Protein AF-A0A7J2V9X3-F1 (afdb_monomer_lite)

Structure (mmCIF, N/CA/C/O backbone):
data_AF-A0A7J2V9X3-F1
#
_entry.id   AF-A0A7J2V9X3-F1
#
loop_
_atom_site.group_PDB
_atom_site.id
_atom_site.type_symbol
_atom_site.label_atom_id
_atom_site.label_alt_id
_atom_site.label_comp_id
_atom_site.label_asym_id
_atom_site.label_entity_id
_atom_site.label_seq_id
_atom_site.pdbx_PDB_ins_code
_atom_site.Cartn_x
_atom_site.Cartn_y
_atom_site.Cartn_z
_atom_site.occupancy
_atom_site.B_iso_or_equiv
_atom_site.auth_seq_id
_atom_site.auth_comp_id
_atom_site.auth_asym_id
_atom_site.auth_atom_id
_atom_site.pdbx_PDB_model_num
ATOM 1 N N . PHE A 1 1 ? 27.542 8.995 -14.953 1.00 81.94 1 PHE A N 1
ATOM 2 C CA . PHE A 1 1 ? 26.824 9.231 -16.218 1.00 81.94 1 PHE A CA 1
ATOM 3 C C . PHE A 1 1 ? 27.629 10.180 -17.080 1.00 81.94 1 PHE A C 1
ATOM 5 O O . PHE A 1 1 ? 28.232 11.105 -16.539 1.00 81.94 1 PHE A O 1
ATOM 12 N N . PHE A 1 2 ? 27.634 9.976 -18.389 1.00 85.31 2 PHE A N 1
ATOM 13 C CA . PHE A 1 2 ? 27.894 11.051 -19.341 1.00 85.31 2 PHE A CA 1
ATOM 14 C C . PHE A 1 2 ? 26.958 10.884 -20.531 1.00 85.31 2 PHE A C 1
ATOM 16 O O . PHE A 1 2 ? 26.522 9.772 -20.819 1.00 85.31 2 PHE A O 1
ATOM 23 N N . ILE A 1 3 ? 26.638 11.997 -21.170 1.00 86.94 3 ILE A N 1
ATOM 24 C CA . ILE A 1 3 ? 25.852 12.038 -22.397 1.00 86.94 3 ILE A CA 1
ATOM 25 C C . ILE A 1 3 ? 26.794 12.195 -23.582 1.00 86.94 3 ILE A C 1
ATOM 27 O O . ILE A 1 3 ? 27.852 12.815 -23.443 1.00 86.94 3 ILE A O 1
ATOM 31 N N . ALA A 1 4 ? 26.438 11.596 -24.707 1.00 83.75 4 ALA A N 1
ATOM 32 C CA . ALA A 1 4 ? 27.207 11.680 -25.937 1.00 83.75 4 ALA A CA 1
ATOM 33 C C . ALA A 1 4 ? 26.270 11.963 -27.106 1.00 83.75 4 ALA A C 1
ATOM 35 O O . ALA A 1 4 ? 25.105 11.583 -27.062 1.00 83.75 4 ALA A O 1
ATOM 36 N N . ASP A 1 5 ? 26.814 12.653 -28.100 1.00 86.19 5 ASP A N 1
ATOM 37 C CA . ASP A 1 5 ? 26.240 12.819 -29.428 1.00 86.19 5 ASP A CA 1
ATOM 38 C C . ASP A 1 5 ? 26.921 11.782 -30.336 1.00 86.19 5 ASP A C 1
ATOM 40 O O . ASP A 1 5 ? 28.136 11.844 -30.555 1.00 86.19 5 ASP A O 1
ATOM 44 N N . THR A 1 6 ? 26.165 10.782 -30.793 1.00 85.06 6 THR A N 1
ATOM 45 C CA . THR A 1 6 ? 26.661 9.713 -31.671 1.00 85.06 6 THR A CA 1
ATOM 46 C C . THR A 1 6 ? 26.304 9.906 -33.140 1.00 85.06 6 THR A C 1
ATOM 48 O O . THR A 1 6 ? 26.827 9.178 -33.986 1.00 85.06 6 THR A O 1
ATOM 51 N N . ASN A 1 7 ? 25.471 10.897 -33.467 1.00 86.50 7 ASN A N 1
ATOM 52 C CA . ASN A 1 7 ? 25.003 11.174 -34.826 1.00 86.50 7 ASN A CA 1
ATOM 53 C C . ASN A 1 7 ? 25.572 12.489 -35.411 1.00 86.50 7 ASN A C 1
ATOM 55 O O . ASN A 1 7 ? 25.352 12.779 -36.586 1.00 86.50 7 ASN A O 1
ATOM 59 N N . SER A 1 8 ? 26.373 13.221 -34.628 1.00 83.69 8 SER A N 1
ATOM 60 C CA . SER A 1 8 ? 27.020 14.497 -34.963 1.00 83.69 8 SER A CA 1
ATOM 61 C C . SER A 1 8 ? 26.053 15.655 -35.250 1.00 83.69 8 SER A C 1
ATOM 63 O O . SER A 1 8 ? 26.405 16.571 -35.997 1.00 83.69 8 SER A O 1
ATOM 65 N N . ASP A 1 9 ? 24.848 15.645 -34.671 1.00 86.31 9 ASP A N 1
ATOM 66 C CA . ASP A 1 9 ? 23.861 16.729 -34.809 1.00 86.31 9 ASP A CA 1
ATOM 67 C C . ASP A 1 9 ? 24.008 17.849 -33.756 1.00 86.31 9 ASP A C 1
ATOM 69 O O . ASP A 1 9 ? 23.220 18.798 -33.722 1.00 86.31 9 ASP A O 1
ATOM 73 N N . SER A 1 10 ? 25.068 17.790 -32.942 1.00 82.06 10 SER A N 1
ATOM 74 C CA . SER A 1 10 ? 25.361 18.698 -31.826 1.00 82.06 10 SER A CA 1
ATOM 75 C C . SER A 1 10 ? 24.380 18.609 -30.651 1.00 82.06 10 SER A C 1
ATOM 77 O O . SER A 1 10 ? 24.404 19.480 -29.774 1.00 82.06 10 SER A O 1
ATOM 79 N N . SER A 1 11 ? 23.559 17.558 -30.588 1.00 85.94 11 SER A N 1
ATOM 80 C CA . SER A 1 11 ? 22.672 17.244 -29.469 1.00 85.94 11 SER A CA 1
ATOM 81 C C . SER A 1 11 ? 22.982 15.851 -28.910 1.00 85.94 11 SER A C 1
ATOM 83 O O . SER A 1 11 ? 23.176 14.905 -29.667 1.00 85.94 11 SER A O 1
ATOM 85 N N . PRO A 1 12 ? 23.040 15.671 -27.578 1.00 88.25 12 PRO A N 1
ATOM 86 C CA . PRO A 1 12 ? 23.253 14.342 -27.024 1.00 88.25 12 PRO A CA 1
ATOM 87 C C . PRO A 1 12 ? 22.054 13.426 -27.296 1.00 88.25 12 PRO A C 1
ATOM 89 O O . PRO A 1 12 ? 20.925 13.762 -26.941 1.00 88.25 12 PRO A O 1
ATOM 92 N N . ASP A 1 13 ? 22.311 12.251 -27.864 1.00 90.62 13 ASP A N 1
ATOM 93 C CA . ASP A 1 13 ? 21.305 11.250 -28.230 1.00 90.62 13 ASP A CA 1
ATOM 94 C C . ASP A 1 13 ? 21.353 10.001 -27.335 1.00 90.62 13 ASP A C 1
ATOM 96 O O . ASP A 1 13 ? 20.410 9.204 -27.321 1.00 90.62 13 ASP A O 1
ATOM 100 N N . ILE A 1 14 ? 22.418 9.852 -26.537 1.00 93.81 14 ILE A N 1
ATOM 101 C CA . ILE A 1 14 ? 22.563 8.773 -25.556 1.00 93.81 14 ILE A CA 1
ATOM 102 C C . ILE A 1 14 ? 23.053 9.257 -24.189 1.00 93.81 14 ILE A C 1
ATOM 104 O O . ILE A 1 14 ? 23.787 10.240 -24.062 1.00 93.81 14 ILE A O 1
ATOM 108 N N . VAL A 1 15 ? 22.732 8.483 -23.151 1.00 95.06 15 VAL A N 1
ATOM 109 C CA . VAL A 1 15 ? 23.397 8.515 -21.845 1.00 95.06 15 VAL A CA 1
ATOM 110 C C . VAL A 1 15 ? 24.068 7.180 -21.546 1.00 95.06 15 VAL A C 1
ATOM 112 O O . VAL A 1 15 ? 23.453 6.119 -21.621 1.00 95.06 15 VAL A O 1
ATOM 115 N N . ALA A 1 16 ? 25.336 7.236 -21.145 1.00 93.75 16 ALA A N 1
ATOM 116 C CA . ALA A 1 16 ? 26.107 6.089 -20.690 1.00 93.75 16 ALA A CA 1
ATOM 117 C C . ALA A 1 16 ? 26.240 6.071 -19.158 1.00 93.75 16 ALA A C 1
ATOM 119 O O . ALA A 1 16 ? 26.665 7.046 -18.518 1.00 93.75 16 ALA A O 1
ATOM 120 N N . ILE A 1 17 ? 25.918 4.925 -18.558 1.00 91.44 17 ILE A N 1
ATOM 121 C CA . ILE A 1 17 ? 26.116 4.632 -17.137 1.00 91.44 17 ILE A CA 1
ATOM 122 C C . ILE A 1 17 ? 27.448 3.907 -16.990 1.00 91.44 17 ILE A C 1
ATOM 124 O O . ILE A 1 17 ? 27.546 2.707 -17.220 1.00 91.44 17 ILE A O 1
ATOM 128 N N . VAL A 1 18 ? 28.488 4.646 -16.620 1.00 87.81 18 VAL A N 1
ATOM 129 C CA . VAL A 1 18 ? 29.856 4.129 -16.506 1.00 87.81 18 VAL A CA 1
ATOM 130 C C . VAL A 1 18 ? 30.347 4.125 -15.061 1.00 87.81 18 VAL A C 1
ATOM 132 O O . VAL A 1 18 ? 30.075 5.081 -14.322 1.00 87.81 18 VAL A O 1
ATOM 135 N N . PRO A 1 19 ? 31.102 3.097 -14.646 1.00 80.25 19 PRO A N 1
ATOM 136 C CA . PRO A 1 19 ? 31.784 3.094 -13.369 1.00 80.25 19 PRO A CA 1
ATOM 137 C C . PRO A 1 19 ? 33.081 3.905 -13.480 1.00 80.25 19 PRO A C 1
ATOM 139 O O . PRO A 1 19 ? 33.922 3.631 -14.331 1.00 80.25 19 PRO A O 1
ATOM 142 N N . ARG A 1 20 ? 33.274 4.853 -12.555 1.00 74.69 20 ARG A N 1
ATOM 143 C CA . ARG A 1 20 ? 34.522 5.609 -12.303 1.00 74.69 20 ARG A CA 1
ATOM 144 C C . ARG A 1 20 ? 34.968 6.582 -13.406 1.00 74.69 20 ARG A C 1
ATOM 146 O O . ARG A 1 20 ? 35.174 7.750 -13.097 1.00 74.69 20 ARG A O 1
ATOM 153 N N . GLU A 1 21 ? 35.084 6.148 -14.659 1.00 82.38 21 GLU A N 1
ATOM 154 C CA . GLU A 1 21 ? 35.673 6.930 -15.758 1.00 82.38 21 GLU A CA 1
ATOM 155 C C . GLU A 1 21 ? 34.712 7.103 -16.942 1.00 82.38 21 GLU A C 1
ATOM 157 O O . GLU A 1 21 ? 33.923 6.213 -17.258 1.00 82.38 21 GLU A O 1
ATOM 162 N N . LYS A 1 22 ? 34.786 8.254 -17.628 1.00 83.50 22 LYS A N 1
ATOM 163 C CA . LYS A 1 22 ? 33.963 8.575 -18.810 1.00 83.50 22 LYS A CA 1
ATOM 164 C C . LYS A 1 22 ? 34.476 7.863 -20.067 1.00 83.50 22 LYS A C 1
ATOM 166 O O . LYS A 1 22 ? 34.961 8.506 -20.991 1.00 83.50 22 LYS A O 1
ATOM 171 N N . ASN A 1 23 ? 34.371 6.538 -20.088 1.00 84.12 23 ASN A N 1
ATOM 172 C CA . ASN A 1 23 ? 34.724 5.714 -21.240 1.00 84.12 23 ASN A CA 1
ATOM 173 C C . ASN A 1 23 ? 33.534 4.845 -21.664 1.00 84.12 23 ASN A C 1
ATOM 175 O O . ASN A 1 23 ? 33.095 3.981 -20.905 1.00 84.12 23 ASN A O 1
ATOM 179 N N . LEU A 1 24 ? 33.033 5.064 -22.884 1.00 84.62 24 LEU A N 1
ATOM 180 C CA . LEU A 1 24 ? 31.869 4.356 -23.418 1.00 84.62 24 LEU A CA 1
ATOM 181 C C . LEU A 1 24 ? 32.087 2.838 -23.492 1.00 84.62 24 LEU A C 1
ATOM 183 O O . LEU A 1 24 ? 31.141 2.092 -23.261 1.00 84.62 24 LEU A O 1
ATOM 187 N N . SER A 1 25 ? 33.319 2.367 -23.724 1.00 85.81 25 SER A N 1
ATOM 188 C CA . SER A 1 25 ? 33.613 0.925 -23.762 1.00 85.81 25 SER A CA 1
ATOM 189 C C . SER A 1 25 ? 33.380 0.225 -22.420 1.00 85.81 25 SER A C 1
ATOM 191 O O . SER A 1 25 ? 33.251 -0.993 -22.381 1.00 85.81 25 SER A O 1
ATOM 193 N N . ASN A 1 26 ? 33.334 0.989 -21.325 1.00 87.38 26 ASN A N 1
ATOM 194 C CA . ASN A 1 26 ? 33.140 0.494 -19.963 1.00 87.38 26 ASN A CA 1
ATOM 195 C C . ASN A 1 26 ? 31.702 0.718 -19.462 1.00 87.38 26 ASN A C 1
ATOM 197 O O . ASN A 1 26 ? 31.440 0.585 -18.264 1.00 87.38 26 ASN A O 1
ATOM 201 N N . ALA A 1 27 ? 30.777 1.127 -20.336 1.00 90.00 27 ALA A N 1
ATOM 202 C CA . ALA A 1 27 ? 29.399 1.405 -19.953 1.00 90.00 27 ALA A CA 1
ATOM 203 C C . ALA A 1 27 ? 28.677 0.134 -19.493 1.00 90.00 27 ALA A C 1
ATOM 205 O O . ALA A 1 27 ? 28.630 -0.868 -20.200 1.00 90.00 27 ALA A O 1
ATOM 206 N N . LEU A 1 28 ? 28.072 0.205 -18.306 1.00 89.81 28 LEU A N 1
ATOM 207 C CA . LEU A 1 28 ? 27.161 -0.816 -17.785 1.00 89.81 28 LEU A CA 1
ATOM 208 C C . LEU A 1 28 ? 25.798 -0.755 -18.484 1.00 89.81 28 LEU A C 1
ATOM 210 O O . LEU A 1 28 ? 25.097 -1.758 -18.568 1.00 89.81 28 LEU A O 1
ATOM 214 N N . ALA A 1 29 ? 25.424 0.429 -18.970 1.00 93.44 29 ALA A N 1
ATOM 215 C CA . ALA A 1 29 ? 24.257 0.650 -19.809 1.00 93.44 29 ALA A CA 1
ATOM 216 C C . ALA A 1 29 ? 24.481 1.873 -20.704 1.00 93.44 29 ALA A C 1
ATOM 218 O O . ALA A 1 29 ? 25.138 2.834 -20.292 1.00 93.44 29 ALA A O 1
ATOM 219 N N . VAL A 1 30 ? 23.900 1.839 -21.899 1.00 95.44 30 VAL A N 1
ATOM 220 C CA . VAL A 1 30 ? 23.808 2.965 -22.833 1.00 95.44 30 VAL A CA 1
ATOM 221 C C . VAL A 1 30 ? 22.347 3.068 -23.236 1.00 95.44 30 VAL A C 1
ATOM 223 O O . VAL A 1 30 ? 21.787 2.070 -23.677 1.00 95.44 30 VAL A O 1
ATOM 226 N N . LEU A 1 31 ? 21.739 4.231 -23.020 1.00 97.00 31 LEU A N 1
ATOM 227 C CA . LEU A 1 31 ? 20.298 4.436 -23.162 1.00 97.00 31 LEU A CA 1
ATOM 228 C C . LEU A 1 31 ? 20.019 5.642 -24.048 1.00 97.00 31 LEU A C 1
ATOM 230 O O . LEU A 1 31 ? 20.667 6.679 -23.885 1.00 97.00 31 LEU A O 1
ATOM 234 N N . LYS A 1 32 ? 19.017 5.525 -24.913 1.00 96.44 32 LYS A N 1
ATOM 235 C CA . LYS A 1 32 ? 18.349 6.660 -25.558 1.00 96.44 32 LYS A CA 1
ATOM 236 C C . LYS A 1 32 ? 17.234 7.195 -24.669 1.00 96.44 32 LYS A C 1
ATOM 238 O O . LYS A 1 32 ? 16.774 6.511 -23.758 1.00 96.44 32 LYS A O 1
ATOM 243 N N . GLU A 1 33 ? 16.787 8.418 -24.938 1.00 95.81 33 GLU A N 1
ATOM 244 C CA . GLU A 1 33 ? 15.630 8.995 -24.248 1.00 95.81 33 GLU A CA 1
ATOM 245 C C . GLU A 1 33 ? 14.405 8.064 -24.350 1.00 95.81 33 GLU A C 1
ATOM 247 O O . GLU A 1 33 ? 14.097 7.533 -25.415 1.00 95.81 33 GLU A O 1
ATOM 252 N N . GLY A 1 34 ? 13.744 7.824 -23.217 1.00 96.69 34 GLY A N 1
ATOM 253 C CA . GLY A 1 34 ? 12.646 6.870 -23.062 1.00 96.69 34 GLY A CA 1
ATOM 254 C C . GLY A 1 34 ? 13.071 5.447 -22.677 1.00 96.69 34 GLY A C 1
ATOM 255 O O . GLY A 1 34 ? 12.249 4.706 -22.143 1.00 96.69 34 GLY A O 1
ATOM 256 N N . GLU A 1 35 ? 14.333 5.052 -22.878 1.00 97.69 35 GLU A N 1
ATOM 257 C CA . GLU A 1 35 ? 14.776 3.676 -22.623 1.00 97.69 35 GLU A CA 1
ATOM 258 C C . GLU A 1 35 ? 15.107 3.405 -21.149 1.00 97.69 35 GLU A C 1
ATOM 260 O O . GLU A 1 35 ? 15.639 4.256 -20.424 1.00 97.69 35 GLU A O 1
ATOM 265 N N . TRP A 1 36 ? 14.849 2.161 -20.736 1.00 97.69 36 TRP A N 1
ATOM 266 C CA . TRP A 1 36 ? 15.270 1.601 -19.455 1.00 97.69 36 TRP A CA 1
ATOM 267 C C . TRP A 1 36 ? 16.525 0.744 -19.597 1.00 97.69 36 TRP A C 1
ATOM 269 O O . TRP A 1 36 ? 16.673 -0.029 -20.543 1.00 97.69 36 TRP A O 1
ATOM 279 N N . SER A 1 37 ? 17.405 0.806 -18.602 1.00 97.06 37 SER A N 1
ATOM 280 C CA . SER A 1 37 ? 18.472 -0.175 -18.442 1.00 97.06 37 SER A CA 1
ATOM 281 C C . SER A 1 37 ? 17.921 -1.511 -17.952 1.00 97.06 37 SER A C 1
ATOM 283 O O . SER A 1 37 ? 16.905 -1.579 -17.261 1.00 97.06 37 SER A O 1
ATOM 285 N N . LYS A 1 38 ? 18.689 -2.579 -18.181 1.00 95.94 38 LYS A N 1
ATOM 286 C CA . LYS A 1 38 ? 18.589 -3.780 -17.342 1.00 95.94 38 LYS A CA 1
ATOM 287 C C . LYS A 1 38 ? 18.957 -3.432 -15.888 1.00 95.94 38 LYS A C 1
ATOM 289 O O . LYS A 1 38 ? 19.649 -2.427 -15.670 1.00 95.94 38 LYS A O 1
ATOM 294 N N . PRO A 1 39 ? 18.549 -4.240 -14.896 1.00 96.44 39 PRO A N 1
ATOM 295 C CA . PRO A 1 39 ? 18.995 -4.046 -13.523 1.00 96.44 39 PRO A CA 1
ATOM 296 C C . PRO A 1 39 ? 20.518 -4.106 -13.428 1.00 96.44 39 PRO A C 1
ATOM 298 O O . PRO A 1 39 ? 21.159 -5.000 -13.983 1.00 96.44 39 PRO A O 1
ATOM 301 N N . LEU A 1 40 ? 21.106 -3.152 -12.715 1.00 94.19 40 LEU A N 1
ATOM 302 C CA . LEU A 1 40 ? 22.551 -3.077 -12.533 1.00 94.19 40 LEU A CA 1
ATOM 303 C C . LEU A 1 40 ? 22.931 -3.630 -11.159 1.00 94.19 40 LEU A C 1
ATOM 305 O O . LEU A 1 40 ? 22.970 -2.887 -10.180 1.00 94.19 40 LEU A O 1
ATOM 309 N N . ASN A 1 41 ? 23.214 -4.935 -11.081 1.00 93.88 41 ASN A N 1
ATOM 310 C CA . ASN A 1 41 ? 23.670 -5.575 -9.843 1.00 93.88 41 ASN A CA 1
ATOM 311 C C . ASN A 1 41 ? 25.037 -5.016 -9.421 1.00 93.88 41 ASN A C 1
ATOM 313 O O . ASN A 1 41 ? 26.032 -5.185 -10.128 1.00 93.88 41 ASN A O 1
ATOM 317 N N . THR A 1 42 ? 25.086 -4.325 -8.287 1.00 90.81 42 THR A 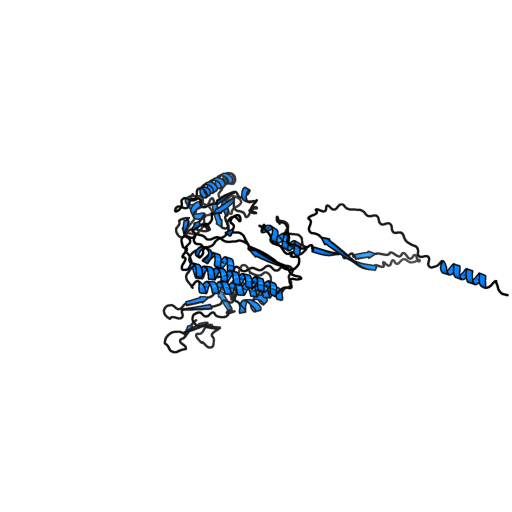N 1
ATOM 318 C CA . THR A 1 42 ? 26.284 -3.611 -7.837 1.00 90.81 42 THR A CA 1
ATOM 319 C C . THR A 1 42 ? 26.311 -3.430 -6.322 1.00 90.81 42 THR A C 1
ATOM 321 O O . THR A 1 42 ? 25.312 -3.644 -5.635 1.00 90.81 42 THR A O 1
ATOM 324 N N . THR A 1 43 ? 27.459 -2.992 -5.804 1.00 91.50 43 THR A N 1
ATOM 325 C CA . THR A 1 43 ? 27.653 -2.654 -4.392 1.00 91.50 43 THR A CA 1
ATOM 326 C C . THR A 1 43 ? 27.791 -1.144 -4.229 1.00 91.50 43 THR A C 1
ATOM 328 O O . THR A 1 43 ? 28.658 -0.519 -4.839 1.00 91.50 43 THR A O 1
ATOM 331 N N . LEU A 1 44 ? 26.963 -0.560 -3.366 1.00 87.81 44 LEU A N 1
ATOM 332 C CA . LEU A 1 44 ? 27.019 0.842 -2.964 1.00 87.81 44 LEU A CA 1
ATOM 333 C C . LEU A 1 44 ? 27.509 0.949 -1.515 1.00 87.81 44 LEU A C 1
ATOM 335 O O . LEU A 1 44 ? 26.937 0.324 -0.627 1.00 87.81 44 LEU A O 1
ATOM 339 N N . THR A 1 45 ? 28.511 1.787 -1.248 1.00 88.94 45 THR A N 1
ATOM 340 C CA . THR A 1 45 ? 28.915 2.127 0.125 1.00 88.94 45 THR A CA 1
ATOM 341 C C . THR A 1 45 ? 28.202 3.399 0.580 1.00 88.94 45 THR A C 1
ATOM 343 O O . THR A 1 45 ? 28.386 4.461 -0.012 1.00 88.94 45 THR A O 1
ATOM 346 N N . TYR A 1 46 ? 27.415 3.320 1.653 1.00 84.56 46 TYR A N 1
ATOM 347 C CA . TYR A 1 46 ? 26.760 4.474 2.269 1.00 84.56 46 TYR A CA 1
ATOM 348 C C . TYR A 1 46 ? 26.961 4.453 3.782 1.00 84.56 46 TYR A C 1
ATOM 350 O O . TYR A 1 46 ? 26.675 3.455 4.441 1.00 84.56 46 TYR A O 1
ATOM 358 N N . LYS A 1 47 ? 27.483 5.559 4.334 1.00 89.31 47 LYS A N 1
ATOM 359 C CA . LYS A 1 47 ? 27.823 5.696 5.765 1.00 89.31 47 LYS A CA 1
ATOM 360 C C . LYS A 1 47 ? 28.666 4.523 6.307 1.00 89.31 47 LYS A C 1
ATOM 362 O O . LYS A 1 47 ? 28.440 4.052 7.414 1.00 89.31 47 LYS A O 1
ATOM 367 N N . GLY A 1 48 ? 29.627 4.042 5.512 1.00 89.06 48 GLY A N 1
ATOM 368 C CA . GLY A 1 48 ? 30.527 2.941 5.886 1.00 89.06 48 GLY A CA 1
ATOM 369 C C . GLY A 1 48 ? 29.932 1.533 5.766 1.00 89.06 48 GLY A C 1
ATOM 370 O O . GLY A 1 48 ? 30.633 0.566 6.041 1.00 89.06 48 GLY A O 1
ATOM 371 N N . VAL A 1 49 ? 28.677 1.400 5.326 1.00 88.88 49 VAL A N 1
ATOM 372 C CA . VAL A 1 49 ? 28.014 0.108 5.108 1.00 88.88 49 VAL A CA 1
ATOM 373 C C . VAL A 1 49 ? 27.899 -0.165 3.612 1.00 88.88 49 VAL A C 1
ATOM 375 O O . VAL A 1 49 ? 27.542 0.725 2.838 1.00 88.88 49 VAL A O 1
ATOM 378 N N . ASN A 1 50 ? 28.209 -1.395 3.210 1.00 91.06 50 ASN A N 1
ATOM 379 C CA . ASN A 1 50 ? 28.078 -1.855 1.832 1.00 91.06 50 ASN A CA 1
ATOM 380 C C . ASN A 1 50 ? 26.699 -2.475 1.609 1.00 91.06 50 ASN A C 1
ATOM 382 O O . ASN A 1 50 ? 26.291 -3.374 2.339 1.00 91.06 50 ASN A O 1
ATOM 386 N N . TYR A 1 51 ? 26.023 -2.029 0.561 1.00 92.31 51 TYR A N 1
ATOM 387 C CA . TYR A 1 51 ? 24.700 -2.480 0.164 1.00 92.31 51 TYR A CA 1
ATOM 388 C C . TYR A 1 51 ? 24.768 -3.076 -1.233 1.00 92.31 51 TYR A C 1
ATOM 390 O O . TYR A 1 51 ? 25.167 -2.392 -2.174 1.00 92.31 51 TYR A O 1
ATOM 398 N N . ILE A 1 52 ? 24.354 -4.332 -1.374 1.00 95.75 52 ILE A N 1
ATOM 399 C CA . ILE A 1 52 ? 24.150 -4.952 -2.685 1.00 95.75 52 ILE A CA 1
ATOM 400 C C . ILE A 1 52 ? 22.770 -4.516 -3.176 1.00 95.75 52 ILE A C 1
ATOM 402 O O . ILE A 1 52 ? 21.784 -4.667 -2.452 1.00 95.75 52 ILE A O 1
ATOM 406 N N . ILE A 1 53 ? 22.713 -3.925 -4.365 1.00 94.50 53 ILE A N 1
ATOM 407 C CA . ILE A 1 53 ? 21.506 -3.355 -4.972 1.00 94.50 53 ILE A CA 1
ATOM 408 C C . ILE A 1 53 ? 21.422 -3.741 -6.450 1.00 94.50 53 ILE A C 1
ATOM 410 O O . ILE A 1 53 ? 22.438 -4.042 -7.074 1.00 94.50 53 ILE A O 1
ATOM 414 N N . ALA A 1 54 ? 20.218 -3.689 -7.016 1.00 95.94 54 ALA A N 1
ATOM 415 C CA . ALA A 1 54 ? 19.982 -3.909 -8.443 1.00 95.94 54 ALA A CA 1
ATOM 416 C C . ALA A 1 54 ? 18.955 -2.894 -8.988 1.00 95.94 54 ALA A C 1
ATOM 418 O O . ALA A 1 54 ? 17.826 -3.272 -9.306 1.00 95.94 54 ALA A O 1
ATOM 419 N N . PRO A 1 55 ? 19.290 -1.588 -9.034 1.00 94.94 55 PRO A N 1
ATOM 420 C CA . PRO A 1 55 ? 18.405 -0.573 -9.593 1.00 94.94 55 PRO A CA 1
ATOM 421 C C . PRO A 1 55 ? 18.330 -0.665 -11.119 1.00 94.94 55 PRO A C 1
ATOM 423 O O . PRO A 1 55 ? 19.290 -1.077 -11.777 1.00 94.94 55 PRO A O 1
ATOM 426 N N . LEU A 1 56 ? 17.220 -0.183 -11.671 1.00 96.56 56 LEU A N 1
ATOM 427 C CA . LEU A 1 56 ? 17.089 0.157 -13.083 1.00 96.56 56 LEU A CA 1
ATOM 428 C C . LEU A 1 56 ? 17.220 1.673 -13.250 1.00 96.56 56 LEU A C 1
ATOM 430 O O . LEU A 1 56 ? 16.975 2.440 -12.314 1.00 96.56 56 LEU A O 1
ATOM 434 N N . PHE A 1 57 ? 17.583 2.109 -14.451 1.00 96.81 57 PHE A N 1
ATOM 435 C CA . PHE A 1 57 ? 17.662 3.520 -14.805 1.00 96.81 57 PHE A CA 1
ATOM 436 C C . PHE A 1 57 ? 16.834 3.803 -16.051 1.00 96.81 57 PHE A C 1
ATOM 438 O O . PHE A 1 57 ? 16.918 3.033 -17.001 1.00 96.81 57 PHE A O 1
ATOM 445 N N . LYS A 1 58 ? 16.095 4.915 -16.068 1.00 97.75 58 LYS A N 1
ATOM 446 C CA . LYS A 1 58 ? 15.403 5.420 -17.262 1.00 97.75 58 LYS A CA 1
ATOM 447 C C . LYS A 1 58 ? 16.036 6.730 -17.708 1.00 97.75 58 LYS A C 1
ATOM 449 O O . LYS A 1 58 ? 16.200 7.645 -16.896 1.00 97.75 58 LYS A O 1
ATOM 454 N N . ALA A 1 59 ? 16.379 6.843 -18.984 1.00 97.62 59 ALA A N 1
ATOM 455 C CA . ALA A 1 59 ? 16.760 8.124 -19.570 1.00 97.62 59 ALA A CA 1
ATOM 456 C C . ALA A 1 59 ? 15.491 8.941 -19.847 1.00 97.62 59 ALA A C 1
ATOM 458 O O . ALA A 1 59 ? 14.711 8.588 -20.722 1.00 97.62 59 ALA A O 1
ATOM 459 N N . LEU A 1 60 ? 15.254 10.005 -19.078 1.00 97.19 60 LEU A N 1
ATOM 460 C CA . LEU A 1 60 ? 14.027 10.805 -19.191 1.00 97.19 60 LEU A CA 1
ATOM 461 C C . LEU A 1 60 ? 14.185 11.998 -20.126 1.00 97.19 60 LEU A C 1
ATOM 463 O O . LEU A 1 60 ? 13.247 12.355 -20.825 1.00 97.19 60 LEU A O 1
ATOM 467 N N . ASN A 1 61 ? 15.338 12.660 -20.072 1.00 95.25 61 ASN A N 1
ATOM 468 C CA . ASN A 1 61 ? 15.634 13.805 -20.918 1.00 95.25 61 ASN A CA 1
ATOM 469 C C . ASN A 1 61 ? 17.145 13.920 -21.111 1.00 95.25 61 ASN A C 1
ATOM 471 O O . ASN A 1 61 ? 17.885 13.949 -20.124 1.00 95.25 61 ASN A O 1
ATOM 475 N N . LEU A 1 62 ? 17.610 13.979 -22.356 1.00 95.06 62 LEU A N 1
ATOM 476 C CA . LEU A 1 62 ? 19.043 14.042 -22.667 1.00 95.06 62 LEU A CA 1
ATOM 477 C C . LEU A 1 62 ? 19.542 15.438 -23.065 1.00 95.06 62 LEU A C 1
ATOM 479 O O . LEU A 1 62 ? 20.742 15.625 -23.270 1.00 95.06 62 LEU A O 1
ATOM 483 N N . SER A 1 63 ? 18.658 16.441 -23.088 1.00 91.44 63 SER A N 1
ATOM 484 C CA . SER A 1 63 ? 19.028 17.829 -23.372 1.00 91.44 63 SER A CA 1
ATOM 485 C C . SER A 1 63 ? 20.064 18.355 -22.380 1.00 91.44 63 SER A C 1
ATOM 487 O O . SER A 1 63 ? 19.932 18.198 -21.165 1.00 91.44 63 SER A O 1
ATOM 489 N N . LEU A 1 64 ? 21.045 19.106 -22.887 1.00 89.25 64 LEU A N 1
ATOM 490 C CA . LEU A 1 64 ? 22.048 19.792 -22.067 1.00 89.25 64 LEU A CA 1
ATOM 491 C C . LEU A 1 64 ? 21.436 20.782 -21.066 1.00 89.25 64 LEU A C 1
ATOM 493 O O . LEU A 1 64 ? 22.019 21.022 -20.010 1.00 89.25 64 LEU A O 1
ATOM 497 N N . SER A 1 65 ? 20.272 21.356 -21.378 1.00 92.44 65 SER A N 1
ATOM 498 C CA . SER A 1 65 ? 19.598 22.331 -20.514 1.00 92.44 65 SER A CA 1
ATOM 499 C C . SER A 1 65 ? 18.709 21.698 -19.442 1.00 92.44 65 SER A C 1
ATOM 501 O O . SER A 1 65 ? 18.317 22.386 -18.501 1.00 92.44 65 SER A O 1
ATOM 503 N N . ASN A 1 66 ? 18.372 20.412 -19.573 1.00 91.06 66 ASN A N 1
ATOM 504 C CA . ASN A 1 66 ? 17.401 19.742 -18.708 1.00 91.06 66 ASN A CA 1
ATOM 505 C C . ASN A 1 66 ? 17.665 18.232 -18.599 1.00 91.06 66 ASN A C 1
ATOM 507 O O . ASN A 1 66 ? 16.739 17.427 -18.662 1.00 91.06 66 ASN A O 1
ATOM 511 N N . PHE A 1 67 ? 18.932 17.847 -18.448 1.00 94.12 67 PHE A N 1
ATOM 512 C CA . PHE A 1 67 ? 19.326 16.444 -18.368 1.00 94.12 67 PHE A CA 1
ATOM 513 C C . PHE A 1 67 ? 18.676 15.751 -17.161 1.00 94.12 67 PHE A C 1
ATOM 515 O O . PHE A 1 67 ? 18.864 16.165 -16.013 1.00 94.12 67 PHE A O 1
ATOM 522 N N . LYS A 1 68 ? 17.937 14.667 -17.417 1.00 95.62 68 LYS A N 1
ATOM 523 C CA . LYS A 1 68 ? 17.242 13.865 -16.407 1.00 95.62 68 LYS A CA 1
ATOM 524 C C . LYS A 1 68 ? 17.433 12.376 -16.662 1.00 95.62 68 LYS A C 1
ATOM 526 O O . LYS A 1 68 ? 17.069 11.845 -17.709 1.00 95.62 68 LYS A O 1
ATOM 531 N N . VAL A 1 69 ? 17.924 11.688 -15.638 1.00 96.31 69 VAL A N 1
ATOM 532 C CA . VAL A 1 69 ? 17.936 10.227 -15.552 1.00 96.31 69 VAL A CA 1
ATOM 533 C C . VAL A 1 69 ? 17.242 9.837 -14.263 1.00 96.31 69 VAL A C 1
ATOM 535 O O . VAL A 1 69 ? 17.605 10.312 -13.187 1.00 96.31 69 VAL A O 1
ATOM 538 N N . TYR A 1 70 ? 16.250 8.968 -14.381 1.00 96.94 70 TYR A N 1
ATOM 539 C CA . TYR A 1 70 ? 15.580 8.369 -13.243 1.00 96.94 70 TYR A CA 1
ATOM 540 C C . TYR A 1 70 ? 16.290 7.082 -12.830 1.00 96.94 70 TYR A C 1
ATOM 542 O O . TYR A 1 70 ? 16.787 6.340 -13.674 1.00 96.94 70 TYR A O 1
ATOM 550 N N . ARG A 1 71 ? 16.320 6.815 -11.525 1.00 94.56 71 ARG A N 1
ATOM 551 C CA . ARG A 1 71 ? 16.754 5.544 -10.945 1.00 94.56 71 ARG A CA 1
ATOM 552 C C . ARG A 1 71 ? 15.585 4.972 -10.164 1.00 94.56 71 ARG A C 1
ATOM 554 O O . ARG A 1 71 ? 15.111 5.637 -9.244 1.00 94.56 71 ARG A O 1
ATOM 561 N N . SER A 1 72 ? 15.223 3.730 -10.459 1.00 94.94 72 SER A N 1
ATOM 562 C CA . SER A 1 72 ? 14.137 3.029 -9.784 1.00 94.94 72 SER A CA 1
ATOM 563 C C . SER A 1 72 ? 14.294 2.993 -8.261 1.00 94.94 72 SER A C 1
ATOM 565 O O . SER A 1 72 ? 15.403 3.092 -7.711 1.00 94.94 72 SER A O 1
ATOM 567 N N . LEU A 1 73 ? 13.174 2.761 -7.573 1.00 91.19 73 LEU A N 1
ATOM 568 C CA . LEU A 1 73 ? 13.206 2.206 -6.223 1.00 91.19 73 LEU A CA 1
ATOM 569 C C . LEU A 1 73 ? 14.036 0.912 -6.234 1.00 91.19 73 LEU A C 1
ATOM 571 O O . LEU A 1 73 ? 14.027 0.147 -7.201 1.00 91.19 73 LEU A O 1
ATOM 575 N N . THR A 1 74 ? 14.821 0.695 -5.183 1.00 90.44 74 THR A N 1
ATOM 576 C CA . THR A 1 74 ? 15.579 -0.545 -5.010 1.00 90.44 74 THR A CA 1
ATOM 577 C C . THR A 1 74 ? 15.760 -0.819 -3.528 1.00 90.44 74 THR A C 1
ATOM 579 O O . THR A 1 74 ? 16.220 0.051 -2.780 1.00 90.44 74 THR A O 1
ATOM 582 N N . ARG A 1 75 ? 15.379 -2.021 -3.091 1.00 90.56 75 ARG A N 1
ATOM 583 C CA . ARG A 1 75 ? 15.666 -2.486 -1.736 1.00 90.56 75 ARG A CA 1
ATOM 584 C C . ARG A 1 75 ? 17.034 -3.181 -1.718 1.00 90.56 75 ARG A C 1
ATOM 586 O O . ARG A 1 75 ? 17.272 -4.058 -2.548 1.00 90.56 75 ARG A O 1
ATOM 593 N N . PRO A 1 76 ? 17.947 -2.816 -0.801 1.00 93.56 76 PRO A N 1
ATOM 594 C CA . PRO A 1 76 ? 19.204 -3.538 -0.642 1.00 93.56 76 PRO A CA 1
ATOM 595 C C . PRO A 1 76 ? 19.008 -4.995 -0.223 1.00 93.56 76 PRO A C 1
ATOM 597 O O . PRO A 1 76 ? 18.078 -5.297 0.524 1.00 93.56 76 PRO A O 1
ATOM 600 N N . PHE A 1 77 ? 19.936 -5.873 -0.617 1.00 95.12 77 PHE A N 1
ATOM 601 C CA . PHE A 1 77 ? 19.962 -7.262 -0.149 1.00 95.12 77 PHE A CA 1
ATOM 602 C C . PHE A 1 77 ? 19.980 -7.321 1.385 1.00 95.12 77 PHE A C 1
ATOM 604 O O . PHE A 1 77 ? 19.088 -7.905 1.986 1.00 95.12 77 PHE A O 1
ATOM 611 N N . GLU A 1 78 ? 20.917 -6.617 2.022 1.00 89.62 78 GLU A N 1
ATOM 612 C CA . GLU A 1 78 ? 21.064 -6.560 3.486 1.00 89.62 78 GLU A CA 1
ATOM 613 C C . GLU A 1 78 ? 20.259 -5.389 4.099 1.00 89.62 78 GLU A C 1
ATOM 615 O O . GLU A 1 78 ? 20.763 -4.631 4.929 1.00 89.62 78 GLU A O 1
ATOM 620 N N . ALA A 1 79 ? 19.024 -5.158 3.635 1.00 88.00 79 ALA A N 1
ATOM 621 C CA . ALA A 1 79 ? 18.160 -4.118 4.203 1.00 88.00 79 ALA A CA 1
ATOM 622 C C . ALA A 1 79 ? 17.873 -4.371 5.697 1.00 88.00 79 ALA A C 1
ATOM 624 O O . ALA A 1 79 ? 17.794 -5.514 6.132 1.00 88.00 79 ALA A O 1
ATOM 625 N N . SER A 1 80 ? 17.658 -3.305 6.475 1.00 86.50 80 SER A N 1
ATOM 626 C CA . SER A 1 80 ? 17.224 -3.397 7.875 1.00 86.50 80 SER A CA 1
ATOM 627 C C . SER A 1 80 ? 15.836 -2.757 8.036 1.00 86.50 80 SER A C 1
ATOM 629 O O . SER A 1 80 ? 15.701 -1.570 7.725 1.00 86.50 80 SER A O 1
ATOM 631 N N . PRO A 1 81 ? 14.802 -3.501 8.481 1.00 90.75 81 PRO A N 1
ATOM 632 C CA . PRO A 1 81 ? 14.824 -4.935 8.779 1.00 90.75 81 PRO A CA 1
ATOM 633 C C . PRO A 1 81 ? 15.018 -5.794 7.517 1.00 90.75 81 PRO A C 1
ATOM 635 O O . PRO A 1 81 ? 14.675 -5.378 6.399 1.00 90.75 81 PRO A O 1
ATOM 638 N N . LEU A 1 82 ? 15.561 -6.999 7.725 1.00 93.06 82 LEU A N 1
ATOM 639 C CA . LEU A 1 82 ? 15.757 -7.990 6.667 1.00 93.06 82 LEU A CA 1
ATOM 640 C C . LEU A 1 82 ? 14.411 -8.362 6.043 1.00 93.06 82 LEU A C 1
ATOM 642 O O . LEU A 1 82 ? 13.399 -8.475 6.732 1.00 93.06 82 LEU A O 1
ATOM 646 N N . TRP A 1 83 ? 14.412 -8.551 4.726 1.00 93.06 83 TRP A N 1
ATOM 647 C CA . TRP A 1 83 ? 13.233 -8.979 3.966 1.00 93.06 83 TRP A CA 1
ATOM 648 C C . TRP A 1 83 ? 13.140 -10.508 3.830 1.00 93.06 83 TRP A C 1
ATOM 650 O O . TRP A 1 83 ? 12.195 -11.013 3.235 1.00 93.06 83 TRP A O 1
ATOM 660 N N . PHE A 1 84 ? 14.107 -11.242 4.384 1.00 94.88 84 PHE A N 1
ATOM 661 C CA . PHE A 1 84 ? 14.163 -12.701 4.385 1.00 94.88 84 PHE A CA 1
ATOM 662 C C . PHE A 1 84 ? 14.533 -13.243 5.767 1.00 94.88 84 PHE A C 1
ATOM 664 O O . PHE A 1 84 ? 15.182 -12.566 6.564 1.00 94.88 84 PHE A O 1
ATOM 671 N N . SER A 1 85 ? 14.169 -14.501 6.012 1.00 95.50 85 SER A N 1
ATOM 672 C CA . SER A 1 85 ? 14.591 -15.299 7.170 1.00 95.50 85 SER A CA 1
ATOM 673 C C . SER A 1 85 ? 15.659 -16.345 6.820 1.00 95.50 85 SER A C 1
ATOM 675 O O . SER A 1 85 ? 16.455 -16.709 7.681 1.00 95.50 85 SER A O 1
ATOM 677 N N . ASP A 1 86 ? 15.720 -16.790 5.560 1.00 95.94 86 ASP A N 1
ATOM 678 C CA . ASP A 1 86 ? 16.751 -17.691 5.037 1.00 95.94 86 ASP A CA 1
ATOM 679 C C . ASP A 1 86 ? 17.645 -16.947 4.040 1.00 95.94 86 ASP A C 1
ATOM 681 O O . ASP A 1 86 ? 17.239 -16.598 2.928 1.00 95.94 86 ASP A O 1
ATOM 685 N N . ARG A 1 87 ? 18.896 -16.716 4.444 1.00 96.38 87 ARG A N 1
ATOM 686 C CA . ARG A 1 87 ? 19.872 -15.979 3.639 1.00 96.38 87 ARG A CA 1
ATOM 687 C C . ARG A 1 87 ? 20.332 -16.746 2.400 1.00 96.38 87 ARG A C 1
ATOM 689 O O . ARG A 1 87 ? 20.614 -16.115 1.384 1.00 96.38 87 ARG A O 1
ATOM 696 N N . ASN A 1 88 ? 20.442 -18.072 2.464 1.00 96.94 88 ASN A N 1
ATOM 697 C CA . ASN A 1 88 ? 20.900 -18.873 1.327 1.00 96.94 88 ASN A CA 1
ATOM 698 C C . ASN A 1 88 ? 19.837 -18.886 0.232 1.00 96.94 88 ASN A C 1
ATOM 700 O O . ASN A 1 88 ? 20.153 -18.663 -0.939 1.00 96.94 88 ASN A O 1
ATOM 704 N N . LEU A 1 89 ? 18.576 -19.074 0.626 1.00 96.75 89 LEU A N 1
ATOM 705 C CA . LEU A 1 89 ? 17.441 -18.980 -0.282 1.00 96.75 89 LEU A CA 1
ATOM 706 C C . LEU A 1 89 ? 17.346 -17.580 -0.897 1.00 96.75 89 LEU A C 1
ATOM 708 O O . LEU A 1 89 ? 17.286 -17.446 -2.118 1.00 96.75 89 LEU A O 1
ATOM 712 N N . ALA A 1 90 ? 17.418 -16.536 -0.065 1.00 97.12 90 ALA A N 1
ATOM 713 C CA . ALA A 1 90 ? 17.383 -15.152 -0.524 1.00 97.12 90 ALA A CA 1
ATOM 714 C C . ALA A 1 90 ? 18.532 -14.819 -1.483 1.00 97.12 90 ALA A C 1
ATOM 716 O O . ALA A 1 90 ? 18.332 -14.098 -2.458 1.00 97.12 90 ALA A O 1
ATOM 717 N N . TRP A 1 91 ? 19.734 -15.347 -1.238 1.00 97.62 91 TRP A N 1
ATOM 718 C CA . TRP A 1 91 ? 20.886 -15.126 -2.108 1.00 97.62 91 TRP A CA 1
ATOM 719 C C . TRP A 1 91 ? 20.721 -15.800 -3.472 1.00 97.62 91 TRP A C 1
ATOM 721 O O . TRP A 1 91 ? 21.056 -15.201 -4.495 1.00 97.62 91 TRP A O 1
ATOM 731 N N . ARG A 1 92 ? 20.169 -17.018 -3.519 1.00 98.00 92 ARG A N 1
ATOM 732 C CA . ARG A 1 92 ? 19.811 -17.662 -4.791 1.00 98.00 92 ARG A CA 1
ATOM 733 C C . ARG A 1 92 ? 18.766 -16.847 -5.540 1.00 98.00 92 ARG A C 1
ATOM 735 O O . ARG A 1 92 ? 18.993 -16.484 -6.689 1.00 98.00 92 ARG A O 1
ATOM 742 N N . LEU A 1 93 ? 17.684 -16.473 -4.859 1.00 97.50 93 LEU A N 1
ATOM 743 C CA . LEU A 1 93 ? 16.630 -15.638 -5.424 1.00 97.50 93 LEU A CA 1
ATOM 744 C C . LEU A 1 93 ? 17.190 -14.317 -5.965 1.00 97.50 93 LEU A C 1
ATOM 746 O O . LEU A 1 93 ? 16.824 -13.888 -7.057 1.00 97.50 93 LEU A O 1
ATOM 750 N N . TRP A 1 94 ? 18.128 -13.691 -5.251 1.00 97.88 94 TRP A N 1
ATOM 751 C CA . TRP A 1 94 ? 18.782 -12.477 -5.726 1.00 97.88 94 TRP A CA 1
ATOM 752 C C . TRP A 1 94 ? 19.471 -12.704 -7.077 1.00 97.88 94 TRP A C 1
ATOM 754 O O . TRP A 1 94 ? 19.199 -11.999 -8.046 1.00 97.88 94 TRP A O 1
ATOM 764 N N . ASN A 1 95 ? 20.334 -13.718 -7.156 1.00 97.69 95 ASN A N 1
ATOM 765 C CA . ASN A 1 95 ? 21.140 -14.001 -8.346 1.00 97.69 95 ASN A CA 1
ATOM 766 C C . ASN A 1 95 ? 20.339 -14.598 -9.511 1.00 97.69 95 ASN A C 1
ATOM 768 O O . ASN A 1 95 ? 20.766 -14.496 -10.659 1.00 97.69 95 ASN A O 1
ATOM 772 N N . GLU A 1 96 ? 19.195 -15.222 -9.242 1.00 97.88 96 GLU A N 1
ATOM 773 C CA . GLU A 1 96 ? 18.383 -15.886 -10.263 1.00 97.88 96 GLU A CA 1
ATOM 774 C C . GLU A 1 96 ? 17.192 -15.030 -10.733 1.00 97.88 96 GLU A C 1
ATOM 776 O O . GLU A 1 96 ? 16.776 -15.179 -11.887 1.00 97.88 96 GLU A O 1
ATOM 781 N N . VAL A 1 97 ? 16.698 -14.110 -9.890 1.00 97.75 97 VAL A N 1
ATOM 782 C CA . VAL A 1 97 ? 15.529 -13.246 -10.146 1.00 97.75 97 VAL A CA 1
ATOM 783 C C . VAL A 1 97 ? 15.902 -11.763 -10.105 1.00 97.75 97 VAL A C 1
ATOM 785 O O . VAL A 1 97 ? 15.828 -11.092 -11.133 1.00 97.75 97 VAL A O 1
ATOM 788 N N . VAL A 1 98 ? 16.364 -11.244 -8.959 1.00 97.38 98 VAL A N 1
ATOM 789 C CA . VAL A 1 98 ? 16.560 -9.791 -8.746 1.00 97.38 98 VAL A CA 1
ATOM 790 C C . VAL A 1 98 ? 17.545 -9.179 -9.741 1.00 97.38 98 VAL A C 1
ATOM 792 O O . VAL A 1 98 ? 17.323 -8.072 -10.223 1.00 97.38 98 VAL A O 1
ATOM 795 N N . VAL A 1 99 ? 18.612 -9.883 -10.120 1.00 96.12 99 VAL A N 1
ATOM 796 C CA . VAL A 1 99 ? 19.553 -9.368 -11.135 1.00 96.12 99 VAL A CA 1
ATOM 797 C C . VAL A 1 99 ? 18.932 -9.224 -12.534 1.00 96.12 99 VAL A C 1
ATOM 799 O O . VAL A 1 99 ? 19.511 -8.552 -13.383 1.00 96.12 99 VAL A O 1
ATOM 802 N N . LYS A 1 100 ? 17.774 -9.850 -12.791 1.00 95.69 100 LYS A N 1
ATOM 803 C CA . LYS A 1 100 ? 17.051 -9.806 -14.074 1.00 95.69 100 LYS A CA 1
ATOM 804 C C . LYS A 1 100 ? 15.872 -8.839 -14.049 1.00 95.69 100 LYS A C 1
ATOM 806 O O . LYS A 1 100 ? 15.641 -8.160 -15.043 1.00 95.69 100 LYS A O 1
ATOM 811 N N . THR A 1 101 ? 15.158 -8.764 -12.928 1.00 96.12 101 THR A N 1
ATOM 812 C CA . THR A 1 101 ? 13.943 -7.943 -12.773 1.00 96.12 101 THR A CA 1
ATOM 813 C C . THR A 1 101 ? 14.184 -6.621 -12.051 1.00 96.12 101 THR A C 1
ATOM 815 O O . THR A 1 101 ? 13.390 -5.696 -12.166 1.00 96.12 101 THR A O 1
ATOM 818 N N . GLY A 1 102 ? 15.271 -6.528 -11.285 1.00 95.38 102 GLY A N 1
ATOM 819 C CA . GLY A 1 102 ? 15.454 -5.521 -10.250 1.00 95.38 102 GLY A CA 1
ATOM 820 C C . GLY A 1 102 ? 14.694 -5.891 -8.982 1.00 95.38 102 GLY A C 1
ATOM 821 O O . GLY A 1 102 ? 14.011 -6.915 -8.921 1.00 95.38 102 GLY A O 1
ATOM 822 N N . PHE A 1 103 ? 14.830 -5.046 -7.960 1.00 94.06 103 PHE A N 1
ATOM 823 C CA . PHE A 1 103 ? 14.121 -5.191 -6.685 1.00 94.06 103 PHE A CA 1
ATOM 824 C C . PHE A 1 103 ? 13.208 -3.988 -6.439 1.00 94.06 103 PHE A C 1
ATOM 826 O O . PHE A 1 103 ? 13.462 -3.166 -5.552 1.00 94.06 103 PHE A O 1
ATOM 833 N N . ILE A 1 104 ? 12.165 -3.881 -7.258 1.00 93.06 104 ILE A N 1
ATOM 834 C CA . ILE A 1 104 ? 11.136 -2.844 -7.163 1.00 93.06 104 ILE A CA 1
ATOM 835 C C . ILE A 1 104 ? 9.913 -3.476 -6.499 1.00 93.06 104 ILE A C 1
ATOM 837 O O . ILE A 1 104 ? 9.378 -4.456 -7.004 1.00 93.06 104 ILE A O 1
ATOM 841 N N . THR A 1 105 ? 9.535 -2.966 -5.329 1.00 92.69 105 THR A N 1
ATOM 842 C CA . THR A 1 105 ? 8.461 -3.545 -4.495 1.00 92.69 105 THR A CA 1
ATOM 843 C C . THR A 1 105 ? 7.182 -2.725 -4.500 1.00 92.69 105 THR A C 1
ATOM 845 O O . THR A 1 105 ? 6.180 -3.211 -4.002 1.00 92.69 105 THR A O 1
ATOM 848 N N . ASP A 1 106 ? 7.217 -1.534 -5.096 1.00 95.00 106 ASP A N 1
ATOM 849 C CA . ASP A 1 106 ? 6.080 -0.639 -5.268 1.00 95.00 106 ASP A CA 1
ATOM 850 C C . ASP A 1 106 ? 6.316 0.252 -6.493 1.00 95.00 106 ASP A C 1
ATOM 852 O O . ASP A 1 106 ? 7.460 0.586 -6.827 1.00 95.00 106 ASP A O 1
ATOM 856 N N . GLY A 1 107 ? 5.233 0.683 -7.136 1.00 96.12 107 GLY A N 1
ATOM 857 C CA . GLY A 1 107 ? 5.264 1.788 -8.085 1.00 96.12 107 GLY A CA 1
ATOM 858 C C . GLY A 1 107 ? 5.699 3.077 -7.386 1.00 96.12 107 GLY A C 1
ATOM 859 O O . GLY A 1 107 ? 5.240 3.390 -6.285 1.00 96.12 107 GLY A O 1
ATOM 860 N N . ASP A 1 108 ? 6.573 3.859 -8.021 1.00 96.94 108 ASP A N 1
ATOM 861 C CA . ASP A 1 108 ? 7.206 5.023 -7.391 1.00 96.94 108 ASP A CA 1
ATOM 862 C C . ASP A 1 108 ? 6.277 6.248 -7.372 1.00 96.94 108 ASP A C 1
ATOM 864 O O . ASP A 1 108 ? 6.453 7.237 -8.087 1.00 96.94 108 ASP A O 1
ATOM 868 N N . TYR A 1 109 ? 5.248 6.177 -6.526 1.00 96.12 109 TYR A N 1
ATOM 869 C CA . TYR A 1 109 ? 4.282 7.260 -6.345 1.00 96.12 109 TYR A CA 1
ATOM 870 C C . TYR A 1 109 ? 4.955 8.531 -5.809 1.00 96.12 109 TYR A C 1
ATOM 872 O O . TYR A 1 109 ? 4.485 9.643 -6.056 1.00 96.12 109 TYR A O 1
ATOM 880 N N . TYR A 1 110 ? 6.064 8.392 -5.075 1.00 95.81 110 TYR A N 1
ATOM 881 C CA . TYR A 1 110 ? 6.813 9.528 -4.557 1.00 95.81 110 TYR A CA 1
ATOM 882 C C . TYR A 1 110 ? 7.458 10.312 -5.702 1.00 95.81 110 TYR A C 1
ATOM 884 O O . TYR A 1 110 ? 7.320 11.534 -5.762 1.00 95.81 110 TYR A O 1
ATOM 892 N N . GLY A 1 111 ? 8.095 9.622 -6.650 1.00 96.38 111 GLY A N 1
ATOM 893 C CA . GLY A 1 111 ? 8.633 10.246 -7.854 1.00 96.38 111 GLY A CA 1
ATOM 894 C C . GLY A 1 111 ? 7.551 10.910 -8.707 1.00 96.38 111 GLY A C 1
ATOM 895 O O . GLY A 1 111 ? 7.744 12.043 -9.156 1.00 96.38 111 GLY A O 1
ATOM 896 N N . LEU A 1 112 ? 6.384 10.267 -8.846 1.00 97.44 112 LEU A N 1
ATOM 897 C CA . LEU A 1 112 ? 5.237 10.838 -9.559 1.00 97.44 112 LEU A CA 1
ATOM 898 C C . LEU A 1 112 ? 4.736 12.127 -8.889 1.00 97.44 112 LEU A C 1
ATOM 900 O O . LEU A 1 112 ? 4.652 13.175 -9.529 1.00 97.44 112 LEU A O 1
ATOM 904 N N . THR A 1 113 ? 4.442 12.072 -7.588 1.00 95.75 113 THR A N 1
ATOM 905 C CA . THR A 1 113 ? 3.889 13.214 -6.832 1.00 95.75 113 THR A CA 1
ATOM 906 C C . THR A 1 113 ? 4.865 14.389 -6.736 1.00 95.75 113 THR A C 1
ATOM 908 O O . THR A 1 113 ? 4.445 15.544 -6.667 1.00 95.75 113 THR A O 1
ATOM 911 N N . ASN A 1 114 ? 6.174 14.122 -6.811 1.00 95.38 114 ASN A N 1
ATOM 912 C CA . ASN A 1 114 ? 7.225 15.142 -6.877 1.00 95.38 114 ASN A CA 1
ATOM 913 C C . ASN A 1 114 ? 7.603 15.550 -8.312 1.00 95.38 114 ASN A C 1
ATOM 915 O O . ASN A 1 114 ? 8.556 16.310 -8.500 1.00 95.38 114 ASN A O 1
ATOM 919 N N . LYS A 1 115 ? 6.857 15.089 -9.327 1.00 95.44 115 LYS A N 1
ATOM 920 C CA . LYS A 1 115 ? 7.029 15.456 -10.744 1.00 95.44 115 LYS A CA 1
ATOM 921 C C . LYS A 1 115 ? 8.423 15.131 -11.290 1.00 95.44 115 LYS A C 1
ATOM 923 O O . LYS A 1 115 ? 8.963 15.859 -12.129 1.00 95.44 115 LYS A O 1
ATOM 928 N N . TRP A 1 116 ? 9.034 14.053 -10.800 1.00 96.06 116 TRP A N 1
ATOM 929 C CA . TRP A 1 116 ? 10.308 13.556 -11.327 1.00 96.06 116 TRP A CA 1
ATOM 930 C C . TRP A 1 116 ? 10.134 12.978 -12.732 1.00 96.06 116 TRP A C 1
ATOM 932 O O . TRP A 1 116 ? 11.022 13.132 -13.570 1.00 96.06 116 TRP A O 1
ATOM 942 N N . PHE A 1 117 ? 8.977 12.369 -12.982 1.00 97.06 117 PHE A N 1
ATOM 943 C CA . PHE A 1 117 ? 8.551 11.777 -14.245 1.00 97.06 117 PHE A CA 1
ATOM 944 C C . PHE A 1 117 ? 7.020 11.855 -14.379 1.00 97.06 117 PHE A C 1
ATOM 946 O O . PHE A 1 117 ? 6.333 12.304 -13.459 1.00 97.06 117 PHE A O 1
ATOM 953 N N . ASP A 1 118 ? 6.507 11.471 -15.544 1.00 97.31 118 ASP A N 1
ATOM 954 C CA . ASP A 1 118 ? 5.088 11.503 -15.908 1.00 97.31 118 ASP A CA 1
ATOM 955 C C . ASP A 1 118 ? 4.324 10.230 -15.504 1.00 97.31 118 ASP A C 1
ATOM 957 O O . ASP A 1 118 ? 4.882 9.266 -14.978 1.00 97.31 118 ASP A O 1
ATOM 961 N N . GLU A 1 119 ? 3.012 10.219 -15.739 1.00 98.31 119 GLU A N 1
ATOM 962 C CA . GLU A 1 119 ? 2.158 9.084 -15.381 1.00 98.31 119 GLU A CA 1
ATOM 963 C C . GLU A 1 119 ? 2.475 7.815 -16.186 1.00 98.31 119 GLU A C 1
ATOM 965 O O . GLU A 1 119 ? 2.333 6.715 -15.654 1.00 98.31 119 GLU A O 1
ATOM 970 N N . ASP A 1 120 ? 2.943 7.947 -17.432 1.00 98.31 120 ASP A N 1
ATOM 971 C CA . ASP A 1 120 ? 3.365 6.802 -18.248 1.00 98.31 120 ASP A CA 1
ATOM 972 C C . ASP A 1 120 ? 4.589 6.120 -17.622 1.00 98.31 120 ASP A C 1
ATOM 974 O O . ASP A 1 120 ? 4.588 4.910 -17.394 1.00 98.31 120 ASP A O 1
ATOM 978 N N . THR A 1 121 ? 5.599 6.900 -17.227 1.00 98.31 121 THR A N 1
ATOM 979 C CA . THR A 1 121 ? 6.765 6.370 -16.508 1.00 98.31 121 THR A CA 1
ATOM 980 C C . THR A 1 121 ? 6.377 5.787 -15.150 1.00 98.31 121 THR A C 1
ATOM 982 O O . THR A 1 121 ? 6.932 4.766 -14.743 1.00 98.31 121 THR A O 1
ATOM 985 N N . TYR A 1 122 ? 5.407 6.380 -14.446 1.00 98.50 122 TYR A N 1
ATOM 986 C CA . TYR A 1 122 ? 4.873 5.780 -13.223 1.00 98.50 122 TYR A CA 1
ATOM 987 C C . TYR A 1 122 ? 4.286 4.387 -13.490 1.00 98.50 122 TYR A C 1
ATOM 989 O O . TYR A 1 122 ? 4.645 3.439 -12.789 1.00 98.50 122 TYR A O 1
ATOM 997 N N . MET A 1 123 ? 3.454 4.236 -14.524 1.00 98.75 123 MET A N 1
ATOM 998 C CA . MET A 1 123 ? 2.875 2.942 -14.897 1.00 98.75 123 MET A CA 1
ATOM 999 C C . MET A 1 123 ? 3.934 1.909 -15.289 1.00 98.75 123 MET A C 1
ATOM 1001 O O . MET A 1 123 ? 3.791 0.736 -14.955 1.00 98.75 123 MET A O 1
ATOM 1005 N N . GLU A 1 124 ? 5.038 2.319 -15.911 1.00 98.44 124 GLU A N 1
ATOM 1006 C CA . GLU A 1 124 ? 6.180 1.427 -16.138 1.00 98.44 124 GLU A CA 1
ATOM 1007 C C . GLU A 1 124 ? 6.821 0.965 -14.817 1.00 98.44 124 GLU A C 1
ATOM 1009 O O . GLU A 1 124 ? 7.170 -0.207 -14.682 1.00 98.44 124 GLU A O 1
ATOM 1014 N N . THR A 1 125 ? 6.943 1.838 -13.804 1.00 98.19 125 THR A N 1
ATOM 1015 C CA . THR A 1 125 ? 7.446 1.420 -12.476 1.00 98.19 125 THR A CA 1
ATOM 1016 C C . THR A 1 125 ? 6.517 0.411 -11.793 1.00 98.19 125 THR A C 1
ATOM 1018 O O . THR A 1 125 ? 6.987 -0.538 -11.159 1.00 98.19 125 THR A O 1
ATOM 1021 N N . VAL A 1 126 ? 5.201 0.572 -11.971 1.00 98.44 126 VAL A N 1
ATOM 1022 C CA . VAL A 1 126 ? 4.186 -0.387 -11.513 1.00 98.44 126 VAL A CA 1
ATOM 1023 C C . VAL A 1 126 ? 4.345 -1.716 -12.258 1.00 98.44 126 VAL A C 1
ATOM 1025 O O . VAL A 1 126 ? 4.353 -2.775 -11.633 1.00 98.44 126 VAL A O 1
ATOM 1028 N N . HIS A 1 127 ? 4.560 -1.678 -13.575 1.00 98.00 127 HIS A N 1
ATOM 1029 C CA . HIS A 1 127 ? 4.792 -2.879 -14.375 1.00 98.00 127 HIS A CA 1
ATOM 1030 C C . HIS A 1 127 ? 6.026 -3.660 -13.904 1.00 98.00 127 HIS A C 1
ATOM 1032 O O . HIS A 1 127 ? 5.944 -4.867 -13.673 1.00 98.00 127 HIS A O 1
ATOM 1038 N N . TYR A 1 128 ? 7.162 -2.987 -13.685 1.00 97.56 128 TYR A N 1
ATOM 1039 C CA . TYR A 1 128 ? 8.364 -3.652 -13.172 1.00 97.56 128 TYR A CA 1
ATOM 1040 C C . TYR A 1 128 ? 8.171 -4.229 -11.762 1.00 97.56 128 TYR A C 1
ATOM 1042 O O . TYR A 1 128 ? 8.729 -5.286 -11.464 1.00 97.56 128 TYR A O 1
ATOM 1050 N N . THR A 1 129 ? 7.360 -3.583 -10.918 1.00 97.12 129 THR A N 1
ATOM 1051 C CA . THR A 1 129 ? 6.947 -4.149 -9.624 1.00 97.12 129 THR A CA 1
ATOM 1052 C C . THR A 1 129 ? 6.189 -5.464 -9.816 1.00 97.12 129 THR A C 1
ATOM 1054 O O . THR A 1 129 ? 6.538 -6.465 -9.186 1.00 97.12 129 THR A O 1
ATOM 1057 N N . ASN A 1 130 ? 5.215 -5.509 -10.735 1.00 97.38 130 ASN A N 1
ATOM 1058 C CA . ASN A 1 130 ? 4.492 -6.749 -11.038 1.00 97.38 130 ASN A CA 1
ATOM 1059 C C . ASN A 1 130 ? 5.435 -7.847 -11.540 1.00 97.38 130 ASN A C 1
ATOM 1061 O O . ASN A 1 130 ? 5.371 -8.981 -11.075 1.00 97.38 130 ASN A O 1
ATOM 1065 N N . MET A 1 131 ? 6.341 -7.500 -12.460 1.00 96.56 131 MET A N 1
ATOM 1066 C CA . MET A 1 131 ? 7.317 -8.435 -13.021 1.00 96.56 131 MET A CA 1
ATOM 1067 C C . MET A 1 131 ? 8.234 -9.021 -11.947 1.00 96.56 131 MET A C 1
ATOM 1069 O O . MET A 1 131 ? 8.498 -10.224 -11.963 1.00 96.56 131 MET A O 1
ATOM 1073 N N . PHE A 1 132 ? 8.695 -8.202 -10.996 1.00 97.12 132 PHE A N 1
ATOM 1074 C CA . PHE A 1 132 ? 9.480 -8.684 -9.864 1.00 97.12 132 PHE A CA 1
ATOM 1075 C C . PHE A 1 132 ? 8.692 -9.703 -9.036 1.00 97.12 132 PHE A C 1
ATOM 1077 O O . PHE A 1 132 ? 9.177 -10.818 -8.856 1.00 97.12 132 PHE A O 1
ATOM 1084 N N . PHE A 1 133 ? 7.483 -9.372 -8.570 1.00 97.62 133 PHE A N 1
ATOM 1085 C CA . PHE A 1 133 ? 6.705 -10.296 -7.738 1.00 97.62 133 PHE A CA 1
ATOM 1086 C C . PHE A 1 133 ? 6.271 -11.559 -8.489 1.00 97.62 133 PHE A C 1
ATOM 1088 O O . PHE A 1 133 ? 6.296 -12.649 -7.912 1.00 97.62 133 PHE A O 1
ATOM 1095 N N . MET A 1 134 ? 5.927 -11.444 -9.773 1.00 97.88 134 MET A N 1
ATOM 1096 C CA . MET A 1 134 ? 5.567 -12.585 -10.612 1.00 97.88 134 MET A CA 1
ATOM 1097 C C . MET A 1 134 ? 6.745 -13.559 -10.747 1.00 97.88 134 MET A C 1
ATOM 1099 O O . MET A 1 134 ? 6.592 -14.746 -10.462 1.00 97.88 134 MET A O 1
ATOM 1103 N N . GLU A 1 135 ? 7.941 -13.076 -11.099 1.00 98.12 135 GLU A N 1
ATOM 1104 C CA . GLU A 1 135 ? 9.126 -13.935 -11.236 1.00 98.12 135 GLU A CA 1
ATOM 1105 C C . GLU A 1 135 ? 9.659 -14.429 -9.886 1.00 98.12 135 GLU A C 1
ATOM 1107 O O . GLU A 1 135 ? 10.083 -15.579 -9.781 1.00 98.12 135 GLU A O 1
ATOM 1112 N N . PHE A 1 136 ? 9.574 -13.612 -8.833 1.00 97.75 136 PHE A N 1
ATOM 1113 C CA . PHE A 1 136 ? 9.868 -14.018 -7.457 1.00 97.75 136 PHE A CA 1
ATOM 1114 C C . PHE A 1 136 ? 8.998 -15.213 -7.054 1.00 97.75 136 PHE A C 1
ATOM 1116 O O . PHE A 1 136 ? 9.499 -16.229 -6.573 1.00 97.75 136 PHE A O 1
ATOM 1123 N N . THR A 1 137 ? 7.693 -15.118 -7.305 1.00 98.25 137 THR A N 1
ATOM 1124 C CA . THR A 1 137 ? 6.726 -16.166 -6.966 1.00 98.25 137 THR A CA 1
ATOM 1125 C C . THR A 1 137 ? 6.939 -17.418 -7.796 1.00 98.25 137 THR A C 1
ATOM 1127 O O . THR A 1 137 ? 7.022 -18.513 -7.244 1.00 98.25 137 THR A O 1
ATOM 1130 N N . ARG A 1 138 ? 7.084 -17.263 -9.117 1.00 98.50 138 ARG A N 1
ATOM 1131 C CA . ARG A 1 138 ? 7.381 -18.367 -10.034 1.00 98.50 138 ARG A CA 1
ATOM 1132 C C . ARG A 1 138 ? 8.635 -19.118 -9.596 1.00 98.50 138 ARG A C 1
ATOM 1134 O O . ARG A 1 138 ? 8.676 -20.348 -9.623 1.00 98.50 138 ARG A O 1
ATOM 1141 N N . TRP A 1 139 ? 9.662 -18.381 -9.179 1.00 98.38 139 TRP A N 1
ATOM 1142 C CA . TRP A 1 139 ? 10.901 -18.967 -8.700 1.00 98.38 139 TRP A CA 1
ATOM 1143 C C . TRP A 1 139 ? 10.693 -19.768 -7.413 1.00 98.38 139 TRP A C 1
ATOM 1145 O O . TRP A 1 139 ? 11.160 -20.904 -7.351 1.00 98.38 139 TRP A O 1
ATOM 1155 N N . LEU A 1 140 ? 9.957 -19.232 -6.431 1.00 98.00 140 LEU A N 1
ATOM 1156 C CA . LEU A 1 140 ? 9.624 -19.957 -5.200 1.00 98.00 140 LEU A CA 1
ATOM 1157 C C . LEU A 1 140 ? 8.844 -21.246 -5.486 1.00 98.00 140 LEU A C 1
ATOM 1159 O O . LEU A 1 140 ? 9.237 -22.297 -4.983 1.00 98.00 140 LEU A O 1
ATOM 1163 N N . ILE A 1 141 ? 7.822 -21.194 -6.350 1.00 98.25 141 ILE A N 1
ATOM 1164 C CA . ILE A 1 141 ? 7.038 -22.377 -6.748 1.00 98.25 141 ILE A CA 1
ATOM 1165 C C . ILE A 1 141 ? 7.952 -23.500 -7.257 1.00 98.25 141 ILE A C 1
ATOM 1167 O O . ILE A 1 141 ? 7.756 -24.656 -6.898 1.00 98.25 141 ILE A O 1
ATOM 1171 N N . LYS A 1 142 ? 8.963 -23.160 -8.069 1.00 97.44 142 LYS A N 1
ATOM 1172 C CA . LYS A 1 142 ? 9.848 -24.130 -8.736 1.00 97.44 142 LYS A CA 1
ATOM 1173 C C . LYS A 1 142 ? 11.039 -24.599 -7.907 1.00 97.44 142 LYS A C 1
ATOM 1175 O O . LYS A 1 142 ? 11.621 -25.630 -8.229 1.00 97.44 142 LYS A O 1
ATOM 1180 N N . ASN A 1 143 ? 11.468 -23.818 -6.917 1.00 97.38 143 ASN A N 1
ATOM 1181 C CA . ASN A 1 143 ? 12.763 -24.009 -6.251 1.00 97.38 143 ASN A CA 1
ATOM 1182 C C . ASN A 1 143 ? 12.666 -24.247 -4.745 1.00 97.38 143 ASN A C 1
ATOM 1184 O O . ASN A 1 143 ? 13.704 -24.309 -4.081 1.00 97.38 143 ASN A O 1
ATOM 1188 N N . THR A 1 144 ? 11.454 -24.350 -4.204 1.00 96.69 144 THR A N 1
ATOM 1189 C CA . THR A 1 144 ? 11.224 -24.622 -2.786 1.00 96.69 144 THR A CA 1
ATOM 1190 C C . THR A 1 144 ? 10.170 -25.698 -2.609 1.00 96.69 144 THR A C 1
ATOM 1192 O O . THR A 1 144 ? 9.264 -25.823 -3.430 1.00 96.69 144 THR A O 1
ATOM 1195 N N . ASP A 1 145 ? 10.276 -26.438 -1.511 1.00 95.19 145 ASP A N 1
ATOM 1196 C CA . ASP A 1 145 ? 9.205 -27.310 -1.049 1.00 95.19 145 ASP A CA 1
ATOM 1197 C C . ASP A 1 145 ? 8.235 -26.489 -0.200 1.00 95.19 145 ASP A C 1
ATOM 1199 O O . ASP A 1 145 ? 8.645 -25.793 0.735 1.00 95.19 145 ASP A O 1
ATOM 1203 N N . TRP A 1 146 ? 6.945 -26.561 -0.514 1.00 96.25 146 TRP A N 1
ATOM 1204 C CA . TRP A 1 146 ? 5.923 -25.808 0.202 1.00 96.25 146 TRP A CA 1
ATOM 1205 C C . TRP A 1 146 ? 4.625 -26.606 0.333 1.00 96.25 146 TRP A C 1
ATOM 1207 O O . TRP A 1 146 ? 4.184 -27.286 -0.589 1.00 96.25 146 TRP A O 1
ATOM 1217 N N . ASN A 1 147 ? 3.990 -26.492 1.502 1.00 96.06 147 ASN A N 1
ATOM 1218 C CA . ASN A 1 147 ? 2.589 -26.881 1.700 1.00 96.06 147 ASN A CA 1
ATOM 1219 C C . ASN A 1 147 ? 1.657 -25.665 1.617 1.00 96.06 147 ASN A C 1
ATOM 1221 O O . ASN A 1 147 ? 0.489 -25.805 1.281 1.00 96.06 147 ASN A O 1
ATOM 1225 N N . LEU A 1 148 ? 2.188 -24.470 1.889 1.00 97.06 148 LEU A N 1
ATOM 1226 C CA . LEU A 1 148 ? 1.515 -23.186 1.740 1.00 97.06 148 LEU A CA 1
ATOM 1227 C C . LEU A 1 148 ? 2.519 -22.177 1.183 1.00 97.06 148 LEU A C 1
ATOM 1229 O O . LEU A 1 148 ? 3.567 -21.951 1.787 1.00 97.06 148 LEU A O 1
ATOM 1233 N N . LEU A 1 149 ? 2.173 -21.552 0.061 1.00 97.56 149 LEU A N 1
ATOM 1234 C CA . LEU A 1 149 ? 2.894 -20.417 -0.501 1.00 97.56 149 LEU A CA 1
ATOM 1235 C C . LEU A 1 149 ? 1.959 -19.208 -0.496 1.00 97.56 149 LEU A C 1
ATOM 1237 O O . LEU A 1 149 ? 0.878 -19.252 -1.077 1.00 97.56 149 LEU A O 1
ATOM 1241 N N . MET A 1 150 ? 2.377 -18.130 0.166 1.00 96.75 150 MET A N 1
ATOM 1242 C CA . MET A 1 150 ? 1.668 -16.850 0.161 1.00 96.75 150 MET A CA 1
ATOM 1243 C C . MET A 1 150 ? 2.477 -15.841 -0.645 1.00 96.75 150 MET A C 1
ATOM 1245 O O . MET A 1 150 ? 3.675 -15.681 -0.419 1.00 96.75 150 MET A O 1
ATOM 1249 N N . THR A 1 151 ? 1.817 -15.164 -1.577 1.00 95.75 151 THR A N 1
ATOM 1250 C CA . THR A 1 151 ? 2.423 -14.127 -2.413 1.00 95.75 151 THR A CA 1
ATOM 1251 C C . THR A 1 151 ? 1.520 -12.899 -2.484 1.00 95.75 151 THR A C 1
ATOM 1253 O O . THR A 1 151 ? 0.370 -12.943 -2.048 1.00 95.75 151 THR A O 1
ATOM 1256 N N . TYR A 1 152 ? 2.055 -11.801 -3.007 1.00 93.31 152 TYR A N 1
ATOM 1257 C CA . TYR A 1 152 ? 1.410 -10.498 -3.047 1.00 93.31 152 TYR A CA 1
ATOM 1258 C C . TYR A 1 152 ? 1.869 -9.699 -4.271 1.00 93.31 152 TYR A C 1
ATOM 1260 O O . TYR A 1 152 ? 3.007 -9.835 -4.717 1.00 93.31 152 TYR A O 1
ATOM 1268 N N . THR A 1 153 ? 0.987 -8.844 -4.786 1.00 93.94 153 THR A N 1
ATOM 1269 C CA . THR A 1 153 ? 1.318 -7.796 -5.756 1.00 93.94 153 THR A CA 1
ATOM 1270 C C . THR A 1 153 ? 0.568 -6.519 -5.377 1.00 93.94 153 THR A C 1
ATOM 1272 O O . THR A 1 153 ? -0.648 -6.549 -5.196 1.00 93.94 153 THR A O 1
ATOM 1275 N N . SER A 1 154 ? 1.283 -5.399 -5.230 1.00 95.62 154 SER A N 1
ATOM 1276 C CA . SER A 1 154 ? 0.720 -4.110 -4.784 1.00 95.62 154 SER A CA 1
ATOM 1277 C C . SER A 1 154 ? 0.143 -3.257 -5.910 1.00 95.62 154 SER A C 1
ATOM 1279 O O . SER A 1 154 ? -0.369 -2.164 -5.676 1.00 95.62 154 SER A O 1
ATOM 1281 N N . ILE A 1 155 ? 0.219 -3.723 -7.156 1.00 97.38 155 ILE A N 1
ATOM 1282 C CA . ILE A 1 155 ? 0.034 -2.853 -8.320 1.00 97.38 155 ILE A CA 1
ATOM 1283 C C . ILE A 1 155 ? -1.361 -2.235 -8.436 1.00 97.38 155 ILE A C 1
ATOM 1285 O O . ILE A 1 155 ? -1.485 -1.107 -8.909 1.00 97.38 155 ILE A O 1
ATOM 1289 N N . VAL A 1 156 ? -2.402 -2.944 -7.993 1.00 97.44 156 VAL A N 1
ATOM 1290 C CA . VAL A 1 156 ? -3.778 -2.434 -8.034 1.00 97.44 156 VAL A CA 1
ATOM 1291 C C . VAL A 1 156 ? -3.929 -1.306 -7.021 1.00 97.44 156 VAL A C 1
ATOM 1293 O O . VAL A 1 156 ? -4.368 -0.219 -7.389 1.00 97.44 156 VAL A O 1
ATOM 1296 N N . A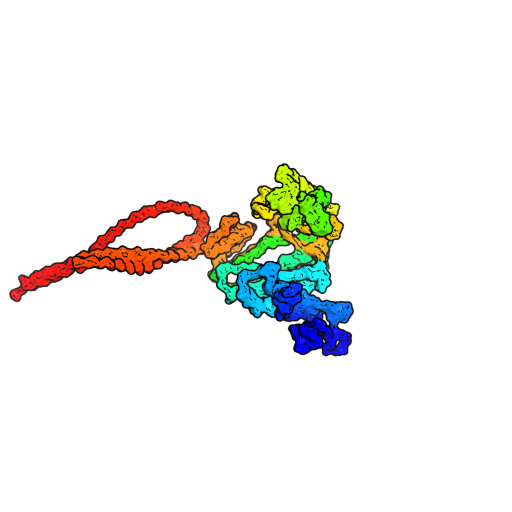SP A 1 157 ? -3.473 -1.539 -5.790 1.00 97.62 157 ASP A N 1
ATOM 1297 C CA . ASP A 1 157 ? -3.475 -0.553 -4.710 1.00 97.62 157 ASP A CA 1
ATOM 1298 C C . ASP A 1 157 ? -2.697 0.716 -5.093 1.00 97.62 157 ASP A C 1
ATOM 1300 O O . ASP A 1 157 ? -3.215 1.832 -4.998 1.00 97.62 157 ASP A O 1
ATOM 1304 N N . ASN A 1 158 ? -1.485 0.538 -5.628 1.00 97.44 158 ASN A N 1
ATOM 1305 C CA . ASN A 1 158 ? -0.624 1.624 -6.088 1.00 97.44 158 ASN A CA 1
ATOM 1306 C C . ASN A 1 158 ? -1.346 2.519 -7.111 1.00 97.44 158 ASN A C 1
ATOM 1308 O O . ASN A 1 158 ? -1.420 3.740 -6.944 1.00 97.44 158 ASN A O 1
ATOM 1312 N N . VAL A 1 159 ? -1.911 1.909 -8.156 1.00 98.50 159 VAL A N 1
ATOM 1313 C CA . VAL A 1 159 ? -2.570 2.626 -9.256 1.00 98.50 159 VAL A CA 1
ATOM 1314 C C . VAL A 1 159 ? -3.857 3.296 -8.793 1.00 98.50 159 VAL A C 1
ATOM 1316 O O . VAL A 1 159 ? -4.127 4.439 -9.166 1.00 98.50 159 VAL A O 1
ATOM 1319 N N . TYR A 1 160 ? -4.639 2.634 -7.948 1.00 97.94 160 TYR A N 1
ATOM 1320 C CA . TYR A 1 160 ? -5.882 3.190 -7.425 1.00 97.94 160 TYR A CA 1
ATOM 1321 C C . TYR A 1 160 ? -5.621 4.383 -6.506 1.00 97.94 160 TYR A C 1
ATOM 1323 O O . TYR A 1 160 ? -6.300 5.404 -6.638 1.00 97.94 160 TYR A O 1
ATOM 1331 N N . HIS A 1 161 ? -4.596 4.326 -5.651 1.00 97.81 161 HIS A N 1
ATOM 1332 C CA . HIS A 1 161 ? -4.199 5.472 -4.836 1.00 97.81 161 HIS A CA 1
ATOM 1333 C C . HIS A 1 161 ? -3.931 6.724 -5.672 1.00 97.81 161 HIS A C 1
ATOM 1335 O O . HIS A 1 161 ? -4.279 7.823 -5.238 1.00 97.81 161 HIS A O 1
ATOM 1341 N N . GLN A 1 162 ? -3.336 6.583 -6.860 1.00 98.00 162 GLN A N 1
ATOM 1342 C CA . GLN A 1 162 ? -3.013 7.725 -7.716 1.00 98.00 162 GLN A CA 1
ATOM 1343 C C . GLN A 1 162 ? -4.168 8.138 -8.627 1.00 98.00 162 GLN A C 1
ATOM 1345 O O . GLN A 1 162 ? -4.374 9.339 -8.818 1.00 98.00 162 GLN A O 1
ATOM 1350 N N . PHE A 1 163 ? -4.922 7.180 -9.178 1.00 98.56 163 PHE A N 1
ATOM 1351 C CA . PHE A 1 163 ? -5.804 7.418 -10.326 1.00 98.56 163 PHE A CA 1
ATOM 1352 C C . PHE A 1 163 ? -7.296 7.146 -10.097 1.00 98.56 163 PHE A C 1
ATOM 1354 O O . PHE A 1 163 ? -8.101 7.587 -10.918 1.00 98.56 163 PHE A O 1
ATOM 1361 N N . LEU A 1 164 ? -7.703 6.482 -9.008 1.00 98.06 164 LEU A N 1
ATOM 1362 C CA . LEU A 1 164 ? -9.106 6.087 -8.804 1.00 98.06 164 LEU A CA 1
ATOM 1363 C C . LEU A 1 164 ? -10.059 7.289 -8.773 1.00 98.06 164 LEU A C 1
ATOM 1365 O O . LEU A 1 164 ? -11.112 7.263 -9.405 1.00 98.06 164 LEU A O 1
ATOM 1369 N N . GLY A 1 165 ? -9.683 8.375 -8.097 1.00 98.00 165 GLY A N 1
ATOM 1370 C CA . GLY A 1 165 ? -10.520 9.574 -8.051 1.00 98.00 165 GLY A CA 1
ATOM 1371 C C . GLY A 1 165 ? -10.640 10.295 -9.395 1.00 98.00 165 GLY A C 1
ATOM 1372 O O . GLY A 1 165 ? -11.631 10.976 -9.640 1.00 98.00 165 GLY A O 1
ATOM 1373 N N . LEU A 1 166 ? -9.668 10.136 -10.301 1.00 98.50 166 LEU A N 1
ATOM 1374 C CA . LEU A 1 166 ? -9.659 10.817 -11.603 1.00 98.50 166 LEU A CA 1
ATOM 1375 C C . LEU A 1 166 ? -10.661 10.241 -12.608 1.00 98.50 166 LEU A C 1
ATOM 1377 O O . LEU A 1 166 ? -10.942 10.880 -13.623 1.00 98.50 166 LEU A O 1
ATOM 1381 N N . ILE A 1 167 ? -11.198 9.051 -12.340 1.00 98.25 167 ILE A N 1
ATOM 1382 C CA . ILE A 1 167 ? -12.202 8.405 -13.191 1.00 98.25 167 ILE A CA 1
ATOM 1383 C C . ILE A 1 167 ? -13.629 8.549 -12.655 1.00 98.25 167 ILE A C 1
ATOM 1385 O O . ILE A 1 167 ? -14.568 8.159 -13.348 1.00 98.25 167 ILE A O 1
ATOM 1389 N N . ASP A 1 168 ? -13.806 9.107 -11.455 1.00 97.69 168 ASP A N 1
ATOM 1390 C CA . ASP A 1 168 ? -15.112 9.215 -10.812 1.00 97.69 168 ASP A CA 1
ATOM 1391 C C . ASP A 1 168 ? -15.719 10.622 -10.996 1.00 97.69 168 ASP A C 1
ATOM 1393 O O . ASP A 1 168 ? -15.180 11.592 -10.458 1.00 97.69 168 ASP A O 1
ATOM 1397 N N . PRO A 1 169 ? -16.862 10.763 -11.698 1.00 97.38 169 PRO A N 1
ATOM 1398 C CA . PRO A 1 169 ? -17.502 12.057 -11.948 1.00 97.38 169 PRO A CA 1
ATOM 1399 C C . PRO A 1 169 ? -18.034 12.761 -10.691 1.00 97.38 169 PRO A C 1
ATOM 1401 O O . PRO A 1 169 ? -18.408 13.929 -10.766 1.00 97.38 169 PRO A O 1
ATOM 1404 N N . ARG A 1 170 ? -18.080 12.080 -9.538 1.00 95.19 170 ARG A N 1
ATOM 1405 C CA . ARG A 1 170 ? -18.435 12.674 -8.241 1.00 95.19 170 ARG A CA 1
ATOM 1406 C C . ARG A 1 170 ? -17.287 13.496 -7.648 1.00 95.19 170 ARG A C 1
ATOM 1408 O O . ARG A 1 170 ? -17.524 14.268 -6.722 1.00 95.19 170 ARG A O 1
ATOM 1415 N N . MET A 1 171 ? -16.051 13.314 -8.122 1.00 97.44 171 MET A N 1
ATOM 1416 C CA . MET A 1 171 ? -14.886 14.011 -7.575 1.00 97.44 171 MET A CA 1
ATOM 1417 C C . MET A 1 171 ? -14.773 15.445 -8.108 1.00 97.44 171 MET A C 1
ATOM 1419 O O . MET A 1 171 ? -14.968 15.677 -9.302 1.00 97.44 171 MET A O 1
ATOM 1423 N N . PRO A 1 172 ? -14.386 16.422 -7.264 1.00 96.69 172 PRO A N 1
ATOM 1424 C CA . PRO A 1 172 ? -14.366 17.839 -7.642 1.00 96.69 172 PRO A CA 1
ATOM 1425 C C . PRO A 1 172 ? -13.318 18.185 -8.712 1.00 96.69 172 PRO A C 1
ATOM 1427 O O . PRO A 1 172 ? -13.421 19.220 -9.363 1.00 96.69 172 PRO A O 1
ATOM 1430 N N . TYR A 1 173 ? -12.310 17.331 -8.893 1.00 97.25 173 TYR A N 1
ATOM 1431 C CA . TYR A 1 173 ? -11.244 17.475 -9.889 1.00 97.25 173 TYR A CA 1
ATOM 1432 C C . TYR A 1 173 ? -11.430 16.551 -11.104 1.00 97.25 173 TYR A C 1
ATOM 1434 O O . TYR A 1 173 ? -10.511 16.417 -11.916 1.00 97.25 173 TYR A O 1
ATOM 1442 N N . TYR A 1 174 ? -12.585 15.886 -11.230 1.00 98.19 174 TYR A N 1
ATOM 1443 C CA . TYR A 1 174 ? -12.883 15.041 -12.382 1.00 98.19 174 TYR A CA 1
ATOM 1444 C C . TYR A 1 174 ? -12.833 15.846 -13.682 1.00 98.19 174 TYR A C 1
ATOM 1446 O O . TYR A 1 174 ? -13.373 16.950 -13.777 1.00 98.19 174 TYR A O 1
ATOM 1454 N N . ASN A 1 175 ? -12.222 15.262 -14.710 1.00 98.19 175 ASN A N 1
ATOM 1455 C CA . ASN A 1 175 ? -12.182 15.847 -16.039 1.00 98.19 175 ASN A CA 1
ATOM 1456 C C . ASN A 1 175 ? -12.520 14.783 -17.098 1.00 98.19 175 ASN A C 1
ATOM 1458 O O . ASN A 1 175 ? -11.738 13.847 -17.289 1.00 98.19 175 ASN A O 1
ATOM 1462 N N . PRO A 1 176 ? -13.638 14.926 -17.838 1.00 98.31 176 PRO A N 1
ATOM 1463 C CA . PRO A 1 176 ? -14.049 13.934 -18.827 1.00 98.31 176 PRO A CA 1
ATOM 1464 C C . PRO A 1 176 ? -13.063 13.781 -19.994 1.00 98.31 176 PRO A C 1
ATOM 1466 O O . PRO A 1 176 ? -13.058 12.730 -20.630 1.00 98.31 176 PRO A O 1
ATOM 1469 N N . SER A 1 177 ? -12.217 14.780 -20.286 1.00 98.50 177 SER A N 1
ATOM 1470 C CA . SER A 1 177 ? -11.232 14.668 -21.371 1.00 98.50 177 SER A CA 1
ATOM 1471 C C . SER A 1 177 ? -10.026 13.800 -21.004 1.00 98.50 177 SER A C 1
ATOM 1473 O O . SER A 1 177 ? -9.433 13.187 -21.889 1.00 98.50 177 SER A O 1
ATOM 1475 N N . THR A 1 178 ? -9.678 13.701 -19.717 1.00 98.00 178 THR A N 1
ATOM 1476 C CA . THR A 1 178 ? -8.540 12.900 -19.236 1.00 98.00 178 THR A CA 1
ATOM 1477 C C . THR A 1 178 ? -8.964 11.605 -18.547 1.00 98.00 178 THR A C 1
ATOM 1479 O O . THR A 1 178 ? -8.177 10.661 -18.512 1.00 98.00 178 THR A O 1
ATOM 1482 N N . ALA A 1 179 ? -10.206 11.496 -18.065 1.00 98.56 179 ALA A N 1
ATOM 1483 C CA . ALA A 1 179 ? -10.725 10.286 -17.425 1.00 98.56 179 ALA A CA 1
ATOM 1484 C C . ALA A 1 179 ? -10.511 8.990 -18.246 1.00 98.56 179 ALA A C 1
ATOM 1486 O O . ALA A 1 179 ? -10.123 7.984 -17.648 1.00 98.56 179 ALA A O 1
ATOM 1487 N N . PRO A 1 180 ? -10.658 8.965 -19.592 1.00 98.75 180 PRO A N 1
ATOM 1488 C CA . PRO A 1 180 ? -10.354 7.767 -20.380 1.00 98.75 180 PRO A CA 1
ATOM 1489 C C . PRO A 1 180 ? -8.897 7.290 -20.269 1.00 98.75 180 PRO A C 1
ATOM 1491 O O . PRO A 1 180 ? -8.668 6.081 -20.244 1.00 98.75 180 PRO A O 1
ATOM 1494 N N . LYS A 1 181 ? -7.924 8.211 -20.154 1.00 98.44 181 LYS A N 1
ATOM 1495 C CA . LYS A 1 181 ? -6.496 7.890 -19.955 1.00 98.44 181 LYS A CA 1
ATOM 1496 C C . LYS A 1 181 ? -6.296 7.156 -18.627 1.00 98.44 181 LYS A C 1
ATOM 1498 O O . LYS A 1 181 ? -5.746 6.061 -18.602 1.00 98.44 181 LYS A O 1
ATOM 1503 N N . TYR A 1 182 ? -6.810 7.714 -17.531 1.00 98.62 182 TYR A N 1
ATOM 1504 C CA . TYR A 1 182 ? -6.664 7.120 -16.197 1.00 98.62 182 TYR A CA 1
ATOM 1505 C C . TYR A 1 182 ? -7.449 5.811 -16.040 1.00 98.62 182 TYR A C 1
ATOM 1507 O O . TYR A 1 182 ? -6.971 4.873 -15.406 1.00 98.62 182 TYR A O 1
ATOM 1515 N N . MET A 1 183 ? -8.607 5.693 -16.696 1.00 98.75 183 MET A N 1
ATOM 1516 C CA . MET A 1 183 ? -9.340 4.428 -16.792 1.00 98.75 183 MET A CA 1
ATOM 1517 C C . MET A 1 183 ? -8.531 3.362 -17.541 1.00 98.75 183 MET A C 1
ATOM 1519 O O . MET A 1 183 ? -8.572 2.192 -17.167 1.00 98.75 183 MET A O 1
ATOM 1523 N N . ALA A 1 184 ? -7.787 3.737 -18.587 1.00 98.81 184 ALA A N 1
ATOM 1524 C CA . ALA A 1 184 ? -6.908 2.806 -19.285 1.00 98.81 184 ALA A CA 1
ATOM 1525 C C . ALA A 1 184 ? -5.782 2.299 -18.370 1.00 98.81 184 ALA A C 1
ATOM 1527 O O . ALA A 1 184 ? -5.559 1.093 -18.328 1.00 98.81 184 ALA A O 1
ATOM 1528 N N . TYR A 1 185 ? -5.154 3.170 -17.572 1.00 98.75 185 TYR A N 1
ATOM 1529 C CA . TYR A 1 185 ? -4.149 2.756 -16.582 1.00 98.75 185 TYR A CA 1
ATOM 1530 C C . TYR A 1 185 ? -4.704 1.810 -15.517 1.00 98.75 185 TYR A C 1
ATOM 1532 O O . TYR A 1 185 ? -4.089 0.788 -15.223 1.00 98.75 185 TYR A O 1
ATOM 1540 N N . ILE A 1 186 ? -5.890 2.111 -14.980 1.00 98.69 186 ILE A N 1
ATOM 1541 C CA . ILE A 1 186 ? -6.582 1.239 -14.022 1.00 98.69 186 ILE A CA 1
ATOM 1542 C C . ILE A 1 186 ? -6.844 -0.138 -14.636 1.00 98.69 186 ILE A C 1
ATOM 1544 O O . ILE A 1 186 ? -6.524 -1.158 -14.030 1.00 98.69 186 ILE A O 1
ATOM 1548 N N . LYS A 1 187 ? -7.372 -0.185 -15.865 1.00 98.69 187 LYS A N 1
ATOM 1549 C CA . LYS A 1 187 ? -7.601 -1.451 -16.573 1.00 98.69 187 LYS A CA 1
ATOM 1550 C C . LYS A 1 187 ? -6.307 -2.220 -16.805 1.00 98.69 187 LYS A C 1
ATOM 1552 O O . LYS A 1 187 ? -6.320 -3.439 -16.694 1.00 98.69 187 LYS A O 1
ATOM 1557 N N . GLU A 1 188 ? -5.217 -1.533 -17.122 1.00 98.69 188 GLU A N 1
ATOM 1558 C CA . GLU A 1 188 ? -3.924 -2.173 -17.355 1.00 98.69 188 GLU A CA 1
ATOM 1559 C C . GLU A 1 188 ? -3.370 -2.822 -16.081 1.00 98.69 188 GLU A C 1
ATOM 1561 O O . GLU A 1 188 ? -2.959 -3.977 -16.116 1.00 98.69 188 GLU A O 1
ATOM 1566 N N . ALA A 1 189 ? -3.477 -2.149 -14.931 1.00 98.38 189 ALA A N 1
ATOM 1567 C CA . ALA A 1 189 ? -3.100 -2.731 -13.643 1.00 98.38 189 ALA A CA 1
ATOM 1568 C C . ALA A 1 189 ? -3.912 -3.995 -13.308 1.00 98.38 189 ALA A C 1
ATOM 1570 O O . ALA A 1 189 ? -3.357 -4.984 -12.831 1.00 98.38 189 ALA A O 1
ATOM 1571 N N . ILE A 1 190 ? -5.218 -3.990 -13.604 1.00 97.94 190 ILE A N 1
ATOM 1572 C CA . ILE A 1 190 ? -6.079 -5.167 -13.420 1.00 97.94 190 ILE A CA 1
ATOM 1573 C C . ILE A 1 190 ? -5.683 -6.308 -14.365 1.00 97.94 190 ILE A C 1
ATOM 1575 O O . ILE A 1 190 ? -5.639 -7.454 -13.924 1.00 97.94 190 ILE A O 1
ATOM 1579 N N . LYS A 1 191 ? -5.341 -6.024 -15.630 1.00 98.56 191 LYS A N 1
ATOM 1580 C CA . LYS A 1 191 ? -4.828 -7.053 -16.552 1.00 98.56 191 LYS A CA 1
ATOM 1581 C C . LYS A 1 191 ? -3.528 -7.672 -16.046 1.00 98.56 191 LYS A C 1
ATOM 1583 O O . LYS A 1 191 ? -3.396 -8.884 -16.072 1.00 98.56 191 LYS A O 1
ATOM 1588 N N . TRP A 1 192 ? -2.593 -6.873 -15.539 1.00 98.50 192 TRP A N 1
ATOM 1589 C CA . TRP A 1 192 ? -1.343 -7.396 -14.977 1.00 98.50 192 TRP A CA 1
ATOM 1590 C C . TRP A 1 192 ? -1.562 -8.257 -13.726 1.00 98.50 192 TRP A C 1
ATOM 1592 O O . TRP A 1 192 ? -0.834 -9.229 -13.514 1.00 98.50 192 TRP A O 1
ATOM 1602 N N . ALA A 1 193 ? -2.565 -7.933 -12.904 1.00 97.12 193 ALA A N 1
ATOM 1603 C CA . ALA A 1 193 ? -2.963 -8.781 -11.782 1.00 97.12 193 ALA A CA 1
ATOM 1604 C C . ALA A 1 193 ? -3.587 -10.104 -12.268 1.00 97.12 193 ALA A C 1
ATOM 1606 O O . ALA A 1 193 ? -3.270 -11.164 -11.731 1.00 97.12 193 ALA A O 1
ATOM 1607 N N . ASP A 1 194 ? -4.419 -10.059 -13.313 1.00 97.50 194 ASP A N 1
ATOM 1608 C CA . ASP A 1 194 ? -4.979 -11.249 -13.968 1.00 97.50 194 ASP A CA 1
ATOM 1609 C C . ASP A 1 194 ? -3.881 -12.136 -14.583 1.00 97.50 194 ASP A C 1
ATOM 1611 O O . ASP A 1 194 ? -3.858 -13.342 -14.349 1.00 97.50 194 ASP A O 1
ATOM 1615 N N . GLU A 1 195 ? -2.890 -11.547 -15.258 1.00 98.19 195 GLU A N 1
ATOM 1616 C CA . GLU A 1 195 ? -1.711 -12.252 -15.781 1.00 98.19 195 GLU A CA 1
ATOM 1617 C C . GLU A 1 195 ? -0.908 -12.949 -14.674 1.00 98.19 195 GLU A C 1
ATOM 1619 O O . GLU A 1 195 ? -0.417 -14.064 -14.871 1.00 98.19 195 GLU A O 1
ATOM 1624 N N . PHE A 1 196 ? -0.807 -12.341 -13.488 1.00 97.81 196 PHE A N 1
ATOM 1625 C CA . PHE A 1 196 ? -0.194 -12.982 -12.324 1.00 97.81 196 PHE A CA 1
ATOM 1626 C C . PHE A 1 196 ? -0.999 -14.224 -11.912 1.00 97.81 196 PHE A C 1
ATOM 1628 O O . PHE A 1 196 ? -0.434 -15.309 -11.759 1.00 97.81 196 PHE A O 1
ATOM 1635 N N . VAL A 1 197 ? -2.324 -14.112 -11.776 1.00 97.19 197 VAL A N 1
ATOM 1636 C CA . VAL A 1 197 ? -3.187 -15.262 -11.448 1.00 97.19 197 VAL A CA 1
ATOM 1637 C C . VAL A 1 197 ? -3.076 -16.352 -12.518 1.00 97.19 197 VAL A C 1
ATOM 1639 O O . VAL A 1 197 ? -2.951 -17.534 -12.190 1.00 97.19 197 VAL A O 1
ATOM 1642 N N . GLN A 1 198 ? -3.038 -15.970 -13.794 1.00 98.12 198 GLN A N 1
ATOM 1643 C CA . GLN A 1 198 ? -2.831 -16.887 -14.909 1.00 98.12 198 GLN A CA 1
ATOM 1644 C C . GLN A 1 198 ? -1.467 -17.590 -14.830 1.00 98.12 198 GLN A C 1
ATOM 1646 O O . GLN A 1 198 ? -1.390 -18.793 -15.101 1.00 98.12 198 GLN A O 1
ATOM 1651 N N . MET A 1 199 ? -0.407 -16.882 -14.425 1.00 98.12 199 MET A N 1
ATOM 1652 C CA . MET A 1 199 ? 0.905 -17.472 -14.157 1.00 98.12 199 MET A CA 1
ATOM 1653 C C . MET A 1 199 ? 0.803 -18.528 -13.052 1.00 98.12 199 MET A C 1
ATOM 1655 O O . MET A 1 199 ? 1.232 -19.657 -13.280 1.00 98.12 199 MET A O 1
ATOM 1659 N N . LEU A 1 200 ? 0.155 -18.231 -11.920 1.00 97.88 200 LEU A N 1
ATOM 1660 C CA . LEU A 1 200 ? -0.032 -19.205 -10.834 1.00 97.88 200 LEU A CA 1
ATOM 1661 C C . LEU A 1 200 ? -0.742 -20.471 -11.322 1.00 97.88 200 LEU A C 1
ATOM 1663 O O . LEU A 1 200 ? -0.263 -21.572 -11.072 1.00 97.88 200 LEU A O 1
ATOM 1667 N N . ILE A 1 201 ? -1.840 -20.312 -12.067 1.00 98.06 201 ILE A N 1
ATOM 1668 C CA . ILE A 1 201 ? -2.603 -21.425 -12.652 1.00 98.06 201 ILE A CA 1
ATOM 1669 C C . ILE A 1 201 ? -1.727 -22.288 -13.568 1.00 98.06 201 ILE A C 1
ATOM 1671 O O . ILE A 1 201 ? -1.895 -23.503 -13.603 1.00 98.06 201 ILE A O 1
ATOM 1675 N N . SER A 1 202 ? -0.802 -21.676 -14.311 1.00 98.00 202 SER A N 1
ATOM 1676 C CA . SER A 1 202 ? 0.068 -22.393 -15.250 1.00 98.00 202 SER A CA 1
ATOM 1677 C C . SER A 1 202 ? 1.255 -23.108 -14.599 1.00 98.00 202 SER A C 1
ATOM 1679 O O . SER A 1 202 ? 1.818 -24.015 -15.206 1.00 98.00 202 SER A O 1
ATOM 1681 N N . GLU A 1 203 ? 1.651 -22.699 -13.392 1.00 97.81 203 GLU A N 1
ATOM 1682 C CA . GLU A 1 203 ? 2.875 -23.172 -12.732 1.00 97.81 203 GLU A CA 1
ATOM 1683 C C . GLU A 1 203 ? 2.615 -24.249 -11.668 1.00 97.81 203 GLU A C 1
ATOM 1685 O O . GLU A 1 203 ? 3.566 -24.812 -11.125 1.00 97.81 203 GLU A O 1
ATOM 1690 N N . VAL A 1 204 ? 1.349 -24.558 -11.370 1.00 97.62 204 VAL A N 1
ATOM 1691 C CA . VAL A 1 204 ? 0.963 -25.579 -10.385 1.00 97.62 204 VAL A CA 1
ATOM 1692 C C . VAL A 1 204 ? 0.013 -26.613 -10.985 1.00 97.62 204 VAL A C 1
ATOM 1694 O O . VAL A 1 204 ? -0.756 -26.333 -11.901 1.00 97.62 204 VAL A O 1
ATOM 1697 N N . ASP A 1 205 ? 0.025 -27.823 -10.430 1.00 97.12 205 ASP A N 1
ATOM 1698 C CA . ASP A 1 205 ? -0.956 -28.853 -10.766 1.00 97.12 205 ASP A CA 1
ATOM 1699 C C . ASP A 1 205 ? -2.247 -28.629 -9.966 1.00 97.12 205 ASP A C 1
ATOM 1701 O O . ASP A 1 205 ? -2.338 -28.976 -8.787 1.00 97.12 205 ASP A O 1
ATOM 1705 N N . LEU A 1 206 ? -3.276 -28.078 -10.615 1.00 97.12 206 LEU A N 1
ATOM 1706 C CA . LEU A 1 206 ? -4.579 -27.815 -9.991 1.00 97.12 206 LEU A CA 1
ATOM 1707 C C . LEU A 1 206 ? -5.324 -29.073 -9.518 1.00 97.12 206 LEU A C 1
ATOM 1709 O O . LEU A 1 206 ? -6.313 -28.950 -8.794 1.00 97.12 206 LEU A O 1
ATOM 1713 N N . SER A 1 207 ? -4.890 -30.277 -9.903 1.00 95.44 207 SER A N 1
ATOM 1714 C CA . SER A 1 207 ? -5.443 -31.514 -9.343 1.00 95.44 207 SER A CA 1
ATOM 1715 C C . SER A 1 207 ? -4.964 -31.775 -7.910 1.00 95.44 207 SER A C 1
ATOM 1717 O O . SER A 1 207 ? -5.671 -32.434 -7.146 1.00 95.44 207 SER A O 1
ATOM 1719 N N . ASN A 1 208 ? -3.820 -31.195 -7.526 1.00 95.19 208 ASN A N 1
ATOM 1720 C CA . ASN A 1 208 ? -3.186 -31.360 -6.216 1.00 95.19 208 ASN A CA 1
ATOM 1721 C C . ASN A 1 208 ? -2.981 -30.037 -5.446 1.00 95.19 208 ASN A C 1
ATOM 1723 O O . ASN A 1 208 ? -2.693 -30.041 -4.253 1.00 95.19 208 ASN A O 1
ATOM 1727 N N . THR A 1 209 ? -3.147 -28.891 -6.101 1.00 97.50 209 THR A N 1
ATOM 1728 C CA . THR A 1 209 ? -2.971 -27.562 -5.508 1.00 97.50 209 THR A CA 1
ATOM 1729 C C . THR A 1 209 ? -4.253 -26.744 -5.615 1.00 97.50 209 THR A C 1
ATOM 1731 O O . THR A 1 209 ? -4.902 -26.717 -6.661 1.00 97.50 209 THR A O 1
ATOM 1734 N N . ALA A 1 210 ? -4.605 -26.046 -4.535 1.00 97.62 210 ALA A N 1
ATOM 1735 C CA . ALA A 1 210 ? -5.611 -24.991 -4.552 1.00 97.62 210 ALA A CA 1
ATOM 1736 C C . ALA A 1 210 ? -4.933 -23.621 -4.686 1.00 97.62 210 ALA A C 1
ATOM 1738 O O . ALA A 1 210 ? -3.945 -23.346 -4.007 1.00 97.62 210 ALA A O 1
ATOM 1739 N N . ILE A 1 211 ? -5.496 -22.748 -5.515 1.00 98.19 211 ILE A N 1
ATOM 1740 C CA . ILE A 1 211 ? -5.151 -21.328 -5.580 1.00 98.19 211 ILE A CA 1
ATOM 1741 C C . ILE A 1 211 ? -6.296 -20.559 -4.935 1.00 98.19 211 ILE A C 1
ATOM 1743 O O . ILE A 1 211 ? -7.452 -20.728 -5.324 1.00 98.19 211 ILE A O 1
ATOM 1747 N N . ILE A 1 212 ? -5.971 -19.710 -3.961 1.00 97.81 212 ILE A N 1
ATOM 1748 C CA . ILE A 1 212 ? -6.914 -18.794 -3.320 1.00 97.81 212 ILE A CA 1
ATOM 1749 C C . ILE A 1 212 ? -6.413 -17.374 -3.565 1.00 97.81 212 ILE A C 1
ATOM 1751 O O . ILE A 1 212 ? -5.337 -16.998 -3.106 1.00 97.81 212 ILE A O 1
ATOM 1755 N N . VAL A 1 213 ? -7.204 -16.597 -4.297 1.00 97.50 213 VAL A N 1
ATOM 1756 C CA . VAL A 1 213 ? -6.980 -15.178 -4.554 1.00 97.50 213 VAL A CA 1
ATOM 1757 C C . VAL A 1 213 ? -7.832 -14.395 -3.570 1.00 97.50 213 VAL A C 1
ATOM 1759 O O . VAL A 1 213 ? -9.052 -14.548 -3.527 1.00 97.50 213 VAL A O 1
ATOM 1762 N N . VAL A 1 214 ? -7.185 -13.560 -2.768 1.00 96.19 214 VAL A N 1
ATOM 1763 C CA . VAL A 1 214 ? -7.843 -12.690 -1.798 1.00 96.19 214 VAL A CA 1
ATOM 1764 C C . VAL A 1 214 ? -7.215 -11.309 -1.871 1.00 96.19 214 VAL A C 1
ATOM 1766 O O . VAL A 1 214 ? -6.004 -11.180 -2.033 1.00 96.19 214 VAL A O 1
ATOM 1769 N N . SER A 1 215 ? -8.047 -10.285 -1.759 1.00 95.06 215 SER A N 1
ATOM 1770 C CA . SER A 1 215 ? -7.612 -8.917 -1.507 1.00 95.06 215 SER A CA 1
ATOM 1771 C C . SER A 1 215 ? -7.834 -8.593 -0.029 1.00 95.06 215 SER A C 1
ATOM 1773 O O . SER A 1 215 ? -8.743 -9.111 0.619 1.00 95.06 215 SER A O 1
ATOM 1775 N N . ASP A 1 216 ? -6.961 -7.776 0.533 1.00 93.44 216 ASP A N 1
ATOM 1776 C CA . ASP A 1 216 ? -7.065 -7.274 1.897 1.00 93.44 216 ASP A CA 1
ATOM 1777 C C . ASP A 1 216 ? -8.130 -6.177 2.039 1.00 93.44 216 ASP A C 1
ATOM 1779 O O . ASP A 1 216 ? -8.782 -6.101 3.084 1.00 93.44 216 ASP A O 1
ATOM 1783 N N . HIS A 1 217 ? -8.355 -5.370 0.998 1.00 95.31 217 HIS A N 1
ATOM 1784 C CA . HIS A 1 217 ? -9.377 -4.321 0.970 1.00 95.31 217 HIS A CA 1
ATOM 1785 C C . HIS A 1 217 ? -9.733 -3.841 -0.450 1.00 95.31 217 HIS A C 1
ATOM 1787 O O . HIS A 1 217 ? -8.930 -3.912 -1.377 1.00 95.31 217 HIS A O 1
ATOM 1793 N N . GLY A 1 218 ? -10.926 -3.258 -0.602 1.00 95.38 218 GLY A N 1
ATOM 1794 C CA . GLY A 1 218 ? -11.230 -2.347 -1.712 1.00 95.38 218 GLY A CA 1
ATOM 1795 C C . GLY A 1 218 ? -10.705 -0.926 -1.452 1.00 95.38 218 GLY A C 1
ATOM 1796 O O . GLY A 1 218 ? -10.037 -0.677 -0.449 1.00 95.38 218 GLY A O 1
ATOM 1797 N N . GLN A 1 219 ? -11.025 0.022 -2.332 1.00 95.94 219 GLN A N 1
ATOM 1798 C CA . GLN A 1 219 ? -10.663 1.439 -2.210 1.00 95.94 219 GLN A CA 1
ATOM 1799 C C . GLN A 1 219 ? -11.761 2.318 -2.816 1.00 95.94 219 GLN A C 1
ATOM 1801 O O . GLN A 1 219 ? -12.438 1.936 -3.770 1.00 95.94 219 GLN A O 1
ATOM 1806 N N . TRP A 1 220 ? -11.895 3.535 -2.298 1.00 96.19 220 TRP A N 1
ATOM 1807 C CA . TRP A 1 220 ? -12.851 4.528 -2.784 1.00 96.19 220 TRP A CA 1
ATOM 1808 C C . TRP A 1 220 ? -12.160 5.830 -3.219 1.00 96.19 220 TRP A C 1
ATOM 1810 O O . TRP A 1 220 ? -11.022 6.093 -2.816 1.00 96.19 220 TRP A O 1
ATOM 1820 N N . PRO A 1 221 ? -12.802 6.656 -4.057 1.00 97.44 221 PRO A N 1
ATOM 1821 C CA . PRO A 1 221 ? -12.242 7.936 -4.468 1.00 97.44 221 PRO A CA 1
ATOM 1822 C C . PRO A 1 221 ? -12.324 8.986 -3.348 1.00 97.44 221 PRO A C 1
ATOM 1824 O O . PRO A 1 221 ? -13.248 8.995 -2.532 1.00 97.44 221 PRO A O 1
ATOM 1827 N N . VAL A 1 222 ? -11.350 9.895 -3.324 1.00 97.75 222 VAL A N 1
ATOM 1828 C CA . VAL A 1 222 ? -11.138 10.869 -2.246 1.00 97.75 222 VAL A CA 1
ATOM 1829 C C . VAL A 1 222 ? -11.167 12.292 -2.785 1.00 97.75 222 VAL A C 1
ATOM 1831 O O . VAL A 1 222 ? -10.354 12.673 -3.624 1.00 97.75 222 VAL A O 1
ATOM 1834 N N . ALA A 1 223 ? -12.060 13.112 -2.243 1.00 97.50 223 ALA A N 1
ATOM 1835 C CA . ALA A 1 223 ? -12.138 14.542 -2.500 1.00 97.50 223 ALA A CA 1
ATOM 1836 C C . ALA A 1 223 ? -11.278 15.354 -1.520 1.00 97.50 223 ALA A C 1
ATOM 1838 O O . ALA A 1 223 ? -10.684 16.356 -1.923 1.00 97.50 223 ALA A O 1
ATOM 1839 N N . LYS A 1 224 ? -11.191 14.941 -0.245 1.00 97.12 224 LYS A N 1
ATOM 1840 C CA . LYS A 1 224 ? -10.420 15.656 0.788 1.00 97.12 224 LYS A CA 1
ATOM 1841 C C . LYS A 1 224 ? -9.691 14.724 1.754 1.00 97.12 224 LYS A C 1
ATOM 1843 O O . LYS A 1 224 ? -10.219 13.698 2.179 1.00 97.12 224 LYS A O 1
ATOM 1848 N N . LEU A 1 225 ? -8.494 15.137 2.153 1.00 97.06 225 LEU A N 1
ATOM 1849 C CA . LEU A 1 225 ? -7.716 14.559 3.242 1.00 97.06 225 LEU A CA 1
ATOM 1850 C C . LEU A 1 225 ? -8.061 15.271 4.554 1.00 97.06 225 LEU A C 1
ATOM 1852 O O . LEU A 1 225 ? -8.113 16.503 4.606 1.00 97.06 225 LEU A O 1
ATOM 1856 N N . ILE A 1 226 ? -8.268 14.489 5.610 1.00 97.75 226 ILE A N 1
ATOM 1857 C CA . ILE A 1 226 ? -8.675 14.953 6.936 1.00 97.75 226 ILE A CA 1
ATOM 1858 C C . ILE A 1 226 ? -7.543 14.691 7.926 1.00 97.75 226 ILE A C 1
ATOM 1860 O O . ILE A 1 226 ? -7.331 13.561 8.365 1.00 97.75 226 ILE A O 1
ATOM 1864 N N . TYR A 1 227 ? -6.812 15.737 8.300 1.00 97.62 227 TYR A N 1
ATOM 1865 C CA . TYR A 1 227 ? -5.706 15.646 9.249 1.00 97.62 227 TYR A CA 1
ATOM 1866 C C . TYR A 1 227 ? -6.229 15.654 10.683 1.00 97.62 227 TYR A C 1
ATOM 1868 O O . TYR A 1 227 ? -6.400 16.702 11.311 1.00 97.62 227 TYR A O 1
ATOM 1876 N N . VAL A 1 228 ? -6.462 14.456 11.217 1.00 98.12 228 VAL A N 1
ATOM 1877 C CA . VAL A 1 228 ? -7.090 14.255 12.531 1.00 98.12 228 VAL A CA 1
ATOM 1878 C C . VAL A 1 228 ? -6.273 14.906 13.651 1.00 98.12 228 VAL A C 1
ATOM 1880 O O . VAL A 1 228 ? -6.839 15.524 14.548 1.00 98.12 228 VAL A O 1
ATOM 1883 N N . ASN A 1 229 ? -4.939 14.875 13.575 1.00 98.00 229 ASN A N 1
ATOM 1884 C CA . ASN A 1 229 ? -4.090 15.527 14.578 1.00 98.00 229 ASN A CA 1
ATOM 1885 C C . ASN A 1 229 ? -4.225 17.056 14.591 1.00 98.00 229 ASN A C 1
ATOM 1887 O O . ASN A 1 229 ? -4.093 17.648 15.657 1.00 98.00 229 ASN A O 1
ATOM 1891 N N . ASN A 1 230 ? -4.523 17.706 13.459 1.00 97.94 230 ASN A N 1
ATOM 1892 C CA . ASN A 1 230 ? -4.810 19.144 13.445 1.00 97.94 230 ASN A CA 1
ATOM 1893 C C . ASN A 1 230 ? -6.157 19.456 14.112 1.00 97.94 230 ASN A C 1
ATOM 1895 O O . ASN A 1 230 ? -6.269 20.475 14.785 1.00 97.94 230 ASN A O 1
ATOM 1899 N N . ILE A 1 231 ? -7.153 18.572 13.983 1.00 98.31 231 ILE A N 1
ATOM 1900 C CA . ILE A 1 231 ? -8.436 18.695 14.698 1.00 98.31 231 ILE A CA 1
ATOM 1901 C C . ILE A 1 231 ? -8.199 18.600 16.211 1.00 98.31 231 ILE A C 1
ATOM 1903 O O . ILE A 1 231 ? -8.666 19.448 16.970 1.00 98.31 231 ILE A O 1
ATOM 1907 N N . LEU A 1 232 ? -7.427 17.599 16.649 1.00 98.50 232 LEU A N 1
ATOM 1908 C CA . LEU A 1 232 ? -7.074 17.413 18.060 1.00 98.50 232 LEU A CA 1
ATOM 1909 C C . LEU A 1 232 ? -6.234 18.580 18.604 1.00 98.50 232 LEU A C 1
ATOM 1911 O O . LEU A 1 232 ? -6.447 19.008 19.737 1.00 98.50 232 LEU A O 1
ATOM 1915 N N . GLU A 1 233 ? -5.317 19.124 17.800 1.00 97.88 233 GLU A N 1
ATOM 1916 C CA . GLU A 1 233 ? -4.515 20.304 18.142 1.00 97.88 233 GLU A CA 1
ATOM 1917 C C . GLU A 1 233 ? -5.395 21.541 18.352 1.00 97.88 233 GLU A C 1
ATOM 1919 O O . GLU A 1 233 ? -5.291 22.205 19.384 1.00 97.88 233 GLU A O 1
ATOM 1924 N N . GLN A 1 234 ? -6.300 21.827 17.412 1.00 97.38 234 GLN A N 1
ATOM 1925 C CA . GLN A 1 234 ? -7.211 22.974 17.497 1.00 97.38 234 GLN A CA 1
ATOM 1926 C C . GLN A 1 234 ? -8.169 22.874 18.689 1.00 97.38 234 GLN A C 1
ATOM 1928 O O . GLN A 1 234 ? -8.498 23.889 19.300 1.00 97.38 234 GLN A O 1
ATOM 1933 N N . ALA A 1 235 ? -8.574 21.657 19.054 1.00 98.25 235 ALA A N 1
ATOM 1934 C CA . ALA A 1 235 ? -9.388 21.392 20.235 1.00 98.25 235 ALA A CA 1
ATOM 1935 C C . ALA A 1 235 ? -8.594 21.372 21.557 1.00 98.25 235 ALA A C 1
ATOM 1937 O O . ALA A 1 235 ? -9.189 21.250 22.625 1.00 98.25 235 ALA A O 1
ATOM 1938 N N . GLY A 1 236 ? -7.263 21.493 21.507 1.00 98.12 236 GLY A N 1
ATOM 1939 C CA . GLY A 1 236 ? -6.399 21.532 22.687 1.00 98.12 236 GLY A CA 1
ATOM 1940 C C . GLY A 1 236 ? -6.000 20.169 23.264 1.00 98.12 236 GLY A C 1
ATOM 1941 O O . GLY A 1 236 ? -5.364 20.141 24.314 1.00 98.12 236 GLY A O 1
ATOM 1942 N N . PHE A 1 237 ? -6.313 19.055 22.593 1.00 98.50 237 PHE A N 1
ATOM 1943 C CA . PHE A 1 237 ? -5.922 17.702 23.022 1.00 98.50 237 PHE A CA 1
ATOM 1944 C C . PHE A 1 237 ? -4.516 17.297 22.587 1.00 98.50 237 PHE A C 1
ATOM 1946 O O . PHE A 1 237 ? -3.954 16.357 23.145 1.00 98.50 237 PHE A O 1
ATOM 1953 N N . LEU A 1 238 ? -3.945 17.981 21.600 1.00 98.12 238 LEU A N 1
ATOM 1954 C CA . LEU A 1 238 ? -2.621 17.680 21.077 1.00 98.12 238 LEU A CA 1
ATOM 1955 C C . LEU A 1 238 ? -1.740 18.925 21.096 1.00 98.12 238 LEU A C 1
ATOM 1957 O O . LEU A 1 238 ? -2.186 20.025 20.764 1.00 98.12 238 LEU A O 1
ATOM 1961 N N . LYS A 1 239 ? -0.469 18.737 21.458 1.00 97.19 239 LYS A N 1
ATOM 1962 C CA . LYS A 1 239 ? 0.580 19.755 21.358 1.00 97.19 239 LYS A CA 1
ATOM 1963 C C . LYS A 1 239 ? 1.723 19.235 20.501 1.00 97.19 239 LYS A C 1
ATOM 1965 O O . LYS A 1 239 ? 2.043 18.047 20.521 1.00 97.19 239 LYS A O 1
ATOM 1970 N N . ARG A 1 240 ? 2.357 20.126 19.743 1.00 95.25 240 ARG A N 1
ATOM 1971 C CA . ARG A 1 240 ? 3.490 19.787 18.877 1.00 95.25 240 ARG A CA 1
ATOM 1972 C C . ARG A 1 240 ? 4.529 20.898 18.846 1.00 95.25 240 ARG A C 1
ATOM 1974 O O . ARG A 1 240 ? 4.215 22.061 19.085 1.00 95.25 240 ARG A O 1
ATOM 1981 N N . SER A 1 241 ? 5.743 20.531 18.457 1.00 94.38 241 SER A N 1
ATOM 1982 C CA . SER A 1 241 ? 6.794 21.458 18.042 1.00 94.38 241 SER A CA 1
ATOM 1983 C C . SER A 1 241 ? 7.222 21.104 16.621 1.00 94.38 241 SER A C 1
ATOM 1985 O O . SER A 1 241 ? 7.699 19.999 16.352 1.00 94.38 241 SER A O 1
ATOM 1987 N N . GLY A 1 242 ? 6.981 22.012 15.672 1.00 89.31 242 GLY A N 1
ATOM 1988 C CA . GLY A 1 242 ? 7.134 21.702 14.251 1.00 89.31 242 GLY A CA 1
ATOM 1989 C C . GLY A 1 242 ? 6.250 20.519 13.839 1.00 89.31 242 GLY A C 1
ATOM 1990 O O . GLY A 1 242 ? 5.049 20.519 14.100 1.00 89.31 242 GLY A O 1
ATOM 1991 N N . GLY A 1 243 ? 6.828 19.508 13.191 1.00 88.88 243 GLY A N 1
ATOM 1992 C CA . GLY A 1 243 ? 6.114 18.292 12.776 1.00 88.88 243 GLY A CA 1
ATOM 1993 C C . GLY A 1 243 ? 6.031 17.186 13.837 1.00 88.88 243 GLY A C 1
ATOM 1994 O O . GLY A 1 243 ? 5.605 16.087 13.500 1.00 88.88 243 GLY A O 1
ATOM 1995 N N . GLN A 1 244 ? 6.473 17.433 15.075 1.00 92.19 244 GLN A N 1
ATOM 1996 C CA . GLN A 1 244 ? 6.641 16.404 16.109 1.00 92.19 244 GLN A CA 1
ATOM 1997 C C . GLN A 1 244 ? 5.675 16.605 17.278 1.00 92.19 244 GLN A C 1
ATOM 1999 O O . GLN A 1 244 ? 5.604 17.699 17.836 1.00 92.19 244 GLN A O 1
ATOM 2004 N N . ILE A 1 245 ? 4.970 15.543 17.673 1.00 94.56 245 ILE A N 1
ATOM 2005 C CA . ILE A 1 245 ? 4.060 15.537 18.828 1.00 94.56 245 ILE A CA 1
ATOM 2006 C C . ILE A 1 245 ? 4.867 15.674 20.129 1.00 94.56 245 ILE A C 1
ATOM 2008 O O . ILE A 1 245 ? 5.847 14.960 20.338 1.00 94.56 245 ILE A O 1
ATOM 2012 N N . LEU A 1 246 ? 4.432 16.567 21.021 1.00 95.81 246 LEU A N 1
ATOM 2013 C CA . LEU A 1 246 ? 4.984 16.734 22.367 1.00 95.81 246 LEU A CA 1
ATOM 2014 C C . LEU A 1 246 ? 4.210 15.836 23.336 1.00 95.81 246 LEU A C 1
ATOM 2016 O O . LEU A 1 246 ? 3.148 16.214 23.835 1.00 95.81 246 LEU A O 1
ATOM 2020 N N . LEU A 1 247 ? 4.711 14.619 23.568 1.00 92.81 247 LEU A N 1
ATOM 2021 C CA . LEU A 1 247 ? 4.003 13.605 24.363 1.00 92.81 247 LEU A CA 1
ATOM 2022 C C . LEU A 1 247 ? 3.771 14.033 25.820 1.00 92.81 247 LEU A C 1
ATOM 2024 O O . LEU A 1 247 ? 2.743 13.704 26.389 1.00 92.81 247 LEU A O 1
ATOM 2028 N N . ASN A 1 248 ? 4.653 14.833 26.414 1.00 95.00 248 ASN A N 1
ATOM 2029 C CA . ASN A 1 248 ? 4.493 15.357 27.777 1.00 95.00 248 ASN A CA 1
ATOM 2030 C C . ASN A 1 248 ? 3.374 16.411 27.926 1.00 95.00 248 ASN A C 1
ATOM 2032 O O . ASN A 1 248 ? 3.071 16.818 29.044 1.00 95.00 248 ASN A O 1
ATOM 2036 N N . GLU A 1 249 ? 2.786 16.874 26.823 1.00 96.56 249 GLU A N 1
ATOM 2037 C CA . GLU A 1 249 ? 1.720 17.887 26.805 1.00 96.56 249 GLU A CA 1
ATOM 2038 C C . GLU A 1 249 ? 0.485 17.434 26.006 1.00 96.56 249 GLU A C 1
ATOM 2040 O O . GLU A 1 249 ? -0.518 18.144 25.936 1.00 96.56 249 GLU A O 1
ATOM 2045 N N . THR A 1 250 ? 0.550 16.255 25.385 1.00 97.88 250 THR A N 1
ATOM 2046 C CA . THR A 1 250 ? -0.503 15.712 24.524 1.00 97.88 250 THR A CA 1
ATOM 2047 C C . THR A 1 250 ? -1.402 14.771 25.312 1.00 97.88 250 THR A C 1
ATOM 2049 O O . THR A 1 250 ? -0.930 13.845 25.967 1.00 97.88 250 THR A O 1
ATOM 2052 N N . ILE A 1 251 ? -2.709 15.001 25.215 1.00 98.50 251 ILE A N 1
ATOM 2053 C CA . ILE A 1 251 ? -3.772 14.208 25.838 1.00 98.50 251 ILE A CA 1
ATOM 2054 C C . ILE A 1 251 ? -4.188 13.057 24.920 1.00 98.50 251 ILE A C 1
ATOM 2056 O O . ILE A 1 251 ? -4.390 11.943 25.396 1.00 98.50 251 ILE A O 1
ATOM 2060 N N . ALA A 1 252 ? -4.319 13.314 23.617 1.00 98.19 252 ALA A N 1
ATOM 2061 C CA . ALA A 1 252 ? -4.691 12.306 22.632 1.00 98.19 252 ALA A CA 1
ATOM 2062 C C . ALA A 1 252 ? -4.060 12.586 21.263 1.00 98.19 252 ALA A C 1
ATOM 2064 O O . ALA A 1 252 ? -3.863 13.743 20.890 1.00 98.19 252 ALA A O 1
ATOM 2065 N N . TRP A 1 253 ? -3.776 11.533 20.497 1.00 97.56 253 TRP A N 1
ATOM 2066 C CA . TRP A 1 253 ? -3.244 11.646 19.139 1.00 97.56 253 TRP A CA 1
ATOM 2067 C C . TRP A 1 253 ? -3.790 10.565 18.207 1.00 97.56 253 TRP A C 1
ATOM 2069 O O . TRP A 1 253 ? -4.163 9.471 18.623 1.00 97.56 253 TRP A O 1
ATOM 2079 N N . TYR A 1 254 ? -3.813 10.876 16.917 1.00 97.06 254 TYR A N 1
ATOM 2080 C CA . TYR A 1 254 ? -4.132 9.953 15.839 1.00 97.06 254 TYR A CA 1
ATOM 2081 C C . TYR A 1 254 ? -2.846 9.362 15.255 1.00 97.06 254 TYR A C 1
ATOM 2083 O O . TYR A 1 254 ? -1.969 10.097 14.787 1.00 97.06 254 TYR A O 1
ATOM 2091 N N . ASN A 1 255 ? -2.744 8.032 15.265 1.00 88.75 255 ASN A N 1
ATOM 2092 C CA . ASN A 1 255 ? -1.572 7.303 14.767 1.00 88.75 255 ASN A CA 1
ATOM 2093 C C . ASN A 1 255 ? -1.724 6.830 13.304 1.00 88.75 255 ASN A C 1
ATOM 2095 O O . ASN A 1 255 ? -0.780 6.301 12.725 1.00 88.75 255 ASN A O 1
ATOM 2099 N N . GLY A 1 256 ? -2.904 7.000 12.700 1.00 92.00 256 GLY A N 1
ATOM 2100 C CA . GLY A 1 256 ? -3.282 6.317 11.458 1.00 92.00 256 GLY A CA 1
ATOM 2101 C C . GLY A 1 256 ? -4.221 5.138 11.717 1.00 92.00 256 GLY A C 1
ATOM 2102 O O . GLY A 1 256 ? -4.574 4.856 12.864 1.00 92.00 256 GLY A O 1
ATOM 2103 N N . TYR A 1 257 ? -4.630 4.453 10.647 1.00 91.06 257 TYR A N 1
ATOM 2104 C CA . TYR A 1 257 ? -5.489 3.263 10.707 1.00 91.06 257 TYR A CA 1
ATOM 2105 C C . TYR A 1 257 ? -6.774 3.473 11.512 1.00 91.06 257 TYR A C 1
ATOM 2107 O O . TYR A 1 257 ? -7.189 2.590 12.268 1.00 91.06 257 TYR A O 1
ATOM 2115 N N . ASN A 1 25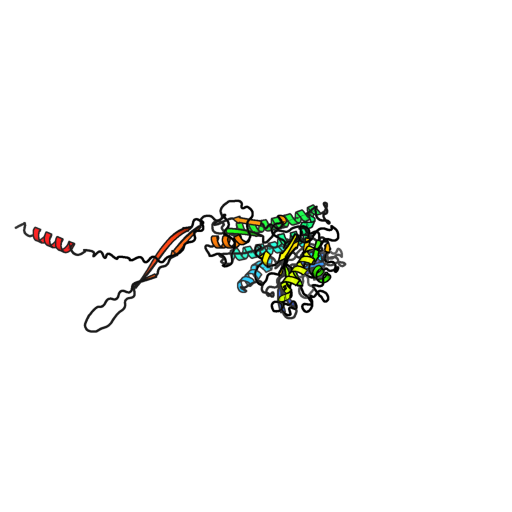8 ? -7.383 4.654 11.380 1.00 95.06 258 ASN A N 1
ATOM 2116 C CA . ASN A 1 258 ? -8.672 4.960 11.987 1.00 95.06 258 ASN A CA 1
ATOM 2117 C C . ASN A 1 258 ? -8.707 4.878 13.525 1.00 95.06 258 ASN A C 1
ATOM 2119 O O . ASN A 1 258 ? -9.767 4.707 14.123 1.00 95.06 258 ASN A O 1
ATOM 2123 N N . GLN A 1 259 ? -7.551 5.054 14.177 1.00 96.19 259 GLN A N 1
ATOM 2124 C CA . GLN A 1 259 ? -7.384 4.895 15.620 1.00 96.19 259 GLN A CA 1
ATOM 2125 C C . GLN A 1 259 ? -6.750 6.119 16.289 1.00 96.19 259 GLN A C 1
ATOM 2127 O O . GLN A 1 259 ? -5.644 6.552 15.947 1.00 96.19 259 GLN A O 1
ATOM 2132 N N . VAL A 1 260 ? -7.451 6.651 17.291 1.00 97.88 260 VAL A N 1
ATOM 2133 C CA . VAL A 1 260 ? -6.977 7.706 18.192 1.00 97.88 260 VAL A CA 1
ATOM 2134 C C . VAL A 1 260 ? -6.643 7.087 19.548 1.00 97.88 260 VAL A C 1
ATOM 2136 O O . VAL A 1 260 ? -7.425 6.317 20.104 1.00 97.88 260 VAL A O 1
ATOM 2139 N N . PHE A 1 261 ? -5.475 7.436 20.072 1.00 97.56 261 PHE A N 1
ATOM 2140 C CA . PHE A 1 261 ? -4.938 6.969 21.343 1.00 97.56 261 PHE A CA 1
ATOM 2141 C C . PHE A 1 261 ? -4.979 8.095 22.374 1.00 97.56 261 PHE A C 1
ATOM 2143 O O . PHE A 1 261 ? -4.712 9.252 22.051 1.00 97.56 261 PHE A O 1
ATOM 2150 N N . VAL A 1 262 ? -5.301 7.745 23.613 1.00 98.12 262 VAL A N 1
ATOM 2151 C CA . VAL A 1 262 ? -5.191 8.589 24.803 1.00 98.12 262 VAL A CA 1
ATOM 2152 C C . VAL A 1 262 ? -3.819 8.366 25.431 1.00 98.12 262 VAL A C 1
ATOM 2154 O O . VAL A 1 262 ? -3.359 7.237 25.563 1.00 98.12 262 VAL A O 1
ATOM 2157 N N . ASN A 1 263 ? -3.158 9.439 25.849 1.00 97.94 263 ASN A N 1
ATOM 2158 C CA . ASN A 1 263 ? -1.843 9.385 26.478 1.00 97.94 263 ASN A CA 1
ATOM 2159 C C . ASN A 1 263 ? -1.948 9.040 27.968 1.00 97.94 263 ASN A C 1
ATOM 2161 O O . ASN A 1 263 ? -1.751 9.892 28.842 1.00 97.94 263 ASN A O 1
ATOM 2165 N N . LEU A 1 264 ? -2.352 7.804 28.243 1.00 97.50 264 LEU A N 1
ATOM 2166 C CA . LEU A 1 264 ? -2.730 7.307 29.555 1.00 97.50 264 LEU A CA 1
ATOM 2167 C C . LEU A 1 264 ? -1.487 6.981 30.390 1.00 97.50 264 LEU A C 1
ATOM 2169 O O . LEU A 1 264 ? -0.550 6.322 29.931 1.00 97.50 264 LEU A O 1
ATOM 2173 N N . LYS A 1 265 ? -1.478 7.425 31.650 1.00 97.38 265 LYS A N 1
ATOM 2174 C CA . LYS A 1 265 ? -0.448 7.014 32.614 1.00 97.38 265 LYS A CA 1
ATOM 2175 C C . LYS A 1 265 ? -0.406 5.491 32.740 1.00 97.38 265 LYS A C 1
ATOM 2177 O O . LYS A 1 265 ? -1.427 4.819 32.622 1.00 97.38 265 LYS A O 1
ATOM 2182 N N . ASP A 1 266 ? 0.793 4.973 32.986 1.00 93.50 266 ASP A N 1
ATOM 2183 C CA . ASP A 1 266 ? 1.093 3.549 33.194 1.00 93.50 266 ASP A CA 1
ATOM 2184 C C . ASP A 1 266 ? 0.852 2.625 31.982 1.00 93.50 266 ASP A C 1
ATOM 2186 O O . ASP A 1 266 ? 1.173 1.438 32.051 1.00 93.50 266 ASP A O 1
ATOM 2190 N N . ARG A 1 267 ? 0.367 3.156 30.849 1.00 94.50 267 ARG A N 1
ATOM 2191 C CA . ARG A 1 267 ? 0.246 2.437 29.570 1.00 94.50 267 ARG A CA 1
ATOM 2192 C C . ARG A 1 267 ? 1.170 3.019 28.504 1.00 94.50 267 ARG A C 1
ATOM 2194 O O . ARG A 1 267 ? 1.928 2.283 27.876 1.00 94.50 267 ARG A O 1
ATOM 2201 N N . GLU A 1 268 ? 1.140 4.333 28.320 1.00 94.44 268 GLU A N 1
ATOM 2202 C CA . GLU A 1 268 ? 2.031 5.046 27.414 1.00 94.44 268 GLU A CA 1
ATOM 2203 C C . GLU A 1 268 ? 3.323 5.466 28.117 1.00 94.44 268 GLU A C 1
ATOM 2205 O O . GLU A 1 268 ? 3.328 5.894 29.276 1.00 94.44 268 GLU A O 1
ATOM 2210 N N . GLN A 1 269 ? 4.443 5.420 27.392 1.00 90.69 269 GLN A N 1
ATOM 2211 C CA . GLN A 1 269 ? 5.703 5.948 27.903 1.00 90.69 269 GLN A CA 1
ATOM 2212 C C . GLN A 1 269 ? 5.588 7.466 28.116 1.00 90.69 269 GLN A C 1
ATOM 2214 O O . GLN A 1 269 ? 5.562 8.236 27.158 1.00 90.69 269 GLN A O 1
ATOM 2219 N N . GLY A 1 270 ? 5.566 7.894 29.382 1.00 90.62 270 GLY A N 1
ATOM 2220 C CA . GLY A 1 270 ? 5.401 9.305 29.744 1.00 90.62 270 GLY A CA 1
ATOM 2221 C C . GLY A 1 270 ? 3.955 9.806 29.675 1.00 90.62 270 GLY A C 1
ATOM 2222 O O . GLY A 1 270 ? 3.755 11.010 29.525 1.00 90.62 270 GLY A O 1
ATOM 2223 N N . GLY A 1 271 ? 2.968 8.907 29.778 1.00 96.62 271 GLY A N 1
ATOM 2224 C CA . GLY A 1 271 ? 1.549 9.259 29.808 1.00 96.62 271 GLY A CA 1
ATOM 2225 C C . GLY A 1 271 ? 1.203 10.310 30.864 1.00 96.62 271 GLY A C 1
ATOM 2226 O O . GLY A 1 271 ? 1.750 10.303 31.968 1.00 96.62 271 GLY A O 1
ATOM 2227 N N . ILE A 1 272 ? 0.291 11.224 30.523 1.00 97.88 272 ILE A N 1
ATOM 2228 C CA . ILE A 1 272 ? -0.082 12.368 31.374 1.00 97.88 272 ILE A CA 1
ATOM 2229 C C . ILE A 1 272 ? -1.538 12.329 31.834 1.00 97.88 272 ILE A C 1
ATOM 2231 O O . ILE A 1 272 ? -1.880 12.961 32.835 1.00 97.88 272 ILE A O 1
ATOM 2235 N N . VAL A 1 273 ? -2.392 11.579 31.134 1.00 98.44 273 VAL A N 1
ATOM 2236 C CA . VAL A 1 273 ? -3.808 11.434 31.473 1.00 98.44 273 VAL A CA 1
ATOM 2237 C C . VAL A 1 273 ? -3.937 10.458 32.630 1.00 98.44 273 VAL A C 1
ATOM 2239 O O . VAL A 1 273 ? -3.466 9.324 32.557 1.00 98.44 273 VAL A O 1
ATOM 2242 N N . ASP A 1 274 ? -4.564 10.902 33.716 1.00 98.25 274 ASP A N 1
ATOM 2243 C CA . ASP A 1 274 ? -4.810 10.040 34.863 1.00 98.25 274 ASP A CA 1
ATOM 2244 C C . ASP A 1 274 ? -5.845 8.951 34.525 1.00 98.25 274 ASP A C 1
ATOM 2246 O O . ASP A 1 274 ? -6.845 9.269 33.872 1.00 98.25 274 ASP A O 1
ATOM 2250 N N . PRO A 1 275 ? -5.683 7.692 34.979 1.00 98.06 275 PRO A N 1
ATOM 2251 C CA . PRO A 1 275 ? -6.667 6.641 34.729 1.00 98.06 275 PRO A CA 1
ATOM 2252 C C . PRO A 1 275 ? -8.084 7.008 35.184 1.00 98.06 275 PRO A C 1
ATOM 2254 O O . PRO A 1 275 ? -9.052 6.641 34.522 1.00 98.06 275 PRO A O 1
ATOM 2257 N N . SER A 1 276 ? -8.222 7.809 36.248 1.00 98.19 276 SER A N 1
ATOM 2258 C CA . SER A 1 276 ? -9.524 8.316 36.714 1.00 98.19 276 SER A CA 1
ATOM 2259 C C . SER A 1 276 ? -10.211 9.281 35.734 1.00 98.19 276 SER A C 1
ATOM 2261 O O . SER A 1 276 ? -11.422 9.487 35.811 1.00 98.19 276 SER A O 1
ATOM 2263 N N . GLN A 1 277 ? -9.457 9.869 34.802 1.00 98.25 277 GLN A N 1
ATOM 2264 C CA . GLN A 1 277 ? -9.945 10.815 33.798 1.00 98.25 277 GLN A CA 1
ATOM 2265 C C . GLN A 1 277 ? -10.198 10.165 32.435 1.00 98.25 277 GLN A C 1
ATOM 2267 O O . GLN A 1 277 ? -10.781 10.817 31.568 1.00 98.25 277 GLN A O 1
ATOM 2272 N N . TYR A 1 278 ? -9.783 8.910 32.241 1.00 98.06 278 TYR A N 1
ATOM 2273 C CA . TYR A 1 278 ? -9.790 8.228 30.947 1.00 98.06 278 TYR A CA 1
ATOM 2274 C C . TYR A 1 278 ? -11.139 8.327 30.225 1.00 98.06 278 TYR A C 1
ATOM 2276 O O . TYR A 1 278 ? -11.205 8.858 29.118 1.00 98.06 278 TYR A O 1
ATOM 2284 N N . ASP A 1 279 ? -12.233 7.912 30.870 1.00 97.88 279 ASP A N 1
ATOM 2285 C CA . ASP A 1 279 ? -13.560 7.926 30.241 1.00 97.88 279 ASP A CA 1
ATOM 2286 C C . ASP A 1 279 ? -14.033 9.341 29.894 1.00 97.88 279 ASP A C 1
ATOM 2288 O O . ASP A 1 279 ? -14.676 9.553 28.863 1.00 97.88 279 ASP A O 1
ATOM 2292 N N . SER A 1 280 ? -13.697 10.322 30.736 1.00 98.31 280 SER A N 1
ATOM 2293 C CA . SER A 1 280 ? -14.014 11.728 30.484 1.00 98.31 280 SER A CA 1
ATOM 2294 C C . SER A 1 280 ? -13.266 12.239 29.252 1.00 98.31 280 SER A C 1
ATOM 2296 O O . SER A 1 280 ? -13.887 12.799 28.351 1.00 98.31 280 SER A O 1
ATOM 2298 N N . VAL A 1 281 ? -11.958 11.976 29.164 1.00 98.56 281 VAL A N 1
ATOM 2299 C CA . VAL A 1 281 ? -11.122 12.355 28.016 1.00 98.56 281 VAL A CA 1
ATOM 2300 C C . VAL A 1 281 ? -11.614 11.685 26.737 1.00 98.56 281 VAL A C 1
ATOM 2302 O O . VAL A 1 281 ? -11.808 12.369 25.734 1.00 98.56 281 VAL A O 1
ATOM 2305 N N . VAL A 1 282 ? -11.888 10.378 26.776 1.00 98.56 282 VAL A N 1
ATOM 2306 C CA . VAL A 1 282 ? -12.438 9.641 25.631 1.00 98.56 282 VAL A CA 1
ATOM 2307 C C . VAL A 1 282 ? -13.728 10.300 25.141 1.00 98.56 282 VAL A C 1
ATOM 2309 O O . VAL A 1 282 ? -13.842 10.626 23.962 1.00 98.56 282 VAL A O 1
ATOM 2312 N N . ASN A 1 283 ? -14.677 10.573 26.041 1.00 98.50 283 ASN A N 1
ATOM 2313 C CA . ASN A 1 283 ? -15.947 11.204 25.679 1.00 98.50 283 ASN A CA 1
ATOM 2314 C C . ASN A 1 283 ? -15.761 12.616 25.096 1.00 98.50 283 ASN A C 1
ATOM 2316 O O . ASN A 1 283 ? -16.447 12.978 24.142 1.00 98.50 283 ASN A O 1
ATOM 2320 N N . GLN A 1 284 ? -14.840 13.414 25.643 1.00 98.69 284 GLN A N 1
ATOM 2321 C CA . GLN A 1 284 ? -14.563 14.764 25.148 1.00 98.69 284 GLN A CA 1
ATOM 2322 C C . GLN A 1 284 ? -13.946 14.746 23.744 1.00 98.69 284 GLN A C 1
ATOM 2324 O O . GLN A 1 284 ? -14.390 15.488 22.866 1.00 98.69 284 GLN A O 1
ATOM 2329 N N . VAL A 1 285 ? -12.968 13.869 23.505 1.00 98.75 285 VAL A N 1
ATOM 2330 C CA . VAL A 1 285 ? -12.349 13.706 22.183 1.00 98.75 285 VAL A CA 1
ATOM 2331 C C . VAL A 1 285 ? -13.381 13.196 21.174 1.00 98.75 285 VAL A C 1
ATOM 2333 O O . VAL A 1 285 ? -13.486 13.741 20.075 1.00 98.75 285 VAL A O 1
ATOM 2336 N N . MET A 1 286 ? -14.207 12.215 21.552 1.00 98.75 286 MET A N 1
ATOM 2337 C CA . MET A 1 286 ? -15.304 11.737 20.706 1.00 98.75 286 MET A CA 1
ATOM 2338 C C . MET A 1 286 ? -16.305 12.846 20.367 1.00 98.75 286 MET A C 1
ATOM 2340 O O . MET A 1 286 ? -16.736 12.933 19.218 1.00 98.75 286 MET A O 1
ATOM 2344 N N . ALA A 1 287 ? -16.666 13.706 21.326 1.00 98.56 287 ALA A N 1
ATOM 2345 C CA . ALA A 1 287 ? -17.580 14.825 21.099 1.00 98.56 287 ALA A CA 1
ATOM 2346 C C . ALA A 1 287 ? -17.005 15.833 20.095 1.00 98.56 287 ALA A C 1
ATOM 2348 O O . ALA A 1 287 ? -17.712 16.255 19.177 1.00 98.56 287 ALA A O 1
ATOM 2349 N N . VAL A 1 288 ? -15.713 16.159 20.214 1.00 98.62 288 VAL A N 1
ATOM 2350 C CA . VAL A 1 288 ? -15.019 17.002 19.235 1.00 98.62 288 VAL A CA 1
ATOM 2351 C C . VAL A 1 288 ? -15.063 16.365 17.856 1.00 98.62 288 VAL A C 1
ATOM 2353 O O . VAL A 1 288 ? -15.574 16.997 16.935 1.00 98.62 288 VAL A O 1
ATOM 2356 N N . LEU A 1 289 ? -14.619 15.113 17.714 1.00 98.56 289 LEU A N 1
ATOM 2357 C CA . LEU A 1 289 ? -14.585 14.419 16.422 1.00 98.56 289 LEU A CA 1
ATOM 2358 C C . LEU A 1 289 ? -15.987 14.316 15.802 1.00 98.56 289 LEU A C 1
ATOM 2360 O O . LEU A 1 289 ? -16.167 14.618 14.626 1.00 98.56 289 LEU A O 1
ATOM 2364 N N . SER A 1 290 ? -17.006 14.005 16.602 1.00 98.44 290 SER A N 1
ATOM 2365 C CA . SER A 1 290 ? -18.404 13.920 16.147 1.00 98.44 290 SER A CA 1
ATOM 2366 C C . SER A 1 290 ? -18.981 15.270 15.701 1.00 98.44 290 SER A C 1
ATOM 2368 O O . SER A 1 290 ? -19.913 15.320 14.891 1.00 98.44 290 SER A O 1
ATOM 2370 N N . SER A 1 291 ? -18.442 16.381 16.211 1.00 98.06 291 SER A N 1
ATOM 2371 C CA . SER A 1 291 ? -18.866 17.733 15.830 1.00 98.06 291 SER A CA 1
ATOM 2372 C C . SER A 1 291 ? -18.227 18.231 14.530 1.00 98.06 291 SER A C 1
ATOM 2374 O O . SER A 1 291 ? -18.719 19.198 13.954 1.00 98.06 291 SER A O 1
ATOM 2376 N N . VAL A 1 292 ? -17.181 17.561 14.027 1.00 98.25 292 VAL A N 1
ATOM 2377 C CA . VAL A 1 292 ? -16.437 18.004 12.840 1.00 98.25 292 VAL A CA 1
ATOM 2378 C C . VAL A 1 292 ? -17.359 18.044 11.622 1.00 98.25 292 VAL A C 1
ATOM 2380 O O . VAL A 1 292 ? -18.026 17.058 11.283 1.00 98.25 292 VAL A O 1
ATOM 2383 N N . ARG A 1 293 ? -17.395 19.203 10.964 1.00 98.19 293 ARG A N 1
ATOM 2384 C CA . ARG A 1 293 ? -18.096 19.435 9.700 1.00 98.19 293 ARG A CA 1
ATOM 2385 C C . ARG A 1 293 ? -17.108 19.922 8.661 1.00 98.19 293 ARG A C 1
ATOM 2387 O O . ARG A 1 293 ? -16.218 20.704 8.988 1.00 98.19 293 ARG A O 1
ATOM 2394 N N . ASP A 1 294 ? -17.275 19.459 7.432 1.00 97.38 294 ASP A N 1
ATOM 2395 C CA . ASP A 1 294 ? -16.553 20.023 6.302 1.00 97.38 294 ASP A CA 1
ATOM 2396 C C . ASP A 1 294 ? -16.973 21.496 6.134 1.00 97.38 294 ASP A C 1
ATOM 2398 O O . ASP A 1 294 ? -18.169 21.763 5.987 1.00 97.38 294 ASP A O 1
ATOM 2402 N N . PRO A 1 295 ? -16.035 22.458 6.184 1.00 95.88 295 PRO A N 1
ATOM 2403 C CA . PRO A 1 295 ? -16.363 23.879 6.115 1.00 95.88 295 PRO A CA 1
ATOM 2404 C C . PRO A 1 295 ? -17.003 24.299 4.785 1.00 95.88 295 PRO A C 1
ATOM 2406 O O . PRO A 1 295 ? -17.731 25.288 4.769 1.00 95.88 295 PRO A O 1
ATOM 2409 N N . ASP A 1 296 ? -16.770 23.562 3.694 1.00 95.12 296 ASP A N 1
ATOM 2410 C CA . ASP A 1 296 ? -17.303 23.923 2.375 1.00 95.12 296 ASP A CA 1
ATOM 2411 C C . ASP A 1 296 ? -18.729 23.396 2.159 1.00 95.12 296 ASP A C 1
ATOM 2413 O O . ASP A 1 296 ? -19.500 23.990 1.407 1.00 95.12 296 ASP A O 1
ATOM 2417 N N . THR A 1 297 ? -19.091 22.276 2.794 1.00 94.81 297 THR A N 1
ATOM 2418 C CA . THR A 1 297 ? -20.384 21.598 2.570 1.00 94.81 297 THR A CA 1
ATOM 2419 C C . THR A 1 297 ? -21.309 21.627 3.784 1.00 94.81 297 THR A C 1
ATOM 2421 O O . THR A 1 297 ? -22.513 21.438 3.637 1.00 94.81 297 THR A O 1
ATOM 2424 N N . GLY A 1 298 ? -20.774 21.850 4.987 1.00 96.69 298 GLY A N 1
ATOM 2425 C CA . GLY A 1 298 ? -21.507 21.757 6.250 1.00 96.69 298 GLY A CA 1
ATOM 2426 C C . GLY A 1 298 ? -21.798 20.323 6.713 1.00 96.69 298 GLY A C 1
ATOM 2427 O O . GLY A 1 298 ? -22.416 20.143 7.762 1.00 96.69 298 GLY A O 1
ATOM 2428 N N . GLU A 1 299 ? -21.350 19.300 5.980 1.00 95.88 299 GLU A N 1
ATOM 2429 C CA . GLU A 1 299 ? -21.651 17.893 6.263 1.00 95.88 299 GLU A CA 1
ATOM 2430 C C . GLU A 1 299 ? -20.732 17.282 7.338 1.00 95.88 299 GLU A C 1
ATOM 2432 O O . GLU A 1 299 ? -19.547 17.622 7.410 1.00 95.88 299 GLU A O 1
ATOM 2437 N N . PRO A 1 300 ? -21.226 16.338 8.169 1.00 97.25 300 PRO A N 1
ATOM 2438 C CA . PRO A 1 300 ? -20.378 15.526 9.043 1.00 97.25 300 PRO A CA 1
ATOM 2439 C C . PRO A 1 300 ? -19.328 14.743 8.258 1.00 97.2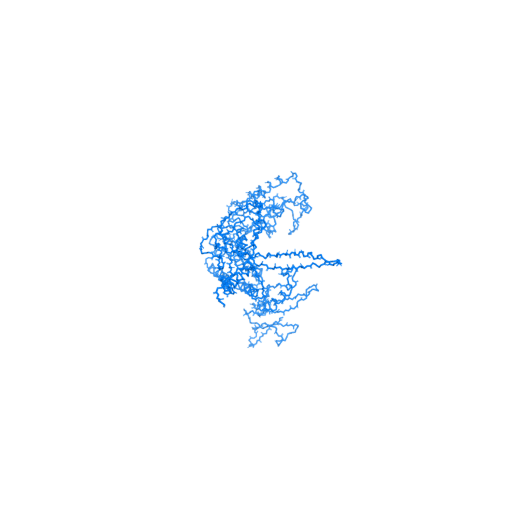5 300 PRO A C 1
ATOM 2441 O O . PRO A 1 300 ? -19.674 14.044 7.307 1.00 97.25 300 PRO A O 1
ATOM 2444 N N . VAL A 1 301 ? -18.074 14.816 8.707 1.00 97.00 301 VAL A N 1
ATOM 2445 C CA . VAL A 1 301 ? -16.932 14.129 8.077 1.00 97.00 301 VAL A CA 1
ATOM 2446 C C . VAL A 1 301 ? -16.857 12.662 8.477 1.00 97.00 301 VAL A C 1
ATOM 2448 O O . VAL A 1 301 ? -16.596 11.804 7.638 1.00 97.00 301 VAL A O 1
ATOM 2451 N N . PHE A 1 302 ? -17.073 12.367 9.759 1.00 97.50 302 PHE A N 1
ATOM 2452 C CA . PHE A 1 302 ? -17.013 11.009 10.287 1.00 97.50 302 PHE A CA 1
ATOM 2453 C C . PHE A 1 302 ? -18.393 10.355 10.240 1.00 97.50 302 PHE A C 1
ATOM 2455 O O . PHE A 1 302 ? -19.386 10.939 10.677 1.00 97.50 302 PHE A O 1
ATOM 2462 N N . SER A 1 303 ? -18.449 9.146 9.684 1.00 94.44 303 SER A N 1
ATOM 2463 C CA . SER A 1 303 ? -19.629 8.281 9.698 1.00 94.44 303 SER A CA 1
ATOM 2464 C C . SER A 1 303 ? -19.756 7.529 11.022 1.00 94.44 303 SER A C 1
ATOM 2466 O O . SER A 1 303 ? -20.868 7.291 11.489 1.00 94.44 303 SER A O 1
ATOM 2468 N N . VAL A 1 304 ? -18.621 7.211 11.651 1.00 94.31 304 VAL A N 1
ATOM 2469 C CA . VAL A 1 304 ? -18.544 6.560 12.958 1.00 94.31 304 VAL A CA 1
ATOM 2470 C C . VAL A 1 304 ? -17.466 7.227 13.804 1.00 94.31 304 VAL A C 1
ATOM 2472 O O . VAL A 1 304 ? -16.369 7.511 13.327 1.00 94.31 304 VAL A O 1
ATOM 2475 N N . VAL A 1 305 ? -17.793 7.448 15.074 1.00 97.19 305 VAL A N 1
ATOM 2476 C CA . VAL A 1 305 ? -16.858 7.770 16.153 1.00 97.19 305 VAL A CA 1
ATOM 2477 C C . VAL A 1 305 ? -17.296 6.922 17.340 1.00 97.19 305 VAL A C 1
ATOM 2479 O O . VAL A 1 305 ? -18.382 7.130 17.875 1.00 97.19 305 VAL A O 1
ATOM 2482 N N . MET A 1 306 ? -16.496 5.931 17.713 1.00 96.12 306 MET A N 1
ATOM 2483 C CA . MET A 1 306 ? -16.884 4.911 18.690 1.00 96.12 306 MET A CA 1
ATOM 2484 C C . MET A 1 306 ? -15.735 4.582 19.636 1.00 96.12 306 MET A C 1
ATOM 2486 O O . MET A 1 306 ? -14.564 4.787 19.314 1.00 96.12 306 MET A O 1
ATOM 2490 N N . LYS A 1 307 ? -16.059 4.045 20.808 1.00 95.81 307 LYS A N 1
ATOM 2491 C CA . LYS A 1 307 ? -15.057 3.580 21.766 1.00 95.81 307 LYS A CA 1
ATOM 2492 C C . LYS A 1 307 ? -14.476 2.246 21.326 1.00 95.81 307 LYS A C 1
ATOM 2494 O O . LYS A 1 307 ? -15.164 1.400 20.752 1.00 95.81 307 LYS A O 1
ATOM 2499 N N . LYS A 1 308 ? -13.238 1.985 21.736 1.00 94.19 308 LYS A N 1
ATOM 2500 C CA . LYS A 1 308 ? -12.602 0.664 21.632 1.00 94.19 308 LYS A CA 1
ATOM 2501 C C . LYS A 1 308 ? -13.482 -0.485 22.140 1.00 94.19 308 LYS A C 1
ATOM 2503 O O . LYS A 1 308 ? -13.516 -1.550 21.532 1.00 94.19 308 LYS A O 1
ATOM 2508 N N . SER A 1 309 ? -14.212 -0.278 23.240 1.00 92.50 309 SER A N 1
ATOM 2509 C CA . SER A 1 309 ? -15.108 -1.289 23.824 1.00 92.50 309 SER A CA 1
ATOM 2510 C C . SER A 1 309 ? -16.256 -1.693 22.895 1.00 92.50 309 SER A C 1
ATOM 2512 O O . SER A 1 309 ? -16.730 -2.824 22.969 1.00 92.50 309 SER A O 1
ATOM 2514 N N . GLU A 1 310 ? -16.675 -0.799 22.001 1.00 93.50 310 GLU A N 1
ATOM 2515 C CA . GLU A 1 310 ? -17.737 -1.025 21.017 1.00 93.50 310 GLU A CA 1
ATOM 2516 C C . GLU A 1 310 ? -17.175 -1.674 19.737 1.00 93.50 310 GLU A C 1
ATOM 2518 O O . GLU A 1 310 ? -17.891 -2.361 19.010 1.00 93.50 310 GLU A O 1
ATOM 2523 N N . ALA A 1 311 ? -15.875 -1.503 19.470 1.00 91.75 311 ALA A N 1
ATOM 2524 C CA . ALA A 1 311 ? -15.226 -1.901 18.220 1.00 91.75 311 ALA A CA 1
ATOM 2525 C C . ALA A 1 311 ? -14.795 -3.372 18.179 1.00 91.75 311 ALA A C 1
ATOM 2527 O O . ALA A 1 311 ? -14.396 -3.876 17.129 1.00 91.75 311 ALA A O 1
ATOM 2528 N N . LYS A 1 312 ? -14.941 -4.101 19.291 1.00 87.44 312 LYS A N 1
ATOM 2529 C CA . LYS A 1 312 ? -14.602 -5.528 19.375 1.00 87.44 312 LYS A CA 1
ATOM 2530 C C . LYS A 1 312 ? -15.318 -6.368 18.313 1.00 87.44 312 LYS A C 1
ATOM 2532 O O . LYS A 1 312 ? -14.720 -7.297 17.777 1.00 87.44 312 LYS A O 1
ATOM 2537 N N . ALA A 1 313 ? -16.566 -6.026 17.980 1.00 83.25 313 ALA A N 1
ATOM 2538 C CA . ALA A 1 313 ? -17.336 -6.704 16.934 1.00 83.25 313 ALA A CA 1
ATOM 2539 C C . ALA A 1 313 ? -16.733 -6.538 15.524 1.00 83.25 313 ALA A C 1
ATOM 2541 O O . ALA A 1 313 ? -17.010 -7.346 14.645 1.00 83.25 313 ALA A O 1
ATOM 2542 N N . LEU A 1 314 ? -15.878 -5.531 15.325 1.00 86.06 314 LEU A N 1
ATOM 2543 C CA . LEU A 1 314 ? -15.148 -5.259 14.083 1.00 86.06 314 LEU A CA 1
ATOM 2544 C C . LEU A 1 314 ? -13.747 -5.897 14.071 1.00 86.06 314 LEU A C 1
ATOM 2546 O O . LEU A 1 314 ? -12.925 -5.566 13.224 1.00 86.06 314 LEU A O 1
ATOM 2550 N N . GLY A 1 315 ? -13.434 -6.761 15.042 1.00 86.75 315 GLY A N 1
ATOM 2551 C CA . GLY A 1 315 ? -12.098 -7.342 15.200 1.00 86.75 315 GLY A CA 1
ATOM 2552 C C . GLY A 1 315 ? -11.070 -6.396 15.833 1.00 86.75 315 GLY A C 1
ATOM 2553 O O . GLY A 1 315 ? -9.906 -6.762 15.963 1.00 86.75 315 GLY A O 1
ATOM 2554 N N . LEU A 1 316 ? -11.486 -5.207 16.279 1.00 90.12 316 LEU A N 1
ATOM 2555 C CA . LEU A 1 316 ? -10.622 -4.223 16.930 1.00 90.12 316 LEU A CA 1
ATOM 2556 C C . LEU A 1 316 ? -10.669 -4.411 18.454 1.00 90.12 316 LEU A C 1
ATOM 2558 O O . LEU A 1 316 ? -11.487 -3.813 19.152 1.00 90.12 316 LEU A O 1
ATOM 2562 N N . PHE A 1 317 ? -9.798 -5.275 18.982 1.00 88.94 317 PHE A N 1
ATOM 2563 C CA . PHE A 1 317 ? -9.667 -5.551 20.418 1.00 88.94 317 PHE A CA 1
ATOM 2564 C C . PHE A 1 317 ? -8.210 -5.785 20.859 1.00 88.94 317 PHE A C 1
ATOM 2566 O O . PHE A 1 317 ? -7.311 -5.961 20.042 1.00 88.94 317 PHE A O 1
ATOM 2573 N N . GLY A 1 318 ? -7.981 -5.823 22.177 1.00 89.38 318 GLY A N 1
ATOM 2574 C CA . GLY A 1 318 ? -6.661 -6.067 22.776 1.00 89.38 318 GLY A CA 1
ATOM 2575 C C . GLY A 1 318 ? -5.808 -4.806 22.926 1.00 89.38 318 GLY A C 1
ATOM 2576 O O . GLY A 1 318 ? -6.242 -3.700 22.605 1.00 89.38 318 GLY A O 1
ATOM 2577 N N . ASP A 1 319 ? -4.590 -4.954 23.439 1.00 88.81 319 ASP A N 1
ATOM 2578 C CA . ASP A 1 319 ? -3.794 -3.825 23.952 1.00 88.81 319 ASP A CA 1
ATOM 2579 C C . ASP A 1 319 ? -3.254 -2.886 22.867 1.00 88.81 319 ASP A C 1
ATOM 2581 O O . ASP A 1 319 ? -2.932 -1.738 23.151 1.00 88.81 319 ASP A O 1
ATOM 2585 N N . ARG A 1 320 ? -3.206 -3.341 21.610 1.00 90.44 320 ARG A N 1
ATOM 2586 C CA . ARG A 1 320 ? -2.668 -2.568 20.475 1.00 90.44 320 ARG A CA 1
ATOM 2587 C C . ARG A 1 320 ? -3.690 -1.681 19.768 1.00 90.44 320 ARG A C 1
ATOM 2589 O O . ARG A 1 320 ? -3.321 -0.956 18.851 1.00 90.44 320 ARG A O 1
ATOM 2596 N N . VAL A 1 321 ? -4.958 -1.762 20.161 1.00 94.19 321 VAL A N 1
ATOM 2597 C CA . VAL A 1 321 ? -6.037 -0.990 19.539 1.00 94.19 321 VAL A CA 1
ATOM 2598 C C . VAL A 1 321 ? -6.207 0.352 20.242 1.00 94.19 321 VAL A C 1
ATOM 2600 O O . VAL A 1 321 ? -6.199 0.393 21.476 1.00 94.19 321 VAL A O 1
ATOM 2603 N N . GLY A 1 322 ? -6.380 1.415 19.456 1.00 95.69 322 GLY A N 1
ATOM 2604 C CA . GLY A 1 322 ? -6.635 2.771 19.948 1.00 95.69 322 GLY A CA 1
ATOM 2605 C C . GLY A 1 322 ? -7.934 2.884 20.746 1.00 95.69 322 GLY A C 1
ATOM 2606 O O . GLY A 1 322 ? -8.825 2.046 20.639 1.00 95.69 322 GLY A O 1
ATOM 2607 N N . ASP A 1 323 ? -8.039 3.921 21.567 1.00 97.50 323 ASP A N 1
ATOM 2608 C CA . ASP A 1 323 ? -9.138 4.109 22.522 1.00 97.50 323 ASP A CA 1
ATOM 2609 C C . ASP A 1 323 ? -10.427 4.592 21.856 1.00 97.50 323 ASP A C 1
ATOM 2611 O O . ASP A 1 323 ? -11.532 4.291 22.322 1.00 97.50 323 ASP A O 1
ATOM 2615 N N . ILE A 1 324 ? -10.278 5.312 20.743 1.00 97.88 324 ILE A N 1
ATOM 2616 C CA . ILE A 1 324 ? -11.372 5.809 19.913 1.00 97.88 324 ILE A CA 1
ATOM 2617 C C . ILE A 1 324 ? -11.120 5.369 18.475 1.00 97.88 324 ILE A C 1
ATOM 2619 O O . ILE A 1 324 ? -10.039 5.587 17.922 1.00 97.88 324 ILE A O 1
ATOM 2623 N N . ILE A 1 325 ? -12.142 4.774 17.871 1.00 96.81 325 ILE A N 1
ATOM 2624 C CA . ILE A 1 325 ? -12.154 4.366 16.471 1.00 96.81 325 ILE A CA 1
ATOM 2625 C C . ILE A 1 325 ? -12.991 5.368 15.688 1.00 96.81 325 ILE A C 1
ATOM 2627 O O . ILE A 1 325 ? -14.096 5.728 16.102 1.00 96.81 325 ILE A O 1
ATOM 2631 N N . ILE A 1 326 ? -12.462 5.809 14.555 1.00 96.69 326 ILE A N 1
ATOM 2632 C CA . ILE A 1 326 ? -13.150 6.699 13.623 1.00 96.69 326 ILE A CA 1
ATOM 2633 C C . ILE A 1 326 ? -13.353 6.001 12.285 1.00 96.69 326 ILE A C 1
ATOM 2635 O O . ILE A 1 326 ? -12.598 5.113 11.919 1.00 96.69 326 ILE A O 1
ATOM 2639 N N . SER A 1 327 ? -14.358 6.417 11.532 1.00 95.75 327 SER A N 1
ATOM 2640 C CA . SER A 1 327 ? -14.429 6.133 10.103 1.00 95.75 327 SER A CA 1
ATOM 2641 C C . SER A 1 327 ? -15.017 7.339 9.405 1.00 95.75 327 SER A C 1
ATOM 2643 O O . SER A 1 327 ? -15.970 7.945 9.902 1.00 95.75 327 SER A O 1
ATOM 2645 N N . THR A 1 328 ? -14.439 7.736 8.282 1.00 96.06 328 THR A N 1
ATOM 2646 C CA . THR A 1 328 ? -14.927 8.861 7.496 1.00 96.06 328 THR A CA 1
ATOM 2647 C C . THR A 1 328 ? -16.157 8.470 6.671 1.00 96.06 328 THR A C 1
ATOM 2649 O O . THR A 1 328 ? -16.551 7.303 6.578 1.00 96.06 328 THR A O 1
ATOM 2652 N N . LYS A 1 329 ? -16.860 9.469 6.139 1.00 94.69 329 LYS A N 1
ATOM 2653 C CA . LYS A 1 329 ? -17.836 9.286 5.062 1.00 94.69 329 LYS A CA 1
ATOM 2654 C C . LYS A 1 329 ? -17.113 9.140 3.707 1.00 94.69 329 LYS A C 1
ATOM 2656 O O . LYS A 1 329 ? -15.983 9.619 3.581 1.00 94.69 329 LYS A O 1
ATOM 2661 N N . PRO A 1 330 ? -17.772 8.562 2.681 1.00 94.00 330 PRO A N 1
ATOM 2662 C CA . PRO A 1 330 ? -17.235 8.517 1.321 1.00 94.00 330 PRO A CA 1
ATOM 2663 C C . PRO A 1 330 ? -16.751 9.880 0.823 1.00 94.00 330 PRO A C 1
ATOM 2665 O O . PRO A 1 330 ? -17.395 10.900 1.069 1.00 94.00 330 PRO A O 1
ATOM 2668 N N . GLY A 1 331 ? -15.625 9.889 0.108 1.00 94.88 331 GLY A N 1
ATOM 2669 C CA . GLY A 1 331 ? -14.981 11.110 -0.385 1.00 94.88 331 GLY A CA 1
ATOM 2670 C C . GLY A 1 331 ? -13.958 11.726 0.575 1.00 94.88 331 GLY A C 1
ATOM 2671 O O . GLY A 1 331 ? -13.264 12.667 0.188 1.00 94.88 331 GLY A O 1
ATOM 2672 N N . TYR A 1 332 ? -13.800 11.192 1.786 1.00 96.50 332 TYR A N 1
ATOM 2673 C CA . TYR A 1 332 ? -12.813 11.662 2.758 1.00 96.50 332 TYR A CA 1
ATOM 2674 C C . TYR A 1 332 ? -11.795 10.570 3.096 1.00 96.50 332 TYR A C 1
ATOM 2676 O O . TYR A 1 332 ? -12.159 9.408 3.254 1.00 96.50 332 TYR A O 1
ATOM 2684 N N . ALA A 1 333 ? -10.533 10.954 3.284 1.00 96.38 333 ALA A N 1
ATOM 2685 C CA . ALA A 1 333 ? -9.478 10.068 3.772 1.00 96.38 333 ALA A CA 1
ATOM 2686 C C . ALA A 1 333 ? -8.865 10.621 5.068 1.00 96.38 333 ALA A C 1
ATOM 2688 O O . ALA A 1 333 ? -8.339 11.739 5.053 1.00 96.38 333 ALA A O 1
ATOM 2689 N N . PRO A 1 334 ? -8.900 9.883 6.188 1.00 95.62 334 PRO A N 1
ATOM 2690 C CA . PRO A 1 334 ? -8.248 10.312 7.415 1.00 95.62 334 PRO A CA 1
ATOM 2691 C C . PRO A 1 334 ? -6.731 10.159 7.279 1.00 95.62 334 PRO A C 1
ATOM 2693 O O . PRO A 1 334 ? -6.229 9.123 6.848 1.00 95.62 334 PRO A O 1
ATOM 2696 N N . TYR A 1 335 ? -5.983 11.191 7.661 1.00 92.31 335 TYR A N 1
ATOM 2697 C CA . TYR A 1 335 ? -4.536 11.240 7.484 1.00 92.31 335 TYR A CA 1
ATOM 2698 C C . TYR A 1 335 ? -3.804 11.495 8.801 1.00 92.31 335 TYR A C 1
ATOM 2700 O O . TYR A 1 335 ? -4.242 12.275 9.653 1.00 92.31 335 TYR A O 1
ATOM 2708 N N . GLY A 1 336 ? -2.682 10.791 8.962 1.00 84.81 336 GLY A N 1
ATOM 2709 C CA . GLY A 1 336 ? -1.745 10.982 10.065 1.00 84.81 336 GLY A CA 1
ATOM 2710 C C . GLY A 1 336 ? -0.856 12.212 9.868 1.00 84.81 336 GLY A C 1
ATOM 2711 O O . GLY A 1 336 ? -0.918 12.906 8.853 1.00 84.81 336 GLY A O 1
ATOM 2712 N N . GLY A 1 337 ? 0.009 12.477 10.848 1.00 91.00 337 GLY A N 1
ATOM 2713 C CA . GLY A 1 337 ? 0.910 13.631 10.807 1.00 91.00 337 GLY A CA 1
ATOM 2714 C C . GLY A 1 337 ? 0.159 14.961 10.867 1.00 91.00 337 GLY A C 1
ATOM 2715 O O . GLY A 1 337 ? -0.891 15.045 11.500 1.00 91.00 337 GLY A O 1
ATOM 2716 N N . PHE A 1 338 ? 0.709 15.994 10.230 1.00 94.44 338 PHE A N 1
ATOM 2717 C CA . PHE A 1 338 ? 0.164 17.351 10.257 1.00 94.44 338 PHE A CA 1
ATOM 2718 C C . PHE A 1 338 ? 0.002 17.912 8.853 1.00 94.44 338 PHE A C 1
ATOM 2720 O O . PHE A 1 338 ? 0.849 17.704 7.983 1.00 94.44 338 PHE A O 1
ATOM 2727 N N . SER A 1 339 ? -1.077 18.662 8.665 1.00 93.69 339 SER A N 1
ATOM 2728 C CA . SER A 1 339 ? -1.378 19.350 7.421 1.00 93.69 339 SER A CA 1
ATOM 2729 C C . SER A 1 339 ? -0.290 20.369 7.077 1.00 93.69 339 SER A C 1
ATOM 2731 O O . SER A 1 339 ? 0.100 21.158 7.949 1.00 93.69 339 SER A O 1
ATOM 2733 N N . PRO A 1 340 ? 0.157 20.433 5.808 1.00 87.19 340 PRO A N 1
ATOM 2734 C CA . PRO A 1 340 ? 1.129 21.428 5.364 1.00 87.19 340 PRO A CA 1
ATOM 2735 C C . PRO A 1 340 ? 0.586 22.864 5.429 1.00 87.19 340 PRO A C 1
ATOM 2737 O O . PRO A 1 340 ? 1.370 23.808 5.459 1.00 87.19 340 PRO A O 1
ATOM 2740 N N . THR A 1 341 ? -0.738 23.047 5.471 1.00 87.94 341 THR A N 1
ATOM 2741 C CA . THR A 1 341 ? -1.394 24.364 5.548 1.00 87.94 341 THR A CA 1
ATOM 2742 C C . THR A 1 341 ? -1.809 24.742 6.972 1.00 87.94 341 THR A C 1
ATOM 2744 O O . THR A 1 341 ? -2.312 25.840 7.194 1.00 87.94 341 THR A O 1
ATOM 2747 N N . GLY A 1 342 ? -1.661 23.828 7.939 1.00 89.38 342 GLY A N 1
ATOM 2748 C CA . GLY A 1 342 ? -2.211 23.962 9.292 1.00 89.38 342 GLY A CA 1
ATOM 2749 C C . GLY A 1 342 ? -3.736 23.792 9.380 1.00 89.38 342 GLY A C 1
ATOM 2750 O O . GLY A 1 342 ? -4.266 23.669 10.483 1.00 89.38 342 GLY A O 1
ATOM 2751 N N . ASN A 1 343 ? -4.441 23.739 8.245 1.00 94.12 343 ASN A N 1
ATOM 2752 C CA . ASN A 1 343 ? -5.873 23.460 8.187 1.00 94.12 343 ASN A CA 1
ATOM 2753 C C . ASN A 1 343 ? -6.111 21.936 8.201 1.00 94.12 343 ASN A C 1
ATOM 2755 O O . ASN A 1 343 ? -5.473 21.236 7.410 1.00 94.12 343 ASN A O 1
ATOM 2759 N N . PRO A 1 344 ? -7.011 21.401 9.054 1.00 96.75 344 PRO A N 1
ATOM 2760 C CA . PRO A 1 344 ? -7.328 19.975 9.078 1.00 96.75 344 PRO A CA 1
ATOM 2761 C C . PRO A 1 344 ? -7.954 19.444 7.782 1.00 96.75 344 PRO A C 1
ATOM 2763 O O . PRO A 1 344 ? -7.919 18.238 7.557 1.00 96.75 344 PRO A O 1
ATOM 2766 N N . PHE A 1 345 ? -8.491 20.315 6.927 1.00 97.31 345 PHE A N 1
ATOM 2767 C CA . PHE A 1 345 ? -9.089 19.967 5.643 1.00 97.31 345 PHE A CA 1
ATOM 2768 C C . PHE A 1 345 ? -8.152 20.341 4.499 1.00 97.31 345 PHE A C 1
ATOM 2770 O O . PHE A 1 345 ? -7.827 21.514 4.304 1.00 97.31 345 PHE A O 1
ATOM 2777 N N . VAL A 1 346 ? -7.741 19.345 3.716 1.00 97.00 346 VAL A N 1
ATOM 2778 C CA . VAL A 1 346 ? -6.910 19.549 2.526 1.00 97.00 346 VAL A CA 1
ATOM 2779 C C . VAL A 1 346 ? -7.590 18.901 1.331 1.00 97.00 346 VAL A C 1
ATOM 2781 O O . VAL A 1 346 ? -7.863 17.705 1.346 1.00 97.00 346 VAL A O 1
ATOM 2784 N N . ASN A 1 347 ? -7.857 19.679 0.283 1.00 96.56 347 ASN A N 1
ATOM 2785 C CA . ASN A 1 347 ? -8.409 19.140 -0.957 1.00 96.56 347 ASN A CA 1
ATOM 2786 C C . ASN A 1 347 ? -7.415 18.176 -1.605 1.00 96.56 347 ASN A C 1
ATOM 2788 O O . ASN A 1 347 ? -6.227 18.487 -1.733 1.00 96.56 347 ASN A O 1
ATOM 2792 N N . ALA A 1 348 ? -7.914 17.024 -2.046 1.00 96.62 348 ALA A N 1
ATOM 2793 C CA . ALA A 1 348 ? -7.123 16.120 -2.855 1.00 96.62 348 ALA A CA 1
ATOM 2794 C C . ALA A 1 348 ? -6.772 16.815 -4.177 1.00 96.62 348 ALA A C 1
ATOM 2796 O O . ALA A 1 348 ? -7.621 17.402 -4.849 1.00 96.62 348 ALA A O 1
ATOM 2797 N N . THR A 1 349 ? -5.489 16.780 -4.514 1.00 96.44 349 THR A N 1
ATOM 2798 C CA . THR A 1 349 ? -4.925 17.385 -5.715 1.00 96.44 349 THR A CA 1
ATOM 2799 C C . THR A 1 349 ? -4.292 16.265 -6.531 1.00 96.44 349 THR A C 1
ATOM 2801 O O . THR A 1 349 ? -3.279 15.709 -6.091 1.00 96.44 349 THR A O 1
ATOM 2804 N N . PRO A 1 350 ? -4.862 15.903 -7.693 1.00 96.44 350 PRO A N 1
ATOM 2805 C CA . PRO A 1 350 ? -4.318 14.842 -8.528 1.00 96.44 350 PRO A CA 1
ATOM 2806 C C . PRO A 1 350 ? -2.825 14.992 -8.808 1.00 96.44 350 PRO A C 1
ATOM 2808 O O . PRO A 1 350 ? -2.337 16.104 -9.009 1.00 96.44 350 PRO A O 1
ATOM 2811 N N . LEU A 1 351 ? -2.109 13.863 -8.845 1.00 94.81 351 LEU A N 1
ATOM 2812 C CA . LEU A 1 351 ? -0.658 13.808 -9.079 1.00 94.81 351 LEU A CA 1
ATOM 2813 C C . LEU A 1 351 ? 0.165 14.596 -8.039 1.00 94.81 351 LEU A C 1
ATOM 2815 O O . LEU A 1 351 ? 1.282 15.032 -8.308 1.00 94.81 351 LEU A O 1
ATOM 2819 N N . SER A 1 352 ? -0.390 14.847 -6.855 1.00 94.81 352 SER A N 1
ATOM 2820 C CA . SER A 1 352 ? 0.296 15.522 -5.741 1.00 94.81 352 SER A CA 1
ATOM 2821 C C . SER A 1 352 ? -0.135 14.954 -4.392 1.00 94.81 352 SER A C 1
ATOM 2823 O O . SER A 1 352 ? 0.686 14.812 -3.491 1.00 94.81 352 SER A O 1
ATOM 2825 N N . THR A 1 353 ? -1.402 14.571 -4.266 1.00 94.81 353 THR A N 1
ATOM 2826 C CA . THR A 1 353 ? -1.921 13.758 -3.167 1.00 94.81 353 THR A CA 1
ATOM 2827 C C . THR A 1 353 ? -2.533 12.475 -3.714 1.00 94.81 353 THR A C 1
ATOM 2829 O O . THR A 1 353 ? -2.812 12.372 -4.910 1.00 94.81 353 THR A O 1
ATOM 2832 N N . ILE A 1 354 ? -2.820 11.523 -2.825 1.00 95.19 354 ILE A N 1
ATOM 2833 C CA . ILE A 1 354 ? -3.674 10.385 -3.172 1.00 95.19 354 ILE A CA 1
ATOM 2834 C C . ILE A 1 354 ? -5.066 10.867 -3.612 1.00 95.19 354 ILE A C 1
ATOM 2836 O O . ILE A 1 354 ? -5.566 11.889 -3.128 1.00 95.19 354 ILE A O 1
ATOM 2840 N N . THR A 1 355 ? -5.674 10.124 -4.531 1.00 97.62 355 THR A N 1
ATOM 2841 C CA . THR A 1 355 ? -7.047 10.305 -5.027 1.00 97.62 355 THR A CA 1
ATOM 2842 C C . THR A 1 355 ? -7.923 9.078 -4.769 1.00 97.62 355 THR A C 1
ATOM 2844 O O . THR A 1 355 ? -9.140 9.168 -4.904 1.00 97.62 355 THR A O 1
ATOM 2847 N N . GLY A 1 356 ? -7.325 7.954 -4.367 1.00 97.12 356 GLY A N 1
ATOM 2848 C CA . GLY A 1 356 ? -7.999 6.778 -3.823 1.00 97.12 356 GLY A CA 1
ATOM 2849 C C . GLY A 1 356 ? -7.497 6.467 -2.414 1.00 97.12 356 GLY A C 1
ATOM 2850 O O . GLY A 1 356 ? -6.334 6.731 -2.103 1.00 97.12 356 GLY A O 1
ATOM 2851 N N . ASN A 1 357 ? -8.358 5.932 -1.549 1.00 95.69 357 ASN A N 1
ATOM 2852 C CA . ASN A 1 357 ? -7.974 5.503 -0.203 1.00 95.69 357 ASN A CA 1
ATOM 2853 C C . ASN A 1 357 ? -8.815 4.316 0.289 1.00 95.69 357 ASN A C 1
ATOM 2855 O O . ASN A 1 357 ? -9.869 4.004 -0.259 1.00 95.69 357 ASN A O 1
ATOM 2859 N N . HIS A 1 358 ? -8.333 3.690 1.351 1.00 94.25 358 HIS A N 1
ATOM 2860 C CA . HIS A 1 358 ? -8.965 2.630 2.135 1.00 94.25 358 HIS A CA 1
ATOM 2861 C C . HIS A 1 358 ? -8.675 2.911 3.623 1.00 94.25 358 HIS A C 1
ATOM 2863 O O . HIS A 1 358 ? -8.046 3.924 3.916 1.00 94.25 358 HIS A O 1
ATOM 2869 N N . GLN A 1 359 ? -9.125 2.043 4.541 1.00 89.12 359 GLN A N 1
ATOM 2870 C CA . GLN A 1 359 ? -9.008 2.072 6.028 1.00 89.12 359 GLN A CA 1
ATOM 2871 C C . GLN A 1 359 ? -10.372 2.133 6.727 1.00 89.12 359 GLN A C 1
ATOM 2873 O O . GLN A 1 359 ? -10.482 1.755 7.895 1.00 89.12 359 GLN A O 1
ATOM 2878 N N . ASP A 1 360 ? -11.398 2.608 6.026 1.00 92.25 360 ASP A N 1
ATOM 2879 C CA . ASP A 1 360 ? -12.746 2.801 6.556 1.00 92.25 360 ASP A CA 1
ATOM 2880 C C . ASP A 1 360 ? -13.567 1.514 6.633 1.00 92.25 360 ASP A C 1
ATOM 2882 O O . ASP A 1 360 ? -13.149 0.445 6.186 1.00 92.25 360 ASP A O 1
ATOM 2886 N N . LEU A 1 361 ? -14.730 1.605 7.282 1.00 88.25 361 LEU A N 1
ATOM 2887 C CA . LEU A 1 361 ? -15.521 0.429 7.625 1.00 88.25 361 LEU A CA 1
ATOM 2888 C C . LEU A 1 361 ? -15.922 -0.389 6.384 1.00 88.25 361 LEU A C 1
ATOM 2890 O O . LEU A 1 361 ? -16.392 0.181 5.398 1.00 88.25 361 LEU A O 1
ATOM 2894 N N . PRO A 1 362 ? -15.889 -1.732 6.464 1.00 85.31 362 PRO A N 1
ATOM 2895 C CA . PRO A 1 362 ? -16.159 -2.623 5.330 1.00 85.31 362 PRO A CA 1
ATOM 2896 C C . PRO A 1 362 ? -17.642 -2.669 4.906 1.00 85.31 362 PRO A C 1
ATOM 2898 O O . PRO A 1 362 ? -18.050 -3.541 4.142 1.00 85.31 362 PRO A O 1
ATOM 2901 N N . TYR A 1 363 ? -18.480 -1.755 5.406 1.00 84.62 363 TYR A N 1
ATOM 2902 C CA . TYR A 1 363 ? -19.887 -1.634 5.017 1.00 84.62 363 TYR A CA 1
ATOM 2903 C C . TYR A 1 363 ? -20.070 -0.902 3.683 1.00 84.62 363 TYR A C 1
ATOM 2905 O O . TYR A 1 363 ? -21.112 -1.058 3.049 1.00 84.62 363 TYR A O 1
ATOM 2913 N N . TYR A 1 364 ? -19.078 -0.117 3.256 1.00 90.19 364 TYR A N 1
ATOM 2914 C CA . TYR A 1 364 ? -19.103 0.561 1.963 1.00 90.19 364 TYR A CA 1
ATOM 2915 C C . TYR A 1 364 ? -18.716 -0.417 0.844 1.00 90.19 364 TYR A C 1
ATOM 2917 O O . TYR A 1 364 ? -17.630 -0.996 0.922 1.00 90.19 364 TYR A O 1
ATOM 2925 N N . PRO A 1 365 ? -19.554 -0.605 -0.196 1.00 92.12 365 PRO A N 1
ATOM 2926 C CA . PRO A 1 365 ? -19.273 -1.552 -1.274 1.00 92.12 365 PRO A CA 1
ATOM 2927 C C . PRO A 1 365 ? -17.954 -1.308 -2.008 1.00 92.12 365 PRO A C 1
ATOM 2929 O O . PRO A 1 365 ? -17.297 -2.260 -2.415 1.00 92.12 365 PRO A O 1
ATOM 2932 N N . GLU A 1 366 ? -17.531 -0.050 -2.138 1.00 93.25 366 GLU A N 1
ATOM 2933 C CA . GLU A 1 366 ? -16.242 0.317 -2.732 1.00 93.25 366 GLU A CA 1
ATOM 2934 C C . GLU A 1 366 ? -15.038 -0.231 -1.944 1.00 93.25 366 GLU A C 1
ATOM 2936 O O . GLU A 1 366 ? -13.961 -0.414 -2.505 1.00 93.25 366 GLU A O 1
ATOM 2941 N N . LEU A 1 367 ? -15.215 -0.521 -0.651 1.00 94.31 367 LEU A N 1
ATOM 2942 C CA . LEU A 1 367 ? -14.178 -1.065 0.228 1.00 94.31 367 LEU A CA 1
ATOM 2943 C C . LEU A 1 367 ? -14.220 -2.595 0.325 1.00 94.31 367 LEU A C 1
ATOM 2945 O O . LEU A 1 367 ? -13.402 -3.186 1.033 1.00 94.31 367 LEU A O 1
ATOM 2949 N N . TRP A 1 368 ? -15.148 -3.256 -0.373 1.00 94.25 368 TRP A N 1
ATOM 2950 C CA . TRP A 1 368 ? -15.194 -4.712 -0.407 1.00 94.25 368 TRP A CA 1
ATOM 2951 C C . TRP A 1 368 ? -13.990 -5.274 -1.156 1.00 94.25 368 TRP A C 1
ATOM 2953 O O . TRP A 1 368 ? -13.685 -4.884 -2.281 1.00 94.25 368 TRP A O 1
ATOM 2963 N N . ALA A 1 369 ? -13.323 -6.227 -0.515 1.00 93.44 369 ALA A N 1
ATOM 2964 C CA . ALA A 1 369 ? -12.259 -6.998 -1.125 1.00 93.44 369 ALA A CA 1
ATOM 2965 C C . ALA A 1 369 ? -12.801 -8.050 -2.108 1.00 93.44 369 ALA A C 1
ATOM 2967 O O . ALA A 1 369 ? -13.968 -8.446 -2.067 1.00 93.44 369 ALA A O 1
ATOM 2968 N N . VAL A 1 370 ? -11.911 -8.550 -2.962 1.00 93.12 370 VAL A N 1
ATOM 2969 C CA . VAL A 1 370 ? -12.178 -9.649 -3.896 1.00 93.12 370 VAL A CA 1
ATOM 2970 C C . VAL A 1 370 ? -11.765 -10.988 -3.288 1.00 93.12 370 VAL A C 1
ATOM 2972 O O . VAL A 1 370 ? -10.753 -11.086 -2.593 1.00 93.12 370 VAL A O 1
ATOM 2975 N N . PHE A 1 371 ? -12.535 -12.030 -3.599 1.00 96.44 371 PHE A N 1
ATOM 2976 C CA . PHE A 1 371 ? -12.206 -13.418 -3.302 1.00 96.44 371 PHE A CA 1
ATOM 2977 C C . PHE A 1 371 ? -12.447 -14.307 -4.527 1.00 96.44 371 PHE A C 1
ATOM 2979 O O . PHE A 1 371 ? -13.481 -14.197 -5.187 1.00 96.44 371 PHE A O 1
ATOM 2986 N N . GLY A 1 372 ? -11.524 -15.229 -4.786 1.00 96.44 372 GLY A N 1
ATOM 2987 C CA . GLY A 1 372 ? -11.665 -16.303 -5.764 1.00 96.44 372 GLY A CA 1
ATOM 2988 C C . GLY A 1 372 ? -10.865 -17.530 -5.339 1.00 96.44 372 GLY A C 1
ATOM 2989 O O . GLY A 1 372 ? -9.837 -17.409 -4.678 1.00 96.44 372 GLY A O 1
ATOM 2990 N N . ALA A 1 373 ? -11.324 -18.725 -5.706 1.00 97.25 373 ALA A N 1
ATOM 2991 C CA . ALA A 1 373 ? -10.602 -19.960 -5.420 1.00 97.25 373 ALA A CA 1
ATOM 2992 C C . ALA A 1 373 ? -10.801 -20.995 -6.530 1.00 97.25 373 ALA A C 1
ATOM 2994 O O . ALA A 1 373 ? -11.889 -21.104 -7.097 1.00 97.25 373 ALA A O 1
ATOM 2995 N N . VAL A 1 374 ? -9.760 -21.774 -6.823 1.00 97.00 374 VAL A N 1
ATOM 2996 C CA . VAL A 1 374 ? -9.783 -22.842 -7.834 1.00 97.00 374 VAL A CA 1
ATOM 2997 C C . VAL A 1 374 ? -8.795 -23.952 -7.472 1.00 97.00 374 VAL A C 1
ATOM 2999 O O . VAL A 1 374 ? -7.828 -23.714 -6.755 1.00 97.00 374 VAL A O 1
ATOM 3002 N N . GLY A 1 375 ? -9.021 -25.166 -7.977 1.00 96.69 375 GLY A N 1
ATOM 3003 C CA . GLY A 1 375 ? -8.086 -26.287 -7.858 1.00 96.69 375 GLY A CA 1
ATOM 3004 C C . GLY A 1 375 ? -8.512 -27.360 -6.856 1.00 96.69 375 GLY A C 1
ATOM 3005 O O . GLY A 1 375 ? -9.707 -27.616 -6.658 1.00 96.69 375 GLY A O 1
ATOM 3006 N N . ALA A 1 376 ? -7.525 -28.031 -6.266 1.00 95.88 376 ALA A N 1
ATOM 3007 C CA . ALA A 1 376 ? -7.720 -29.212 -5.435 1.00 95.88 376 ALA A CA 1
ATOM 3008 C C . ALA A 1 376 ? -8.604 -28.919 -4.217 1.00 95.88 376 ALA A C 1
ATOM 3010 O O . ALA A 1 376 ? -8.457 -27.904 -3.546 1.00 95.88 376 ALA A O 1
ATOM 3011 N N . GLY A 1 377 ? -9.564 -29.802 -3.936 1.00 94.06 377 GLY A N 1
ATOM 3012 C CA . GLY A 1 377 ? -10.481 -29.626 -2.805 1.00 94.06 377 GLY A CA 1
ATOM 3013 C C . GLY A 1 377 ? -11.487 -28.474 -2.946 1.00 94.06 377 GLY A C 1
ATOM 3014 O O . GLY A 1 377 ? -12.366 -28.364 -2.099 1.00 94.06 377 GLY A O 1
ATOM 3015 N N . ILE A 1 378 ? -11.441 -27.668 -4.014 1.00 96.12 378 ILE A N 1
ATOM 3016 C CA . ILE A 1 378 ? -12.386 -26.567 -4.247 1.00 96.12 378 ILE A CA 1
ATOM 3017 C C . ILE A 1 378 ? -13.578 -27.043 -5.095 1.00 96.12 378 ILE A C 1
ATOM 3019 O O . ILE A 1 378 ? -13.431 -27.685 -6.142 1.00 96.12 378 ILE A O 1
ATOM 3023 N N . GLY A 1 379 ? -14.783 -26.761 -4.612 1.00 92.69 379 GLY A N 1
ATOM 3024 C CA . GLY A 1 379 ? -16.075 -26.946 -5.264 1.00 92.69 379 GLY A CA 1
ATOM 3025 C C . GLY A 1 379 ? -16.456 -25.750 -6.134 1.00 92.69 379 GLY A C 1
ATOM 3026 O O . GLY A 1 379 ? -15.970 -24.641 -5.941 1.00 92.69 379 GLY A O 1
ATOM 3027 N N . HIS A 1 380 ? -17.338 -25.981 -7.106 1.00 91.06 380 HIS A N 1
ATOM 3028 C CA . HIS A 1 380 ? -17.824 -24.925 -7.990 1.00 91.06 380 HIS A CA 1
ATOM 3029 C C . HIS A 1 380 ? -19.030 -24.212 -7.368 1.00 91.06 380 HIS A C 1
ATOM 3031 O O . HIS A 1 380 ? -20.004 -24.863 -6.990 1.00 91.06 380 HIS A O 1
ATOM 3037 N N . GLY A 1 381 ? -18.995 -22.882 -7.312 1.00 89.88 381 GLY A N 1
ATOM 3038 C CA . GLY A 1 381 ? -20.094 -22.074 -6.798 1.00 89.88 381 GLY A CA 1
ATOM 3039 C C . GLY A 1 381 ? -19.765 -20.586 -6.767 1.00 89.88 381 GLY A C 1
ATOM 3040 O O . GLY A 1 381 ? -18.632 -20.182 -7.017 1.00 89.88 381 GLY A O 1
ATOM 3041 N N . VAL A 1 382 ? -20.773 -19.779 -6.446 1.00 91.81 382 VAL A N 1
ATOM 3042 C CA . VAL A 1 382 ? -20.636 -18.340 -6.204 1.00 91.81 382 VAL A CA 1
ATOM 3043 C C . VAL A 1 382 ? -20.994 -18.086 -4.749 1.00 91.81 382 VAL A C 1
ATOM 3045 O O . VAL A 1 382 ? -22.037 -18.540 -4.276 1.00 91.81 382 VAL A O 1
ATOM 3048 N N . LEU A 1 383 ? -20.118 -17.380 -4.041 1.00 91.31 383 LEU A N 1
ATOM 3049 C CA . LEU A 1 383 ? -20.370 -16.949 -2.673 1.00 91.31 383 LEU A CA 1
ATOM 3050 C C . LEU A 1 383 ? -21.035 -15.570 -2.677 1.00 91.31 383 LEU A C 1
ATOM 3052 O O . LEU A 1 383 ? -20.808 -14.761 -3.574 1.00 91.31 383 LEU A O 1
ATOM 3056 N N . GLY A 1 384 ? -21.861 -15.311 -1.662 1.00 91.31 384 GLY A N 1
ATOM 3057 C CA . GLY A 1 384 ? -22.293 -13.953 -1.336 1.00 91.31 384 GLY A CA 1
ATOM 3058 C C . GLY A 1 384 ? -21.179 -13.180 -0.623 1.00 91.31 384 GLY A C 1
ATOM 3059 O O . GLY A 1 384 ? -19.995 -13.469 -0.784 1.00 91.31 384 GLY A O 1
ATOM 3060 N N . LEU A 1 385 ? -21.560 -12.227 0.228 1.00 91.94 385 LEU A N 1
ATOM 3061 C CA . LEU A 1 385 ? -20.599 -11.573 1.114 1.00 91.94 385 LEU A CA 1
ATOM 3062 C C . LEU A 1 385 ? -20.023 -12.580 2.111 1.00 91.94 385 LEU A C 1
ATOM 3064 O O . LEU A 1 385 ? -20.760 -13.300 2.788 1.00 91.94 385 LEU A O 1
ATOM 3068 N N . ILE A 1 386 ? -18.698 -12.593 2.210 1.00 92.94 386 ILE A N 1
ATOM 3069 C CA . ILE A 1 386 ? -17.948 -13.425 3.146 1.00 92.94 386 ILE A CA 1
ATOM 3070 C C . ILE A 1 386 ? -17.097 -12.551 4.058 1.00 92.94 386 ILE A C 1
ATOM 3072 O O . ILE A 1 386 ? -16.734 -11.430 3.714 1.00 92.94 386 ILE A O 1
ATOM 3076 N N . GLN A 1 387 ? -16.762 -13.081 5.229 1.00 91.62 387 GLN A N 1
ATOM 3077 C CA . GLN A 1 387 ? -15.840 -12.427 6.150 1.00 91.62 387 GLN A CA 1
ATOM 3078 C C . GLN A 1 387 ? -14.410 -12.864 5.835 1.00 91.62 387 GLN A C 1
ATOM 3080 O O . GLN A 1 387 ? -14.148 -14.064 5.738 1.00 91.62 387 GLN A O 1
ATOM 3085 N N . SER A 1 388 ? -13.472 -11.918 5.753 1.00 92.44 388 SER A N 1
ATOM 3086 C CA . SER A 1 388 ? -12.043 -12.207 5.540 1.00 92.44 388 SER A CA 1
ATOM 3087 C C . SER A 1 388 ? -11.457 -13.128 6.621 1.00 92.44 388 SER A C 1
ATOM 3089 O O . SER A 1 388 ? -10.553 -13.920 6.358 1.00 92.44 388 SER A O 1
ATOM 3091 N N . THR A 1 389 ? -12.041 -13.133 7.821 1.00 92.94 389 THR A N 1
ATOM 3092 C CA . THR A 1 389 ? -11.697 -14.059 8.914 1.00 92.94 389 THR A CA 1
ATOM 3093 C C . THR A 1 389 ? -11.947 -15.534 8.580 1.00 92.94 389 THR A C 1
ATOM 3095 O O . T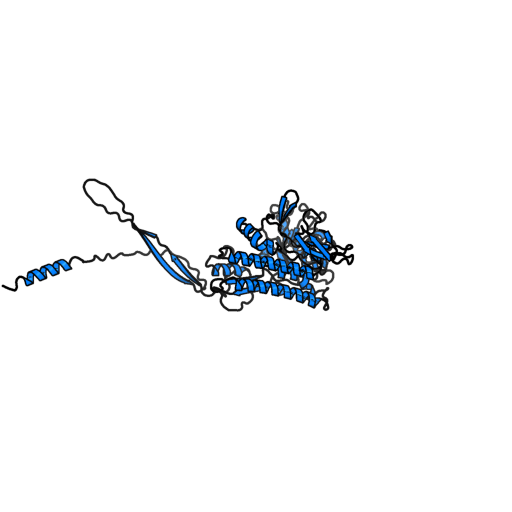HR A 1 389 ? -11.404 -16.409 9.250 1.00 92.94 389 THR A O 1
ATOM 3098 N N . SER A 1 390 ? -12.731 -15.830 7.540 1.00 94.69 390 SER A N 1
ATOM 3099 C CA . SER A 1 390 ? -13.025 -17.193 7.068 1.00 94.69 390 SER A CA 1
ATOM 3100 C C . SER A 1 390 ? -11.926 -17.769 6.168 1.00 94.69 390 SER A C 1
ATOM 3102 O O . SER A 1 390 ? -11.885 -18.977 5.937 1.00 94.69 390 SER A O 1
ATOM 3104 N N . ILE A 1 391 ? -11.001 -16.935 5.678 1.00 95.81 391 ILE A N 1
ATOM 3105 C CA . ILE A 1 391 ? -9.960 -17.354 4.732 1.00 95.81 391 ILE A CA 1
ATOM 3106 C C . ILE A 1 391 ? -8.975 -18.321 5.390 1.00 95.81 391 ILE A C 1
ATOM 3108 O O . ILE A 1 391 ? -8.777 -19.421 4.881 1.00 95.81 391 ILE A O 1
ATOM 3112 N N . ALA A 1 392 ? -8.418 -17.970 6.554 1.00 96.06 392 ALA A N 1
ATOM 3113 C CA . ALA A 1 392 ? -7.453 -18.832 7.240 1.00 96.06 392 ALA A CA 1
ATOM 3114 C C . ALA A 1 392 ? -8.038 -20.215 7.612 1.00 96.06 392 ALA A C 1
ATOM 3116 O O . ALA A 1 392 ? -7.418 -21.208 7.240 1.00 96.06 392 ALA A O 1
ATOM 3117 N N . PRO A 1 393 ? -9.237 -20.333 8.225 1.00 95.94 393 PRO A N 1
ATOM 3118 C CA . PRO A 1 393 ? -9.896 -21.629 8.431 1.00 95.94 393 PRO A CA 1
ATOM 3119 C C . PRO A 1 393 ? -10.125 -22.440 7.155 1.00 95.94 393 PRO A C 1
ATOM 3121 O O . PRO A 1 393 ? -10.049 -23.665 7.180 1.00 95.94 393 PRO A O 1
ATOM 3124 N N . THR A 1 394 ? -10.422 -21.774 6.037 1.00 96.06 394 THR A N 1
ATOM 3125 C CA . THR A 1 394 ? -10.606 -22.444 4.741 1.00 96.06 394 THR A CA 1
ATOM 3126 C C . THR A 1 394 ? -9.291 -23.041 4.250 1.00 96.06 394 THR A C 1
ATOM 3128 O O . THR A 1 394 ? -9.256 -24.199 3.841 1.00 96.06 394 THR A O 1
ATOM 3131 N N . VAL A 1 395 ? -8.200 -22.276 4.344 1.00 96.62 395 VAL A N 1
ATOM 3132 C CA . VAL A 1 395 ? -6.851 -22.736 3.992 1.00 96.62 395 VAL A CA 1
ATOM 3133 C C . VAL A 1 395 ? -6.424 -23.898 4.890 1.00 96.62 395 VAL A C 1
ATOM 3135 O O . VAL A 1 395 ? -5.984 -24.923 4.382 1.00 96.62 395 VAL A O 1
ATOM 3138 N N . THR A 1 396 ? -6.589 -23.797 6.212 1.00 95.62 396 THR A N 1
ATOM 3139 C CA . THR A 1 396 ? -6.184 -24.880 7.126 1.00 95.62 396 THR A CA 1
ATOM 3140 C C . THR A 1 396 ? -7.007 -26.148 6.928 1.00 95.62 396 THR A C 1
ATOM 3142 O O . THR A 1 396 ? -6.452 -27.242 6.986 1.00 95.62 396 THR A O 1
ATOM 3145 N N . ALA A 1 397 ? -8.297 -26.019 6.602 1.00 94.06 397 ALA A N 1
ATOM 3146 C CA . ALA A 1 397 ? -9.132 -27.161 6.250 1.00 94.06 397 ALA A CA 1
ATOM 3147 C C . ALA A 1 397 ? -8.638 -27.874 4.978 1.00 94.06 397 ALA A C 1
ATOM 3149 O O . ALA A 1 397 ? -8.585 -29.100 4.968 1.00 94.06 397 ALA A O 1
ATOM 3150 N N . LEU A 1 398 ? -8.211 -27.138 3.943 1.00 94.38 398 LEU A N 1
ATOM 3151 C CA . LEU A 1 398 ? -7.593 -27.726 2.741 1.00 94.38 398 LEU A CA 1
ATOM 3152 C C . LEU A 1 398 ? -6.277 -28.446 3.050 1.00 94.38 398 LEU A C 1
ATOM 3154 O O . LEU A 1 398 ? -5.984 -29.474 2.446 1.00 94.38 398 LEU A O 1
ATOM 3158 N N . LEU A 1 399 ? -5.502 -27.919 3.998 1.00 93.81 399 LEU A N 1
ATOM 3159 C CA . LEU A 1 399 ? -4.236 -28.507 4.438 1.00 93.81 399 LEU A CA 1
ATOM 3160 C C . LEU A 1 399 ? -4.414 -29.678 5.417 1.00 93.81 399 LEU A C 1
ATOM 3162 O O . LEU A 1 399 ? -3.438 -30.355 5.729 1.00 93.81 399 LEU A O 1
ATOM 3166 N N . GLY A 1 400 ? -5.631 -29.918 5.917 1.00 91.81 400 GLY A N 1
ATOM 3167 C CA . GLY A 1 400 ? -5.895 -30.943 6.927 1.00 91.81 400 GLY A CA 1
ATOM 3168 C C . GLY A 1 400 ? -5.252 -30.646 8.287 1.00 91.81 400 GLY A C 1
ATOM 3169 O O . GLY A 1 400 ? -4.901 -31.580 9.005 1.00 91.81 400 GLY A O 1
ATOM 3170 N N . ILE A 1 401 ? -5.076 -29.366 8.632 1.00 93.19 401 ILE A N 1
ATOM 3171 C CA . ILE A 1 401 ? -4.520 -28.920 9.918 1.00 93.19 401 ILE A CA 1
ATOM 3172 C C . ILE A 1 401 ? -5.543 -28.097 10.705 1.00 93.19 401 ILE A C 1
ATOM 3174 O O . ILE A 1 401 ? -6.501 -27.558 10.143 1.00 93.19 401 ILE A O 1
ATOM 3178 N N . ASP A 1 402 ? -5.312 -27.964 12.009 1.00 93.19 402 ASP A N 1
ATOM 3179 C CA . ASP A 1 402 ? -6.148 -27.125 12.863 1.00 93.19 402 ASP A CA 1
ATOM 3180 C C . ASP A 1 402 ? -6.055 -25.640 12.454 1.00 93.19 402 ASP A C 1
ATOM 3182 O O . ASP A 1 402 ? -4.978 -25.158 12.081 1.00 93.19 402 ASP A O 1
ATOM 3186 N N . PRO A 1 403 ? -7.167 -24.882 12.522 1.00 93.06 403 PRO A N 1
ATOM 3187 C CA . PRO A 1 403 ? -7.141 -23.446 12.273 1.00 93.06 403 PRO A CA 1
ATOM 3188 C C . PRO A 1 403 ? -6.294 -22.713 13.326 1.00 93.06 403 PRO A C 1
ATOM 3190 O O . PRO A 1 403 ? -6.088 -23.225 14.430 1.00 93.06 403 PRO A O 1
ATOM 3193 N N . PRO A 1 404 ? -5.844 -21.474 13.043 1.00 92.75 404 PRO A N 1
ATOM 3194 C CA . PRO A 1 404 ? -5.159 -20.660 14.041 1.00 92.75 404 PRO A CA 1
ATOM 3195 C C . PRO A 1 404 ? -5.976 -20.548 15.335 1.00 92.75 404 PRO A C 1
ATOM 3197 O O . PRO A 1 404 ? -7.184 -20.319 15.283 1.00 92.75 404 PRO A O 1
ATOM 3200 N N . LEU A 1 405 ? -5.311 -20.648 16.493 1.00 90.69 405 LEU A N 1
ATOM 3201 C CA . LEU A 1 405 ? -5.948 -20.735 17.818 1.00 90.69 405 LEU A CA 1
ATOM 3202 C C . LEU A 1 405 ? -6.983 -19.630 18.096 1.00 90.69 405 LEU A C 1
ATOM 3204 O O . LEU A 1 405 ? -7.982 -19.866 18.768 1.00 90.69 405 LEU A O 1
ATOM 3208 N N . ASN A 1 406 ? -6.739 -18.416 17.598 1.00 87.44 406 ASN A N 1
ATOM 3209 C CA . ASN A 1 406 ? -7.616 -17.258 17.794 1.00 87.44 406 ASN A CA 1
ATOM 3210 C C . ASN A 1 406 ? -8.488 -16.938 16.574 1.00 87.44 406 ASN A C 1
ATOM 3212 O O . ASN A 1 406 ? -9.025 -15.835 16.475 1.00 87.44 406 ASN A O 1
ATOM 3216 N N . SER A 1 407 ? -8.612 -17.872 15.631 1.00 90.06 407 SER A N 1
ATOM 3217 C CA . SER A 1 407 ? -9.496 -17.697 14.489 1.00 90.06 407 SER A CA 1
ATOM 3218 C C . SER A 1 407 ? -10.958 -17.653 14.937 1.00 90.06 407 SER A C 1
ATOM 3220 O O . SER A 1 407 ? -11.411 -18.499 15.704 1.00 90.06 407 SER A O 1
ATOM 3222 N N . ILE A 1 408 ? -11.699 -16.665 14.436 1.00 89.44 408 ILE A N 1
ATOM 3223 C CA . ILE A 1 408 ? -13.134 -16.476 14.712 1.00 89.44 408 ILE A CA 1
ATOM 3224 C C . ILE A 1 408 ? -14.016 -16.778 13.494 1.00 89.44 408 ILE A C 1
ATOM 3226 O O . ILE A 1 408 ? -15.240 -16.768 13.600 1.00 89.44 408 ILE A O 1
ATOM 3230 N N . GLY A 1 409 ? -13.403 -16.993 12.327 1.00 90.69 409 GLY A N 1
ATOM 3231 C CA . GLY A 1 409 ? -14.111 -17.351 11.104 1.00 90.69 409 GLY A CA 1
ATOM 3232 C C . GLY A 1 409 ? -14.392 -18.847 11.019 1.00 90.69 409 GLY A C 1
ATOM 3233 O O . GLY A 1 409 ? -13.835 -19.653 11.765 1.00 90.69 409 GLY A O 1
ATOM 3234 N N . THR A 1 410 ? -15.227 -19.225 10.056 1.00 91.25 410 THR A N 1
ATOM 3235 C CA . THR A 1 410 ? -15.515 -20.631 9.738 1.00 91.25 410 THR A CA 1
ATOM 3236 C C . THR A 1 410 ? -15.027 -20.950 8.326 1.00 91.25 410 THR A C 1
ATOM 3238 O O . THR A 1 410 ? -14.963 -20.036 7.505 1.00 91.25 410 THR A O 1
ATOM 3241 N N . PRO A 1 411 ? -14.645 -22.204 8.019 1.00 93.50 411 PRO A N 1
ATOM 3242 C CA . PRO A 1 411 ? -14.290 -22.578 6.655 1.00 93.50 411 PRO A CA 1
ATOM 3243 C C . PRO A 1 411 ? -15.430 -22.271 5.678 1.00 93.50 411 PRO A C 1
ATOM 3245 O O . PRO A 1 411 ? -16.598 -22.537 5.964 1.00 93.50 411 PRO A O 1
ATOM 3248 N N . LEU A 1 412 ? -15.086 -21.709 4.522 1.00 94.69 412 LEU A N 1
ATOM 3249 C CA . LEU A 1 412 ? -16.048 -21.337 3.494 1.00 94.69 412 LEU A CA 1
ATOM 3250 C C . LEU A 1 412 ? -16.721 -22.585 2.896 1.00 94.69 412 LEU A C 1
ATOM 3252 O O . LEU A 1 412 ? -16.066 -23.621 2.736 1.00 94.69 412 LEU A O 1
ATOM 3256 N N . PRO A 1 413 ? -17.997 -22.495 2.471 1.00 91.06 413 PRO A N 1
ATOM 3257 C CA . PRO A 1 413 ? -18.754 -23.614 1.904 1.00 91.06 413 PRO A CA 1
ATOM 3258 C C . PRO A 1 413 ? -18.367 -23.904 0.440 1.00 91.06 413 PRO A C 1
ATOM 3260 O O . PRO A 1 413 ? -19.216 -24.139 -0.414 1.00 91.06 413 PRO A O 1
ATOM 3263 N N . ILE A 1 414 ? -17.069 -23.859 0.143 1.00 90.12 414 ILE A N 1
ATOM 3264 C CA . ILE A 1 414 ? -16.467 -24.177 -1.157 1.00 90.12 414 ILE A CA 1
ATOM 3265 C C . ILE A 1 414 ? -15.609 -25.434 -1.090 1.00 90.12 414 ILE A C 1
ATOM 3267 O O . ILE A 1 414 ? -15.021 -25.820 -2.090 1.00 90.12 414 ILE A O 1
ATOM 3271 N N . LEU A 1 415 ? -15.486 -26.063 0.076 1.00 89.00 415 LEU A N 1
ATOM 3272 C CA . LEU A 1 415 ? -14.665 -27.253 0.239 1.00 89.00 415 LEU A CA 1
ATOM 3273 C C . LEU A 1 415 ? -15.436 -28.488 -0.230 1.00 89.00 415 LEU A C 1
ATOM 3275 O O . LEU A 1 415 ? -16.545 -28.763 0.232 1.00 89.00 415 LEU A O 1
ATOM 3279 N N . LYS A 1 416 ? -14.839 -29.257 -1.142 1.00 82.38 416 LYS A N 1
ATOM 3280 C CA . LYS A 1 416 ? -15.279 -30.623 -1.439 1.00 82.38 416 LYS A CA 1
ATOM 3281 C C . LYS A 1 416 ? -15.049 -31.503 -0.201 1.00 82.38 416 LYS A C 1
ATOM 3283 O O . LYS A 1 416 ? -14.133 -31.220 0.571 1.00 82.38 416 LYS A O 1
ATOM 3288 N N . PRO A 1 417 ? -15.828 -32.584 -0.009 1.00 66.19 417 PRO A N 1
ATOM 3289 C CA . PRO A 1 417 ? -15.567 -33.543 1.059 1.00 66.19 417 PRO A CA 1
ATOM 3290 C C . PRO A 1 417 ? -14.121 -34.044 0.987 1.00 66.19 417 PRO A C 1
ATOM 3292 O O . PRO A 1 417 ? -13.690 -34.544 -0.054 1.00 66.19 417 PRO A O 1
ATOM 3295 N N . ILE A 1 418 ? -13.372 -33.894 2.079 1.00 56.19 418 ILE A N 1
ATOM 3296 C CA . ILE A 1 418 ? -11.976 -34.325 2.154 1.00 56.19 418 ILE A CA 1
ATOM 3297 C C . ILE A 1 418 ? -11.959 -35.757 2.693 1.00 56.19 418 ILE A C 1
ATOM 3299 O O . ILE A 1 418 ? -12.544 -36.062 3.733 1.00 56.19 418 ILE A O 1
ATOM 3303 N N . THR A 1 419 ? -11.277 -36.655 1.984 1.00 51.78 419 THR A N 1
ATOM 3304 C CA . THR A 1 419 ? -10.955 -37.982 2.519 1.00 51.78 419 THR A CA 1
ATOM 3305 C C . THR A 1 419 ? -9.607 -37.881 3.221 1.00 51.78 419 THR A C 1
ATOM 3307 O O . THR A 1 419 ? -8.582 -37.766 2.554 1.00 51.78 419 THR A O 1
ATOM 3310 N N . ILE A 1 420 ? -9.594 -37.894 4.555 1.00 46.22 420 ILE A N 1
ATOM 3311 C CA . ILE A 1 420 ? -8.350 -37.868 5.330 1.00 46.22 420 ILE A CA 1
ATOM 3312 C C . ILE A 1 420 ? -7.957 -39.317 5.620 1.00 46.22 420 ILE A C 1
ATOM 3314 O O . ILE A 1 420 ? -8.646 -40.045 6.336 1.00 46.22 420 ILE A O 1
ATOM 3318 N N . THR A 1 421 ? -6.839 -39.761 5.049 1.00 44.16 421 THR A N 1
ATOM 3319 C CA . THR A 1 421 ? -6.285 -41.082 5.369 1.00 44.16 421 THR A CA 1
ATOM 3320 C C . THR A 1 421 ? -5.366 -40.944 6.576 1.00 44.16 421 THR A C 1
ATOM 3322 O O . THR A 1 421 ? -4.296 -40.351 6.474 1.00 44.16 421 THR A O 1
ATOM 3325 N N . HIS A 1 422 ? -5.778 -41.489 7.720 1.00 41.41 422 HIS A N 1
ATOM 3326 C CA . HIS A 1 422 ? -4.919 -41.592 8.894 1.00 41.41 422 HIS A CA 1
ATOM 3327 C C . HIS A 1 422 ? -4.139 -42.908 8.823 1.00 41.41 422 HIS A C 1
ATOM 3329 O O . HIS A 1 422 ? -4.690 -43.996 8.995 1.00 41.41 422 HIS A O 1
ATOM 3335 N N . THR A 1 423 ? -2.830 -42.818 8.605 1.00 37.34 423 THR A N 1
ATOM 3336 C CA . THR A 1 423 ? -1.940 -43.970 8.784 1.00 37.34 423 THR A CA 1
ATOM 3337 C C . THR A 1 423 ? -1.494 -44.004 10.239 1.00 37.34 423 THR A C 1
ATOM 3339 O O . THR A 1 423 ? -0.639 -43.221 10.650 1.00 37.34 423 THR A O 1
ATOM 3342 N N . GLN A 1 424 ? -2.083 -44.896 11.034 1.00 37.34 424 GLN A N 1
ATOM 3343 C CA . GLN A 1 424 ? -1.647 -45.125 12.405 1.00 37.34 424 GLN A CA 1
ATOM 3344 C C . GLN A 1 424 ? -0.582 -46.225 12.400 1.00 37.34 424 GLN A C 1
ATOM 3346 O O . GLN A 1 424 ? -0.856 -47.388 12.109 1.00 37.34 424 GLN A O 1
ATOM 3351 N N . VAL A 1 425 ? 0.662 -45.859 12.707 1.00 36.88 425 VAL A N 1
ATOM 3352 C CA . VAL A 1 425 ? 1.734 -46.841 12.902 1.00 36.88 425 VAL A CA 1
ATOM 3353 C C . VAL A 1 425 ? 1.718 -47.270 14.364 1.00 36.88 425 VAL A C 1
ATOM 3355 O O . VAL A 1 425 ? 2.151 -46.529 15.244 1.00 36.88 425 VAL A O 1
ATOM 3358 N N . SER A 1 426 ? 1.203 -48.467 14.628 1.00 37.97 426 SER A N 1
ATOM 3359 C CA . SER A 1 426 ? 1.232 -49.083 15.953 1.00 37.97 426 SER A CA 1
ATOM 3360 C C . SER A 1 426 ? 2.421 -50.039 16.032 1.00 37.97 426 SER A C 1
ATOM 3362 O O . SER A 1 426 ? 2.468 -51.051 15.336 1.00 37.97 426 SER A O 1
ATOM 3364 N N . VAL A 1 427 ? 3.396 -49.731 16.887 1.00 37.12 427 VAL A N 1
ATOM 3365 C CA . VAL A 1 427 ? 4.482 -50.667 17.209 1.00 37.12 427 VAL A CA 1
ATOM 3366 C C . VAL A 1 427 ? 4.016 -51.529 18.378 1.00 37.12 427 VAL A C 1
ATOM 3368 O O . VAL A 1 427 ? 3.801 -51.013 19.473 1.00 37.12 427 VAL A O 1
ATOM 3371 N N . VAL A 1 428 ? 3.835 -52.830 18.147 1.00 39.00 428 VAL A N 1
ATOM 3372 C CA . VAL A 1 428 ? 3.506 -53.791 19.206 1.00 39.00 428 VAL A CA 1
ATOM 3373 C C . VAL A 1 428 ? 4.785 -54.535 19.575 1.00 39.00 428 VAL A C 1
ATOM 3375 O O . VAL A 1 428 ? 5.304 -55.337 18.799 1.00 39.00 428 VAL A O 1
ATOM 3378 N N . THR A 1 429 ? 5.316 -54.266 20.766 1.00 36.53 429 THR A N 1
ATOM 3379 C CA . THR A 1 429 ? 6.459 -55.013 21.305 1.00 36.53 429 THR A CA 1
ATOM 3380 C C . THR A 1 429 ? 5.929 -56.177 22.135 1.00 36.53 429 THR A C 1
ATOM 3382 O O . THR A 1 429 ? 5.409 -55.966 23.229 1.00 36.53 429 THR A O 1
ATOM 3385 N N . ALA A 1 430 ? 6.051 -57.402 21.625 1.00 40.06 430 ALA A N 1
ATOM 3386 C CA . ALA A 1 430 ? 5.751 -58.612 22.383 1.00 40.06 430 ALA A CA 1
ATOM 3387 C C . ALA A 1 430 ? 7.044 -59.134 23.031 1.00 40.06 430 ALA A C 1
ATOM 3389 O O . ALA A 1 430 ? 8.025 -59.419 22.343 1.00 40.06 430 ALA A O 1
ATOM 3390 N N . THR A 1 431 ? 7.058 -59.252 24.360 1.00 37.94 431 THR A N 1
ATOM 3391 C CA . THR A 1 431 ? 8.186 -59.838 25.100 1.00 37.94 431 THR A CA 1
ATOM 3392 C C . THR A 1 431 ? 7.779 -61.224 25.577 1.00 37.94 431 THR A C 1
ATOM 3394 O O . THR A 1 431 ? 7.000 -61.349 26.519 1.00 37.94 431 THR A O 1
ATOM 3397 N N . GLU A 1 432 ? 8.301 -62.266 24.940 1.00 39.75 432 GLU A N 1
ATOM 3398 C CA . GLU A 1 432 ? 8.062 -63.649 25.351 1.00 39.75 432 GLU A CA 1
ATOM 3399 C C . GLU A 1 432 ? 9.174 -64.072 26.326 1.00 39.75 432 GLU A C 1
ATOM 3401 O O . GLU A 1 432 ? 10.354 -64.118 25.972 1.00 39.75 432 GLU A O 1
ATOM 3406 N N . ARG A 1 433 ? 8.828 -64.332 27.595 1.00 38.56 433 ARG A N 1
ATOM 3407 C CA . ARG A 1 433 ? 9.765 -64.928 28.562 1.00 38.56 433 ARG A CA 1
ATOM 3408 C C . ARG A 1 433 ? 9.623 -66.440 28.520 1.00 38.56 433 ARG A C 1
ATOM 3410 O O . ARG A 1 433 ? 8.605 -66.972 28.951 1.00 38.56 433 ARG A O 1
ATOM 3417 N N . VAL A 1 434 ? 10.671 -67.121 28.072 1.00 39.50 434 VAL A N 1
ATOM 3418 C CA . VAL A 1 434 ? 10.779 -68.578 28.167 1.00 39.50 434 VAL A CA 1
ATOM 3419 C C . VAL A 1 434 ? 11.657 -68.915 29.374 1.00 39.50 434 VAL A C 1
ATOM 3421 O O . VAL A 1 434 ? 12.859 -68.654 29.364 1.00 39.50 434 VAL A O 1
ATOM 3424 N N . GLU A 1 435 ? 11.066 -69.475 30.431 1.00 35.50 435 GLU A N 1
ATOM 3425 C CA . GLU A 1 435 ? 11.820 -70.085 31.532 1.00 35.50 435 GLU A CA 1
ATOM 3426 C C . GLU A 1 435 ? 12.115 -71.548 31.195 1.00 35.50 435 GLU A C 1
ATOM 3428 O O . GLU A 1 435 ? 11.212 -72.378 31.118 1.00 35.50 435 GLU A O 1
ATOM 3433 N N . ILE A 1 436 ? 13.394 -71.873 31.001 1.00 39.50 436 ILE A N 1
ATOM 3434 C CA . ILE A 1 436 ? 13.862 -73.257 30.891 1.00 39.50 436 ILE A CA 1
ATOM 3435 C C . ILE A 1 436 ? 14.580 -73.596 32.195 1.00 39.50 436 ILE A C 1
ATOM 3437 O O . ILE A 1 436 ? 15.660 -73.077 32.474 1.00 39.50 436 ILE A O 1
ATOM 3441 N N . THR A 1 437 ? 13.979 -74.458 33.014 1.00 34.62 437 THR A N 1
ATOM 3442 C CA . THR A 1 437 ? 14.600 -74.950 34.248 1.00 34.62 437 THR A CA 1
ATOM 3443 C C . THR A 1 437 ? 15.526 -76.123 33.928 1.00 34.62 437 THR A C 1
ATOM 3445 O O . THR A 1 437 ? 15.074 -77.246 33.725 1.00 34.62 437 THR A O 1
ATOM 3448 N N . LEU A 1 438 ? 16.832 -75.868 33.905 1.00 35.75 438 LEU A N 1
ATOM 3449 C CA . LEU A 1 438 ? 17.885 -76.880 34.029 1.00 35.75 438 LEU A CA 1
ATOM 3450 C C . LEU A 1 438 ? 18.903 -76.373 35.055 1.00 35.75 438 LEU A C 1
ATOM 3452 O O . LEU A 1 438 ? 19.136 -75.169 35.148 1.00 35.75 438 LEU A O 1
ATOM 3456 N N . GLU A 1 439 ? 19.457 -77.282 35.861 1.00 46.75 439 GLU A N 1
ATOM 3457 C CA . GLU A 1 439 ? 20.341 -77.018 37.007 1.00 46.75 439 GLU A CA 1
ATOM 3458 C C . GLU A 1 439 ? 21.638 -76.270 36.626 1.00 46.75 439 GLU A C 1
ATOM 3460 O O . GLU A 1 439 ? 22.710 -76.854 36.506 1.00 46.75 439 GLU A O 1
ATOM 3465 N N . ARG A 1 440 ? 21.522 -74.955 36.411 1.00 38.81 440 ARG A N 1
ATOM 3466 C CA . ARG A 1 440 ? 22.498 -73.857 36.546 1.00 38.81 440 ARG A CA 1
ATOM 3467 C C . ARG A 1 440 ? 21.929 -72.666 35.773 1.00 38.81 440 ARG A C 1
ATOM 3469 O O . ARG A 1 440 ? 21.867 -72.675 34.550 1.00 38.81 440 ARG A O 1
ATOM 3476 N N . ALA A 1 441 ? 21.485 -71.652 36.510 1.00 34.47 441 ALA A N 1
ATOM 3477 C CA . ALA A 1 441 ? 20.757 -70.509 35.977 1.00 34.47 441 ALA A CA 1
ATOM 3478 C C . ALA A 1 441 ? 21.574 -69.683 34.966 1.00 34.47 441 ALA A C 1
ATOM 3480 O O . ALA A 1 441 ? 22.676 -69.219 35.259 1.00 34.47 441 ALA A O 1
ATOM 3481 N N . THR A 1 442 ? 20.988 -69.417 33.798 1.00 34.50 442 THR A N 1
ATOM 3482 C CA . THR A 1 442 ? 21.276 -68.220 32.996 1.00 34.50 442 THR A CA 1
ATOM 3483 C C . THR A 1 442 ? 19.995 -67.817 32.264 1.00 34.50 442 THR A C 1
ATOM 3485 O O . THR A 1 442 ? 19.451 -68.598 31.489 1.00 34.50 442 THR A O 1
ATOM 3488 N N . THR A 1 443 ? 19.478 -66.619 32.541 1.00 38.84 443 THR A N 1
ATOM 3489 C CA . THR A 1 443 ? 18.275 -66.068 31.899 1.00 38.84 443 THR A CA 1
ATOM 3490 C C . THR A 1 443 ? 18.659 -65.446 30.556 1.00 38.84 443 THR A C 1
ATOM 3492 O O . THR A 1 443 ? 19.534 -64.583 30.522 1.00 38.84 443 THR A O 1
ATOM 3495 N N . GLN A 1 444 ? 18.007 -65.834 29.458 1.00 35.56 444 GLN A N 1
ATOM 3496 C CA . GLN A 1 444 ? 18.063 -65.080 28.201 1.00 35.56 444 GLN A CA 1
ATOM 3497 C C . GLN A 1 444 ? 16.691 -64.479 27.903 1.00 35.56 444 GLN A C 1
ATOM 3499 O O . GLN A 1 444 ? 15.686 -65.182 27.868 1.00 35.56 444 GLN A O 1
ATOM 3504 N N . THR A 1 445 ? 16.664 -63.164 27.700 1.00 36.00 445 THR A N 1
ATOM 3505 C CA . THR A 1 445 ? 15.483 -62.433 27.237 1.00 36.00 445 THR A CA 1
ATOM 3506 C C . THR A 1 445 ? 15.530 -62.382 25.715 1.00 36.00 445 THR A C 1
ATOM 3508 O O . THR A 1 445 ? 16.463 -61.807 25.155 1.00 36.00 4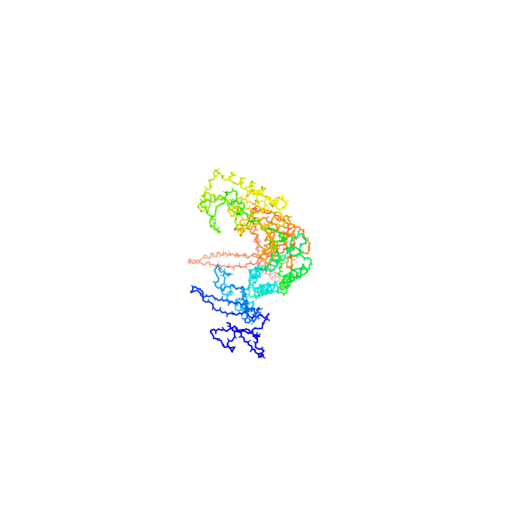45 THR A O 1
ATOM 3511 N N . LEU A 1 446 ? 14.540 -62.968 25.046 1.00 34.38 446 LEU A N 1
ATOM 3512 C CA . LEU A 1 446 ? 14.335 -62.802 23.608 1.00 34.38 446 LEU A CA 1
ATOM 3513 C C . LEU A 1 446 ? 13.305 -61.687 23.399 1.00 34.38 446 LEU A C 1
ATOM 3515 O O . LEU A 1 446 ? 12.153 -61.807 23.810 1.00 34.38 446 LEU A O 1
ATOM 3519 N N . THR A 1 447 ? 13.737 -60.586 22.788 1.00 33.47 447 THR A N 1
ATOM 3520 C CA . THR A 1 447 ? 12.854 -59.480 22.398 1.00 33.47 447 THR A CA 1
ATOM 3521 C C . THR A 1 447 ? 12.564 -59.599 20.910 1.00 33.47 447 THR A C 1
ATOM 3523 O O . THR A 1 447 ? 13.485 -59.492 20.100 1.00 33.47 447 THR A O 1
ATOM 3526 N N . THR A 1 448 ? 11.298 -59.788 20.543 1.00 33.22 448 THR A N 1
ATOM 3527 C CA . THR A 1 448 ? 10.873 -59.843 19.140 1.00 33.22 448 THR A CA 1
ATOM 3528 C C . THR A 1 448 ? 9.987 -58.636 18.848 1.00 33.22 448 THR A C 1
ATOM 3530 O O . THR A 1 448 ? 8.889 -58.513 19.384 1.00 33.22 448 THR A O 1
ATOM 3533 N N . THR A 1 449 ? 10.459 -57.722 18.001 1.00 32.88 449 THR A N 1
ATOM 3534 C CA . THR A 1 449 ? 9.682 -56.545 17.582 1.00 32.88 449 THR A CA 1
ATOM 3535 C C . THR A 1 449 ? 8.875 -56.889 16.333 1.00 32.88 449 THR A C 1
ATOM 3537 O O . THR A 1 449 ? 9.464 -57.214 15.303 1.00 32.88 449 THR A O 1
ATOM 3540 N N . GLN A 1 450 ? 7.543 -56.796 16.393 1.00 34.09 450 GLN A N 1
ATOM 3541 C CA . GLN A 1 450 ? 6.684 -56.855 15.207 1.00 34.09 450 GLN A CA 1
ATOM 3542 C C . GLN A 1 450 ? 6.109 -55.466 14.911 1.00 34.09 450 GLN A C 1
ATOM 3544 O O . GLN A 1 450 ? 5.398 -54.874 15.721 1.00 34.09 450 GLN A O 1
ATOM 3549 N N . THR A 1 451 ? 6.400 -54.945 13.721 1.00 31.72 451 THR A N 1
ATOM 3550 C CA . THR A 1 451 ? 5.800 -53.702 13.225 1.00 31.72 451 THR A CA 1
ATOM 3551 C C . THR A 1 451 ? 4.587 -54.059 12.378 1.00 31.72 451 THR A C 1
ATOM 3553 O O . THR A 1 451 ? 4.739 -54.697 11.339 1.00 31.72 451 THR A O 1
ATOM 3556 N N . THR A 1 452 ? 3.391 -53.646 12.802 1.00 33.88 452 THR A N 1
ATOM 3557 C CA . THR A 1 452 ? 2.165 -53.818 12.008 1.00 33.88 452 THR A CA 1
ATOM 3558 C C . THR A 1 452 ? 1.671 -52.447 11.567 1.00 33.88 452 THR A C 1
ATOM 3560 O O . THR A 1 452 ? 1.395 -51.582 12.395 1.00 33.88 452 THR A O 1
ATOM 3563 N N . THR A 1 453 ? 1.564 -52.225 10.260 1.00 31.48 453 THR A N 1
ATOM 3564 C CA . THR A 1 453 ? 0.993 -50.990 9.708 1.00 31.48 453 THR A CA 1
ATOM 3565 C C . THR A 1 453 ? -0.508 -51.188 9.510 1.00 31.48 453 THR A C 1
ATOM 3567 O O . THR A 1 453 ? -0.907 -52.026 8.705 1.00 31.48 453 THR A O 1
ATOM 3570 N N . GLN A 1 454 ? -1.342 -50.432 10.230 1.00 33.56 454 GLN A N 1
ATOM 3571 C CA . GLN A 1 454 ? -2.773 -50.323 9.932 1.00 33.56 454 GLN A CA 1
ATOM 3572 C C . GLN A 1 454 ? -3.047 -48.983 9.246 1.00 33.56 454 GLN A C 1
ATOM 3574 O O . GLN A 1 454 ? -2.704 -47.914 9.752 1.00 33.56 454 GLN A O 1
ATOM 3579 N N . THR A 1 455 ? -3.669 -49.039 8.072 1.00 31.08 455 THR A N 1
ATOM 3580 C CA . THR A 1 455 ? -4.142 -47.853 7.355 1.00 31.08 455 THR A CA 1
ATOM 3581 C C . THR A 1 455 ? -5.641 -47.725 7.587 1.00 31.08 455 THR A C 1
ATOM 3583 O O . THR A 1 455 ? -6.399 -48.599 7.168 1.00 31.08 455 THR A O 1
ATOM 3586 N N . THR A 1 456 ? -6.072 -46.641 8.236 1.00 33.59 456 THR A N 1
ATOM 3587 C CA . THR A 1 456 ? -7.491 -46.350 8.464 1.00 33.59 456 THR A CA 1
ATOM 3588 C C . THR A 1 456 ? -7.890 -45.154 7.603 1.00 33.59 456 THR A C 1
ATOM 3590 O O . THR A 1 456 ? -7.384 -44.044 7.768 1.00 33.59 456 THR A O 1
ATOM 3593 N N . THR A 1 457 ? -8.800 -45.368 6.656 1.00 32.38 457 THR A N 1
ATOM 3594 C CA . THR A 1 457 ? -9.326 -44.298 5.798 1.00 32.38 457 THR A CA 1
ATOM 3595 C C . THR A 1 457 ? -10.599 -43.727 6.417 1.00 32.38 457 THR A C 1
ATOM 3597 O O . THR A 1 457 ? -11.604 -44.430 6.503 1.00 32.38 457 THR A O 1
ATOM 3600 N N . THR A 1 458 ? -10.585 -42.450 6.813 1.00 37.22 458 THR A N 1
ATOM 3601 C CA . THR A 1 458 ? -11.767 -41.761 7.352 1.00 37.22 458 THR A CA 1
ATOM 3602 C C . THR A 1 458 ? -12.241 -40.713 6.348 1.00 37.22 458 THR A C 1
ATOM 3604 O O . THR A 1 458 ? -11.531 -39.763 6.023 1.00 37.22 458 THR A O 1
ATOM 3607 N N . THR A 1 459 ? -13.462 -40.867 5.835 1.00 35.00 459 THR A N 1
ATOM 3608 C CA . THR A 1 459 ? -14.082 -39.841 4.982 1.00 35.00 459 THR A CA 1
ATOM 3609 C C . THR A 1 459 ? -14.827 -38.857 5.876 1.00 35.00 459 THR A C 1
ATOM 3611 O O . THR A 1 459 ? -15.835 -39.228 6.476 1.00 35.00 459 THR A O 1
ATOM 3614 N N . LEU A 1 460 ? -14.347 -37.616 5.986 1.00 39.59 460 LEU A N 1
ATOM 3615 C CA . LEU A 1 460 ? -15.073 -36.560 6.689 1.00 39.59 460 LEU A CA 1
ATOM 3616 C C . LEU A 1 460 ? -15.926 -35.799 5.671 1.00 39.59 460 LEU A C 1
ATOM 3618 O O . LEU A 1 460 ? -15.431 -35.005 4.871 1.00 39.59 460 LEU A O 1
ATOM 3622 N N . GLN A 1 461 ? -17.238 -36.031 5.706 1.00 35.06 461 GLN A N 1
ATOM 3623 C CA . GLN A 1 461 ? -18.176 -35.041 5.186 1.00 35.06 461 GLN A CA 1
ATOM 3624 C C . GLN A 1 461 ? -18.115 -33.850 6.139 1.00 35.06 461 GLN A C 1
ATOM 3626 O O . GLN A 1 461 ? -18.301 -34.019 7.342 1.00 35.06 461 GLN A O 1
ATOM 3631 N N . ALA A 1 462 ? -17.800 -32.661 5.625 1.00 34.06 462 ALA A N 1
ATOM 3632 C CA . ALA A 1 462 ? -17.787 -31.441 6.419 1.00 34.06 462 ALA A CA 1
ATOM 3633 C C . ALA A 1 462 ? -19.206 -31.156 6.940 1.00 34.06 462 ALA A C 1
ATOM 3635 O O . ALA A 1 462 ? -20.021 -30.493 6.307 1.00 34.06 462 ALA A O 1
ATOM 3636 N N . THR A 1 463 ? -19.529 -31.712 8.100 1.00 30.66 463 THR A N 1
ATOM 3637 C CA . THR A 1 463 ? -20.628 -31.289 8.956 1.00 30.66 463 THR A CA 1
ATOM 3638 C C . THR A 1 463 ? -20.052 -31.259 10.357 1.00 30.66 463 THR A C 1
ATOM 3640 O O . THR A 1 463 ? -19.691 -32.292 10.922 1.00 30.66 463 THR A O 1
ATOM 3643 N N . THR A 1 464 ? -19.869 -30.048 10.873 1.00 29.36 464 THR A N 1
ATOM 3644 C CA . THR A 1 464 ? -19.253 -29.777 12.169 1.00 29.36 464 THR A CA 1
ATOM 3645 C C . THR A 1 464 ? -19.971 -30.581 13.249 1.00 29.36 464 THR A C 1
ATOM 3647 O O . THR A 1 464 ? -21.093 -30.254 13.626 1.00 29.36 464 THR A O 1
ATOM 3650 N N . THR A 1 465 ? -19.339 -31.647 13.737 1.00 27.78 465 THR A N 1
ATOM 3651 C CA . THR A 1 465 ? -19.862 -32.452 14.843 1.00 27.78 465 THR A CA 1
ATOM 3652 C C . THR A 1 465 ? -18.838 -32.425 15.969 1.00 27.78 465 THR A C 1
ATOM 3654 O O . THR A 1 465 ? -17.743 -32.973 15.847 1.00 27.78 465 THR A O 1
ATOM 3657 N N . LEU A 1 466 ? -19.190 -31.746 17.063 1.00 25.98 466 LEU A N 1
ATOM 3658 C CA . LEU A 1 466 ? -18.445 -31.776 18.321 1.00 25.98 466 LEU A CA 1
ATOM 3659 C C . LEU A 1 466 ? -18.457 -33.211 18.855 1.00 25.98 466 LEU A C 1
ATOM 3661 O O . LEU A 1 466 ? -19.512 -33.727 19.215 1.00 25.98 466 LEU A O 1
ATOM 3665 N N . THR A 1 467 ? -17.290 -33.852 18.894 1.00 27.14 467 THR A N 1
ATOM 3666 C CA . THR A 1 467 ? -17.146 -35.203 19.447 1.00 27.14 467 THR A CA 1
ATOM 3667 C C . THR A 1 467 ? -16.498 -35.112 20.822 1.00 27.14 467 THR A C 1
ATOM 3669 O O . THR A 1 467 ? -15.326 -34.766 20.944 1.00 27.14 467 THR A O 1
ATOM 3672 N N . THR A 1 468 ? -17.263 -35.422 21.865 1.00 26.00 468 THR A N 1
ATOM 3673 C CA . THR A 1 468 ? -16.755 -35.607 23.228 1.00 26.00 468 THR A CA 1
ATOM 3674 C C . THR A 1 468 ? -16.250 -37.041 23.365 1.00 26.00 468 THR A C 1
ATOM 3676 O O . THR A 1 468 ? -17.019 -37.986 23.193 1.00 26.00 468 THR A O 1
ATOM 3679 N N . THR A 1 469 ? -14.971 -37.235 23.678 1.00 29.00 469 THR A N 1
ATOM 3680 C CA . THR A 1 469 ? -14.406 -38.565 23.933 1.00 29.00 469 THR A CA 1
ATOM 3681 C C . THR A 1 469 ? -14.621 -38.974 25.392 1.00 29.00 469 THR A C 1
ATOM 3683 O O . THR A 1 469 ? -14.178 -38.305 26.322 1.00 29.00 469 THR A O 1
ATOM 3686 N N . GLN A 1 470 ? -15.307 -40.099 25.593 1.00 25.78 470 GLN A N 1
ATOM 3687 C CA . GLN A 1 470 ? -15.319 -40.864 26.842 1.00 25.78 470 GLN A CA 1
ATOM 3688 C C . GLN A 1 470 ? -14.428 -42.101 26.642 1.00 25.78 470 GLN A C 1
ATOM 3690 O O . GLN A 1 470 ? -14.503 -42.722 25.578 1.00 25.78 470 GLN A O 1
ATOM 3695 N N . PRO A 1 471 ? -13.582 -42.483 27.613 1.00 25.84 471 PRO A N 1
ATOM 3696 C CA . PRO A 1 471 ? -12.785 -43.697 27.503 1.00 25.84 471 PRO A CA 1
ATOM 3697 C C . PRO A 1 471 ? -13.692 -44.933 27.550 1.00 25.84 471 PRO A C 1
ATOM 3699 O O . PRO A 1 471 ? -14.415 -45.151 28.519 1.00 25.84 471 PRO A O 1
ATOM 3702 N N . VAL A 1 472 ? -13.631 -45.763 26.506 1.00 27.78 472 VAL A N 1
ATOM 3703 C CA . VAL A 1 472 ? -14.266 -47.086 26.479 1.00 27.78 472 VAL A CA 1
ATOM 3704 C C . VAL A 1 472 ? -13.200 -48.129 26.789 1.00 27.78 472 VAL A C 1
ATOM 3706 O O . VAL A 1 472 ? -12.295 -48.374 25.992 1.00 27.78 472 VAL A O 1
ATOM 3709 N N . THR A 1 473 ? -13.293 -48.753 27.960 1.00 25.70 473 THR A N 1
ATOM 3710 C CA . THR A 1 473 ? -12.484 -49.926 28.298 1.00 25.70 473 THR A CA 1
ATOM 3711 C C . THR A 1 473 ? -13.053 -51.132 27.558 1.00 25.70 473 THR A C 1
ATOM 3713 O O . THR A 1 473 ? -14.168 -51.561 27.841 1.00 25.70 473 THR A O 1
ATOM 3716 N N . THR A 1 474 ? -12.299 -51.682 26.606 1.00 27.97 474 THR A N 1
ATOM 3717 C CA . THR A 1 474 ? -12.680 -52.922 25.916 1.00 27.97 474 THR A CA 1
ATOM 3718 C C . THR A 1 474 ? -11.884 -54.075 26.514 1.00 27.97 474 THR A C 1
ATOM 3720 O O . THR A 1 474 ? -10.658 -54.091 26.435 1.00 27.97 474 THR A O 1
ATOM 3723 N N . THR A 1 475 ? -12.568 -55.034 27.135 1.00 25.44 475 THR A N 1
ATOM 3724 C CA . THR A 1 475 ? -11.963 -56.295 27.577 1.00 25.44 475 THR A CA 1
ATOM 3725 C C . THR A 1 475 ? -11.917 -57.251 26.388 1.00 25.44 475 THR A C 1
ATOM 3727 O O . THR A 1 475 ? -12.960 -57.649 25.875 1.00 25.44 475 THR A O 1
ATOM 3730 N N . VAL A 1 476 ? -10.715 -57.604 25.933 1.00 28.78 476 VAL A N 1
ATOM 3731 C CA . VAL A 1 476 ? -10.515 -58.616 24.888 1.00 28.78 476 VAL A CA 1
ATOM 3732 C C . VAL A 1 476 ? -10.406 -59.981 25.563 1.00 28.78 476 VAL A C 1
ATOM 3734 O O . VAL A 1 476 ? -9.563 -60.173 26.437 1.00 28.78 476 VAL A O 1
ATOM 3737 N N . TYR A 1 477 ? -11.259 -60.927 25.171 1.00 27.31 477 TYR A N 1
ATOM 3738 C CA . TYR A 1 477 ? -11.106 -62.335 25.528 1.00 27.31 477 TYR A CA 1
ATOM 3739 C C . TYR A 1 477 ? -10.332 -63.032 24.409 1.00 27.31 477 TYR A C 1
ATOM 3741 O O . TYR A 1 477 ? -10.848 -63.181 23.303 1.00 27.31 477 TYR A O 1
ATOM 3749 N N . GLU A 1 478 ? -9.103 -63.464 24.684 1.00 30.81 478 GLU A N 1
ATOM 3750 C CA . GLU A 1 478 ? -8.392 -64.380 23.793 1.00 30.81 478 GLU A CA 1
ATOM 3751 C C . GLU A 1 478 ? -8.892 -65.809 24.027 1.00 30.81 478 GLU A C 1
ATOM 3753 O O . GLU A 1 478 ? -8.635 -66.425 25.061 1.00 30.81 478 GLU A O 1
ATOM 3758 N N . THR A 1 479 ? -9.617 -66.358 23.055 1.00 28.22 479 THR A N 1
ATOM 3759 C CA . THR A 1 479 ? -9.824 -67.805 22.946 1.00 28.22 479 THR A CA 1
ATOM 3760 C C . THR A 1 479 ? -8.630 -68.417 22.227 1.00 28.22 479 THR A C 1
ATOM 3762 O O . THR A 1 479 ? -8.502 -68.290 21.010 1.00 28.22 479 THR A O 1
ATOM 3765 N N . THR A 1 480 ? -7.763 -69.107 22.963 1.00 33.28 480 THR A N 1
ATOM 3766 C CA . THR A 1 480 ? -6.709 -69.936 22.376 1.00 33.28 480 THR A CA 1
ATOM 3767 C C . THR A 1 480 ? -7.313 -71.215 21.791 1.00 33.28 480 THR A C 1
ATOM 3769 O O . THR A 1 480 ? -7.766 -72.109 22.504 1.00 33.28 480 THR A O 1
ATOM 3772 N N . SER A 1 481 ? -7.325 -71.327 20.461 1.00 32.78 481 SER A N 1
ATOM 3773 C CA . SER A 1 481 ? -7.605 -72.592 19.779 1.00 32.78 481 SER A CA 1
ATOM 3774 C C . SER A 1 481 ? -6.337 -73.449 19.772 1.00 32.78 481 SER A C 1
ATOM 3776 O O . SER A 1 481 ? -5.406 -73.189 19.009 1.00 32.78 481 SER A O 1
ATOM 3778 N N . LEU A 1 482 ? -6.291 -74.480 20.616 1.00 34.53 482 LEU A N 1
ATOM 3779 C CA . LEU A 1 482 ? -5.280 -75.533 20.530 1.00 34.53 482 LEU A CA 1
ATOM 3780 C C . LEU A 1 482 ? -5.444 -76.282 19.199 1.00 34.53 482 LEU A C 1
ATOM 3782 O O . LEU A 1 482 ? -6.431 -76.985 18.980 1.00 34.53 482 LEU A O 1
ATOM 3786 N N . ALA A 1 483 ? -4.467 -76.128 18.306 1.00 36.06 483 ALA A N 1
ATOM 3787 C CA . ALA A 1 483 ? -4.381 -76.894 17.073 1.00 36.06 483 ALA A CA 1
ATOM 3788 C C . ALA A 1 483 ? -4.128 -78.378 17.400 1.00 36.06 483 ALA A C 1
ATOM 3790 O O . ALA A 1 483 ? -3.034 -78.770 17.804 1.00 36.06 483 ALA A O 1
ATOM 3791 N N . LEU A 1 484 ? -5.153 -79.214 17.221 1.00 37.50 484 LEU A N 1
ATOM 3792 C CA . LEU A 1 484 ? -5.049 -80.674 17.246 1.00 37.50 484 LEU A CA 1
ATOM 3793 C C . LEU A 1 484 ? -4.306 -81.168 15.992 1.00 37.50 484 LEU A C 1
ATOM 3795 O O . LEU A 1 484 ? -4.921 -81.623 15.032 1.00 37.50 484 LEU A O 1
ATOM 3799 N N . THR A 1 485 ? -2.975 -81.110 15.993 1.00 41.94 485 THR A N 1
ATOM 3800 C CA . THR A 1 485 ? -2.135 -81.682 14.922 1.00 41.94 485 THR A CA 1
ATOM 3801 C C . THR A 1 485 ? -1.455 -83.002 15.294 1.00 41.94 485 THR A C 1
ATOM 3803 O O . THR A 1 485 ? -0.550 -83.444 14.594 1.00 41.94 485 THR A O 1
ATOM 3806 N N . SER A 1 486 ? -1.925 -83.720 16.321 1.00 44.84 486 SER A N 1
ATOM 3807 C CA . SER A 1 486 ? -1.398 -85.064 16.641 1.00 44.84 486 SER A CA 1
ATOM 3808 C C . SER A 1 486 ? -2.442 -86.166 16.874 1.00 44.84 486 SER A C 1
ATOM 3810 O O . SER A 1 486 ? -2.065 -87.326 17.029 1.00 44.84 486 SER A O 1
ATOM 3812 N N . LEU A 1 487 ? -3.750 -85.885 16.761 1.00 40.81 487 LEU A N 1
ATOM 3813 C CA . LEU A 1 487 ? -4.788 -86.935 16.812 1.00 40.81 487 LEU A CA 1
ATOM 3814 C C . LEU A 1 487 ? -4.934 -87.713 15.485 1.00 40.81 487 LEU A C 1
ATOM 3816 O O . LEU A 1 487 ? -5.442 -88.833 15.471 1.00 40.81 487 LEU A O 1
ATOM 3820 N N . ALA A 1 488 ? -4.419 -87.168 14.376 1.00 43.12 488 ALA A N 1
ATOM 3821 C CA . ALA A 1 488 ? -4.405 -87.835 13.070 1.00 43.12 488 ALA A CA 1
ATOM 3822 C C . ALA A 1 488 ? -3.341 -88.951 12.968 1.00 43.12 488 ALA A C 1
ATOM 3824 O O . ALA A 1 488 ? -3.517 -89.902 12.208 1.00 43.12 488 ALA A O 1
ATOM 3825 N N . ALA A 1 489 ? -2.277 -88.894 13.779 1.00 44.34 489 ALA A N 1
ATOM 3826 C CA . ALA A 1 489 ? -1.244 -89.934 13.818 1.00 44.34 489 ALA A CA 1
ATOM 3827 C C . ALA A 1 489 ? -1.695 -91.190 14.594 1.00 44.34 489 ALA A C 1
ATOM 3829 O O . ALA A 1 489 ? -1.271 -92.301 14.279 1.00 44.34 489 ALA A O 1
ATOM 3830 N N . LEU A 1 490 ? -2.609 -91.037 15.561 1.00 44.66 490 LEU A N 1
ATOM 3831 C CA . LEU A 1 490 ? -3.115 -92.142 16.383 1.00 44.66 490 LEU A CA 1
ATOM 3832 C C . LEU A 1 490 ? -4.214 -92.953 15.667 1.00 44.66 490 LEU A C 1
ATOM 3834 O O . LEU A 1 490 ? -4.295 -94.168 15.827 1.00 44.66 490 LEU A O 1
ATOM 3838 N N . ILE A 1 491 ? -5.014 -92.306 14.811 1.00 49.34 491 ILE A N 1
ATOM 3839 C CA . ILE A 1 491 ? -6.083 -92.962 14.035 1.00 49.34 491 ILE A CA 1
ATOM 3840 C C . ILE A 1 491 ? -5.513 -93.724 12.822 1.00 49.34 491 ILE A C 1
ATOM 3842 O O . ILE A 1 491 ? -6.021 -94.791 12.470 1.00 49.34 491 ILE A O 1
ATOM 3846 N N . LEU A 1 492 ? -4.400 -93.261 12.238 1.00 49.31 492 LEU A N 1
ATOM 3847 C CA . LEU A 1 492 ? -3.722 -93.960 11.138 1.00 49.31 492 LEU A CA 1
ATOM 3848 C C . LEU A 1 492 ? -2.954 -95.211 11.618 1.00 49.31 492 LEU A C 1
ATOM 3850 O O . LEU A 1 492 ? -2.934 -96.225 10.922 1.00 49.31 492 LEU A O 1
ATOM 3854 N N . ALA A 1 493 ? -2.402 -95.189 12.837 1.00 49.25 493 ALA A N 1
ATOM 3855 C CA . ALA A 1 493 ? -1.738 -96.348 13.443 1.00 49.25 493 ALA A CA 1
ATOM 3856 C C . ALA A 1 493 ? -2.722 -97.479 13.821 1.00 49.25 493 ALA A C 1
ATOM 3858 O O . ALA A 1 493 ? -2.391 -98.658 13.697 1.00 49.25 493 ALA A O 1
ATOM 3859 N N . ILE A 1 494 ? -3.958 -97.138 14.206 1.00 53.44 494 ILE A N 1
ATOM 3860 C CA . ILE A 1 494 ? -5.004 -98.118 14.552 1.00 53.44 494 ILE A CA 1
ATOM 3861 C C . ILE A 1 494 ? -5.633 -98.742 13.289 1.00 53.44 494 ILE A C 1
ATOM 3863 O O . ILE A 1 494 ? -5.950 -99.931 13.285 1.00 53.44 494 ILE A O 1
ATOM 3867 N N . ALA A 1 495 ? -5.728 -98.002 12.177 1.00 51.19 495 ALA A N 1
ATOM 3868 C CA . ALA A 1 495 ? -6.210 -98.538 10.898 1.00 51.19 495 ALA A CA 1
ATOM 3869 C C . ALA A 1 495 ? -5.231 -99.545 10.252 1.00 51.19 495 ALA A C 1
ATOM 3871 O O . ALA A 1 495 ? -5.663 -100.512 9.622 1.00 51.19 495 ALA A O 1
ATOM 3872 N N . ILE A 1 496 ? -3.919 -99.370 10.458 1.00 54.75 496 ILE A N 1
ATOM 3873 C CA . ILE A 1 496 ? -2.879 -100.283 9.950 1.00 54.75 496 ILE A CA 1
ATOM 3874 C C . ILE A 1 496 ? -2.809 -101.579 10.784 1.00 54.75 496 ILE A C 1
ATOM 3876 O O . ILE A 1 496 ? -2.614 -102.655 10.221 1.00 54.75 496 ILE A O 1
ATOM 3880 N N . LEU A 1 497 ? -3.084 -101.529 12.095 1.00 48.88 497 LEU A N 1
ATOM 3881 C CA . LEU A 1 497 ? -3.156 -102.726 12.952 1.00 48.88 497 LEU A CA 1
ATOM 3882 C C . LEU A 1 497 ? -4.412 -103.591 12.714 1.00 48.88 497 LEU A C 1
ATOM 3884 O O . LEU A 1 497 ? -4.353 -104.809 12.881 1.00 48.88 497 LEU A O 1
ATOM 3888 N N . VAL A 1 498 ? -5.528 -103.005 12.264 1.00 53.31 498 VAL A N 1
ATOM 3889 C CA . VAL A 1 498 ? -6.771 -103.745 11.950 1.00 53.31 498 VAL A CA 1
ATOM 3890 C C . VAL A 1 498 ? -6.733 -104.406 10.559 1.00 53.31 498 VAL A C 1
ATOM 3892 O O . VAL A 1 498 ? -7.410 -105.411 10.337 1.00 53.31 498 VAL A O 1
ATOM 3895 N N . LEU A 1 499 ? -5.893 -103.920 9.637 1.00 50.94 499 LEU A N 1
ATOM 3896 C CA . LEU A 1 499 ? -5.704 -104.526 8.309 1.00 50.94 499 LEU A CA 1
ATOM 3897 C C . LEU A 1 499 ? -4.669 -105.666 8.284 1.00 50.94 499 LEU A C 1
ATOM 3899 O O . LEU A 1 499 ? -4.743 -106.520 7.402 1.00 50.94 499 LEU A O 1
ATOM 3903 N N . ILE A 1 500 ? -3.770 -105.746 9.272 1.00 53.44 500 ILE A N 1
ATOM 3904 C CA . ILE A 1 500 ? -2.771 -106.828 9.385 1.00 53.44 500 ILE A CA 1
ATOM 3905 C C . ILE A 1 500 ? -3.351 -108.100 10.048 1.00 53.44 500 ILE A C 1
ATOM 3907 O O . ILE A 1 500 ? -2.828 -109.186 9.838 1.00 53.44 500 ILE A O 1
ATOM 3911 N N . PHE A 1 501 ? -4.501 -108.024 10.736 1.00 52.50 501 PHE A N 1
ATOM 3912 C CA . PHE A 1 501 ? -5.185 -109.189 11.338 1.00 52.50 501 PHE A CA 1
ATOM 3913 C C . PHE A 1 501 ? -6.410 -109.713 10.555 1.00 52.50 501 PHE A C 1
ATOM 3915 O O . PHE A 1 501 ? -7.215 -110.488 11.076 1.00 52.50 501 PHE A O 1
ATOM 3922 N N . ARG A 1 502 ? -6.549 -109.352 9.271 1.00 51.38 502 ARG A N 1
ATOM 3923 C CA . ARG A 1 502 ? -7.556 -109.925 8.351 1.00 51.38 502 ARG A CA 1
ATOM 3924 C C . ARG A 1 502 ? -6.966 -110.338 6.996 1.00 51.38 502 ARG A C 1
ATOM 3926 O O . ARG A 1 502 ? -7.521 -110.042 5.943 1.00 51.38 502 ARG A O 1
ATOM 3933 N N . LYS A 1 503 ? -5.865 -111.084 7.020 1.00 44.03 503 LYS A N 1
ATOM 3934 C CA . LYS A 1 503 ? -5.487 -112.088 6.010 1.00 44.03 503 LYS A CA 1
ATOM 3935 C C . LYS A 1 503 ? -4.459 -113.019 6.663 1.00 44.03 503 LYS A C 1
ATOM 3937 O O . LYS A 1 503 ? -3.685 -112.556 7.487 1.00 44.03 503 LYS A O 1
ATOM 3942 N N . LYS A 1 504 ? -4.562 -114.313 6.352 1.00 38.09 504 LYS A N 1
ATOM 3943 C CA . LYS A 1 504 ? -3.649 -115.390 6.766 1.00 38.09 504 LYS A CA 1
ATOM 3944 C C . LYS A 1 504 ? -2.179 -114.993 6.766 1.00 38.09 504 LYS A C 1
ATOM 3946 O O . LYS A 1 504 ? -1.788 -114.292 5.806 1.00 38.09 504 LYS A O 1
#

Secondary structure (DSSP, 8-state):
-EEE-SSSSSS--EEEE-SSS--GGG-SEEE-TTPBPPP--EEEEETTEEEEE---EEEEE--TTS-EEEE-----TT-SS-S-S-HHHHHHHIIIIIHHH----S--HHHHHTTSS-HHHHHHHHHHHHHHHHHHHHHHHHHS--S-------HHHHHHHHHGGGG-TTSTT--TTTHHHHHHHHHHHHHHHHHHHHHHHHHS-TTT-EEEEE-S---EEEEEEEEHHHHHHHTTS--EETTEE-TTT-SEEEEETTEEEE-BTTTSTT--B-GGGHHHHHHHHHHHHHH-B-TTT--BSEEEEEEHHHHGGGT--STTS-SEEEEEPTEEEEE-S--TTS-SEEE--TTTS-SEE--S-TTSGGGPPPEEEEETTBPP----S--GGGHHHHHHHHHTSPPPTT------TTBPPEEEEEEEEEEEEEEE------SS-----EEEEEEEEEEEEEEE-S-----PPPP--------------SHHHHHHHHHHHHHHTS--

pLDDT: mean 84.83, std 22.08, range [25.44, 98.81]

Foldseek 3Di:
DDFDDPPPPPFTQWDFCAPPDPDNVRGPDIDGAQDKDFFDFDWDADPNDIFTFTWMKHFHDRGPVDGAIDIADIATCPHVVHPDPDSVVSVCCCVVQCSGLTHQQAQPLVCLLVPSDHPVVSLVSLVSNLSRQLVSQLCCLVPHDDPDDDGDRCSLVRLCQFQVLQLDPVAPPHDPVCNVVSVVSNVVSVVSVVVSVVSVVVRDALQQDKDKDKDPWFKAFAFKEFALQLLCVVVQQWDDDVQGTDLLRHQWFDPDLQAIAGQEPPLHDNRDDDPVCVVVSLVSSLVSLQCDADPVPRHRFWPDKDALVVCVVVVRDDSPGHGIGTATDGNYDYDYIADPVSDSIDTDDRSNGTGMDESHDCPDPSTDMDIDMGGHQFADDDDDDDDPLQVQQQSCVSSVHDGDPPRPHHHDPGGDFDWDKDWDWDWDWDWDFDDDDDPDDDGDTDTDTDTDIDIDIDTDDPDDDDDDDDDDDDDDDDDDDDPPPPVVVVVVVVVVVVVVPPDD

Sequence (504 aa):
FFIADTNSDSSPDIVAIVPREKNLSNALAVLKEGEWSKPLNTTLTYKGVNYIIAPLFKALNLSLSNFKVYRSLTRPFEASPLWFSDRNLAWRLWNEVVVKTGFITDGDYYGLTNKWFDEDTYMETVHYTNMFFMEFTRWLIKNTDWNLLMTYTSIVDNVYHQFLGLIDPRMPYYNPSTAPKYMAYIKEAIKWADEFVQMLISEVDLSNTAIIVVSDHGQWPVAKLIYVNNILEQAGFLKRSGGQILLNETIAWYNGYNQVFVNLKDREQGGIVDPSQYDSVVNQVMAVLSSVRDPDTGEPVFSVVMKKSEAKALGLFGDRVGDIIISTKPGYAPYGGFSPTGNPFVNATPLSTITGNHQDLPYYPELWAVFGAVGAGIGHGVLGLIQSTSIAPTVTALLGIDPPLNSIGTPLPILKPITITHTQVSVVTATERVEITLERATTQTLTTTQTTTQTTTTTLQATTTLTTTQPVTTTVYETTSLALTSLAALILAIAILVLIFRKK

Radius of gyration: 35.81 Å; chains: 1; bounding box: 58×140×72 Å